Protein AF-0000000069803454 (afdb_homodimer)

Sequence (398 aa):
MAFKSKAVESDEEIYASLGLEVDEYDQKGPSGIPRVILVLSSVLQRIIYRNEKSLKVSKKKDTVTIFHGLRAPNLSIQQYIERIFKYSCCSPSCFVVAYIYLERFTQRTNAYLTTLNAHRLLITTIMVAAKFMDDDCYDNAYYAKVGGVSTAEMNRLEMKFLFTIDFRLHVTAEDFRKYSLQLQKEGLGDYRIDRPKMKMAFKSKAVESDEEIYASLGLEVDEYDQKGPSGIPRVILVLSSVLQRIIYRNEKSLKVSKKKDTVTIFHGLRAPNLSIQQYIERIFKYSCCSPSCFVVAYIYLERFTQRTNAYLTTLNAHRLLITTIMVAAKFMDDDCYDNAYYAKVGGVSTAEMNRLEMKFLFTIDFRLHVTAEDFRKYSLQLQKEGLGDYRIDRPKMK

pLDDT: mean 86.98, std 18.87, range [23.84, 98.75]

Organism: Juglans regia (NCBI:txid51240)

Solvent-accessible surface area (backbone atoms only — not comparable to full-atom values): 22527 Å² total; per-residue (Å²): 131,82,78,75,72,81,72,77,75,50,68,67,55,57,36,50,71,31,42,48,65,71,51,80,84,50,74,70,47,76,100,59,81,45,46,44,58,58,31,50,30,52,53,50,51,50,50,25,52,51,41,50,51,47,38,65,72,65,68,52,81,73,52,84,56,91,47,50,47,96,61,59,69,89,66,49,66,52,58,47,53,50,49,45,47,71,72,64,67,52,62,64,57,26,54,57,48,16,50,51,47,50,50,47,42,30,69,65,61,65,31,71,58,31,72,37,26,41,64,57,48,47,50,40,30,36,50,53,24,24,61,69,72,42,65,60,45,81,32,43,58,56,50,9,59,73,62,73,49,50,47,69,54,41,54,48,49,43,51,53,50,39,58,61,44,67,38,67,70,74,73,50,71,64,56,50,49,52,53,50,50,51,46,52,55,58,40,51,55,55,54,62,68,67,53,72,77,83,120,132,80,78,74,71,80,72,76,75,49,67,66,57,55,35,52,71,31,43,48,65,70,50,81,83,50,75,70,46,77,100,59,82,46,46,45,58,56,33,50,31,51,52,51,52,50,49,25,50,51,41,50,51,47,38,64,71,66,70,53,82,74,55,84,54,92,49,51,47,96,60,60,68,88,64,49,66,51,58,49,53,48,49,45,48,71,73,64,68,54,61,64,56,26,55,58,48,16,51,52,47,50,50,47,42,30,69,65,60,64,30,72,59,32,72,37,26,41,64,58,46,47,51,40,30,36,51,52,25,24,61,70,71,41,64,60,46,80,32,44,59,56,51,10,59,74,64,74,48,50,45,69,53,41,52,49,50,42,51,52,50,40,59,60,45,67,40,67,72,74,74,49,72,65,55,50,48,53,53,49,50,51,47,51,54,58,39,52,55,55,53,62,66,68,54,72,79,83,121

Secondary structure (DSSP, 8-state):
----------HHHHHHHTT----SS--SS-SS--HHHHHHHHHHHHHHHHHHHHHHHHTPPPPP-TT--SS--SS-HHHHHHHHHHHH---THHHHHHHHHHHHHHHHH-PPP-TTTHHHHHHHHHHHHHHHH-S----HHHHHHHHTS-HHHHHHHHHHHHHHTTT-----HHHHHHHHHHHHHHHHHHHHHHS----/----------HHHHHHHTT----SS-S-S-SS--HHHHHHHHHHHHHHHHHHHHHHHHTPPPPP-TT--SS--SS-HHHHHHHHHHHH---THHHHHHHHHHHHHHHHH-PPP-TTTHHHHHHHHHHHHHHHH-S----HHHHHHHHTS-HHHHHHHHHHHHHHTTT-----HHHHHHHHHHHHHHHHHHHHHHS----

Foldseek 3Di:
DPPPPPPPDDLVVLCVLQVQDDPPPPPCDDPDDGNVLVLLLVVLVVQQVVLVVVCVVVVDDFQDDPLFAPDFDPDRSSRLSVLCCVQWVAGSLLQLLLVVLVVLLCVLRVGGDYSRRPLLSSLQSSQVSRVVPPPDGDDLCSSCVSSVHHSVSSVVSNVVSCVSSVVPSDDDPVNSSVSSVVSSVSSVVVVVVPPPPPD/DPPPPPPPDDLVRLCVLQVQDDPPPPPCDDPDDGNVLVLLLVVLVVQQVVLVVVCVVVVDDFQDDPLFAPDFDPDRSSRLSVLCCVQWVAGSLLQLLLVVLVVLLCVLRVGGDYSRRPLLSSLLSSQVSRVVPPPDGDDLCSSCVSSVHHSVSSVVSNVVSCVSSVVPSDDDPVNSSVSSVVSSVSSVVVVVVPPPPPD

Structure (mmCIF, N/CA/C/O backbone):
data_AF-0000000069803454-model_v1
#
loop_
_entity.id
_entity.type
_entity.pdbx_description
1 polymer Cyclin-P3-1-like
#
loop_
_atom_site.group_PDB
_atom_site.id
_atom_site.type_symbol
_atom_site.label_atom_id
_atom_site.label_alt_id
_atom_site.label_comp_id
_atom_site.label_asym_id
_atom_site.label_entity_id
_atom_site.label_seq_id
_atom_site.pdbx_PDB_ins_code
_atom_site.Cartn_x
_atom_site.Cartn_y
_atom_site.Cartn_z
_atom_site.occupancy
_atom_site.B_iso_or_equiv
_atom_site.auth_seq_id
_atom_site.auth_comp_id
_atom_site.auth_asym_id
_atom_site.auth_atom_id
_atom_site.pdbx_PDB_model_num
ATOM 1 N N . MET A 1 1 ? 38.219 36.344 -7.273 1 23.84 1 MET A N 1
ATOM 2 C CA . MET A 1 1 ? 37.094 36.125 -6.367 1 23.84 1 MET A CA 1
ATOM 3 C C . MET A 1 1 ? 36.281 34.906 -6.789 1 23.84 1 MET A C 1
ATOM 5 O O . MET A 1 1 ? 35.531 34.969 -7.758 1 23.84 1 MET A O 1
ATOM 9 N N . ALA A 1 2 ? 36.938 33.688 -6.746 1 31.8 2 ALA A N 1
ATOM 10 C CA . ALA A 1 2 ? 36.438 32.406 -7.191 1 31.8 2 ALA A CA 1
ATOM 11 C C . ALA A 1 2 ? 35.062 32.125 -6.594 1 31.8 2 ALA A C 1
ATOM 13 O O . ALA A 1 2 ? 34.844 32.281 -5.387 1 31.8 2 ALA A O 1
ATOM 14 N N . PHE A 1 3 ? 33.938 32.406 -7.289 1 28.75 3 PHE A N 1
ATOM 15 C CA . PHE A 1 3 ? 32.562 32.062 -6.953 1 28.75 3 PHE A CA 1
ATOM 16 C C . PHE A 1 3 ? 32.5 30.703 -6.262 1 28.75 3 PHE A C 1
ATOM 18 O O . PHE A 1 3 ? 32.875 29.688 -6.855 1 28.75 3 PHE A O 1
ATOM 25 N N . LYS A 1 4 ? 32.781 30.531 -5.012 1 37.75 4 LYS A N 1
ATOM 26 C CA . LYS A 1 4 ? 32.562 29.344 -4.184 1 37.75 4 LYS A CA 1
ATOM 27 C C . LYS A 1 4 ? 31.281 28.609 -4.602 1 37.75 4 LYS A C 1
ATOM 29 O O . LYS A 1 4 ? 30.203 29.188 -4.625 1 37.75 4 LYS A O 1
ATOM 34 N N . SER A 1 5 ? 31.328 27.766 -5.523 1 39.47 5 SER A N 1
ATOM 35 C CA . SER A 1 5 ? 30.281 26.859 -5.969 1 39.47 5 SER A CA 1
ATOM 36 C C . SER A 1 5 ? 29.406 26.406 -4.805 1 39.47 5 SER A C 1
ATOM 38 O O . SER A 1 5 ? 29.922 25.938 -3.781 1 39.47 5 SER A O 1
ATOM 40 N N . LYS A 1 6 ? 28.328 26.984 -4.312 1 42.78 6 LYS A N 1
ATOM 41 C CA . LYS A 1 6 ? 27.375 26.516 -3.311 1 42.78 6 LYS A CA 1
ATOM 42 C C . LYS A 1 6 ? 27.312 24.984 -3.289 1 42.78 6 LYS A C 1
ATOM 44 O O . LYS A 1 6 ? 26.922 24.359 -4.27 1 42.78 6 LYS A O 1
ATOM 49 N N . ALA A 1 7 ? 28.094 24.188 -2.674 1 50.75 7 ALA A N 1
ATOM 50 C CA . ALA A 1 7 ? 28.266 22.75 -2.49 1 50.75 7 ALA A CA 1
ATOM 51 C C . ALA A 1 7 ? 26.906 22.062 -2.283 1 50.75 7 ALA A C 1
ATOM 53 O O . ALA A 1 7 ? 26.156 22.422 -1.376 1 50.75 7 ALA A O 1
ATOM 54 N N . VAL A 1 8 ? 26.25 21.672 -3.348 1 68.75 8 VAL A N 1
ATOM 55 C CA . VAL A 1 8 ? 25.016 20.875 -3.283 1 68.75 8 VAL A CA 1
ATOM 56 C C . VAL A 1 8 ? 25.094 19.922 -2.088 1 68.75 8 VAL A C 1
ATOM 58 O O . VAL A 1 8 ? 26.031 19.141 -1.954 1 68.75 8 VAL A O 1
ATOM 61 N N . GLU A 1 9 ? 24.344 20.328 -1.01 1 78.56 9 GLU A N 1
ATOM 62 C CA . GLU A 1 9 ? 24.281 19.453 0.16 1 78.56 9 GLU A CA 1
ATOM 63 C C . GLU A 1 9 ? 23.984 18.016 -0.242 1 78.56 9 GLU A C 1
ATOM 65 O O . GLU A 1 9 ? 23.125 17.766 -1.1 1 78.56 9 GLU A O 1
ATOM 70 N N . SER A 1 10 ? 24.781 17.172 0.303 1 88.25 10 SER A N 1
ATOM 71 C CA . SER A 1 10 ? 24.562 15.758 0.012 1 88.25 10 SER A CA 1
ATOM 72 C C . SER A 1 10 ? 23.25 15.266 0.593 1 88.25 10 SER A C 1
ATOM 74 O O . SER A 1 10 ? 22.734 15.836 1.556 1 88.25 10 SER A O 1
ATOM 76 N N . ASP A 1 11 ? 22.688 14.312 0.014 1 88.56 11 ASP A N 1
ATOM 77 C CA . ASP A 1 11 ? 21.469 13.688 0.515 1 88.56 11 ASP A CA 1
ATOM 78 C C . ASP A 1 11 ? 21.625 13.281 1.979 1 88.56 11 ASP A C 1
ATOM 80 O O . ASP A 1 11 ? 20.703 13.469 2.781 1 88.56 11 ASP A O 1
ATOM 84 N N . GLU A 1 12 ? 22.766 12.805 2.26 1 88.62 12 GLU A N 1
ATOM 85 C CA . GLU A 1 12 ? 23.031 12.344 3.621 1 88.62 12 GLU A CA 1
ATOM 86 C C . GLU A 1 12 ? 22.906 13.484 4.625 1 88.62 12 GLU A C 1
ATOM 88 O O . GLU A 1 12 ? 22.375 13.297 5.723 1 88.62 12 GLU A O 1
ATOM 93 N N . GLU A 1 13 ? 23.359 14.57 4.262 1 90.62 13 GLU A N 1
ATOM 94 C CA . GLU A 1 13 ? 23.312 15.727 5.145 1 90.62 13 GLU A CA 1
ATOM 95 C C . GLU A 1 13 ? 21.891 16.219 5.328 1 90.62 13 GLU A C 1
ATOM 97 O O . GLU A 1 13 ? 21.484 16.562 6.445 1 90.62 13 GLU A O 1
ATOM 102 N N . ILE A 1 14 ? 21.234 16.234 4.25 1 93.19 14 ILE A N 1
ATOM 103 C CA . ILE A 1 14 ? 19.844 16.672 4.309 1 93.19 14 ILE A CA 1
ATOM 104 C C . ILE A 1 14 ? 19.047 15.742 5.223 1 93.19 14 ILE A C 1
ATOM 106 O O . ILE A 1 14 ? 18.359 16.203 6.133 1 93.19 14 ILE A O 1
ATOM 110 N N . TYR A 1 15 ? 19.203 14.477 5.023 1 94.5 15 TYR A N 1
ATOM 111 C CA . TYR A 1 15 ? 18.422 13.484 5.762 1 94.5 15 TYR A CA 1
ATOM 112 C C . TYR A 1 15 ? 18.828 13.469 7.234 1 94.5 15 TYR A C 1
ATOM 114 O O . TYR A 1 15 ? 17.969 13.359 8.109 1 94.5 15 TYR A O 1
ATOM 122 N N . ALA A 1 16 ? 20.078 13.617 7.488 1 91.62 16 ALA A N 1
ATOM 123 C CA . ALA A 1 16 ? 20.562 13.68 8.867 1 91.62 16 ALA A CA 1
ATOM 124 C C . ALA A 1 16 ? 19.984 14.898 9.586 1 91.62 16 ALA A C 1
ATOM 126 O O . ALA A 1 16 ? 19.625 14.82 10.758 1 91.62 16 ALA A O 1
ATOM 127 N N . SER A 1 17 ? 19.953 15.961 8.891 1 92.38 17 SER A N 1
ATOM 128 C CA . SER A 1 17 ? 19.469 17.203 9.484 1 92.38 17 SER A CA 1
ATOM 129 C C . SER A 1 17 ? 18 17.078 9.875 1 92.38 17 SER A C 1
ATOM 131 O O . SER A 1 17 ? 17.531 17.797 10.773 1 92.38 17 SER A O 1
ATOM 133 N N . LEU A 1 18 ? 17.281 16.188 9.227 1 95.12 18 LEU A N 1
ATOM 134 C CA . LEU A 1 18 ? 15.8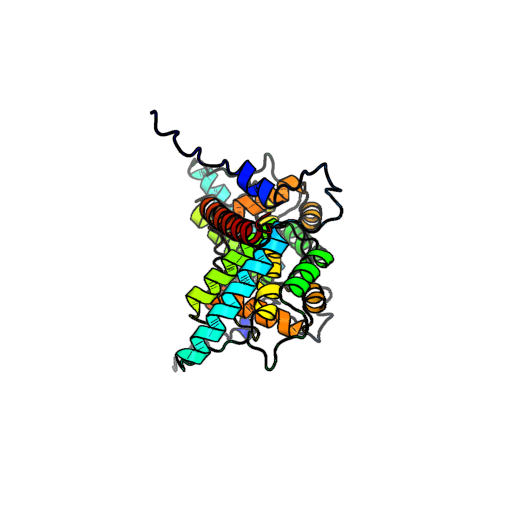59 16.016 9.484 1 95.12 18 LEU A CA 1
ATOM 135 C C . LEU A 1 18 ? 15.617 14.828 10.422 1 95.12 18 LEU A C 1
ATOM 137 O O . LEU A 1 18 ? 14.477 14.539 10.781 1 95.12 18 LEU A O 1
ATOM 141 N N . GLY A 1 19 ? 16.672 14.156 10.734 1 93.44 19 GLY A N 1
ATOM 142 C CA . GLY A 1 19 ? 16.547 13 11.617 1 93.44 19 GLY A CA 1
ATOM 143 C C . GLY A 1 19 ? 16 11.773 10.914 1 93.44 19 GLY A C 1
ATOM 144 O O . GLY A 1 19 ? 15.289 10.977 11.516 1 93.44 19 GLY A O 1
ATOM 145 N N . LEU A 1 20 ? 16.266 11.633 9.641 1 92.69 20 LEU A N 1
ATOM 146 C CA . LEU A 1 20 ? 15.719 10.523 8.867 1 92.69 20 LEU A CA 1
ATOM 147 C C . LEU A 1 20 ? 16.641 9.32 8.922 1 92.69 20 LEU A C 1
ATOM 149 O O . LEU A 1 20 ? 16.281 8.227 8.484 1 92.69 20 LEU A O 1
ATOM 153 N N . GLU A 1 21 ? 17.844 9.43 9.281 1 75.06 21 GLU A N 1
ATOM 154 C CA . GLU A 1 21 ? 18.781 8.32 9.305 1 75.06 21 GLU A CA 1
ATOM 155 C C . GLU A 1 21 ? 18.547 7.43 10.523 1 75.06 21 GLU A C 1
ATOM 157 O O . GLU A 1 21 ? 18.234 7.922 11.609 1 75.06 21 GLU A O 1
ATOM 162 N N . VAL A 1 22 ? 17.891 6.23 10.25 1 56.31 22 VAL A N 1
ATOM 163 C CA . VAL A 1 22 ? 17.781 5.32 11.383 1 56.31 22 VAL A CA 1
ATOM 164 C C . VAL A 1 22 ? 19.109 4.566 11.57 1 56.31 22 VAL A C 1
ATOM 166 O O . VAL A 1 22 ? 19.594 3.924 10.641 1 56.31 22 VAL A O 1
ATOM 169 N N . ASP A 1 23 ? 20.031 4.984 12.117 1 47.16 23 ASP A N 1
ATOM 170 C CA . ASP A 1 23 ? 21.125 4.105 12.484 1 47.16 23 ASP A CA 1
ATOM 171 C C . ASP A 1 23 ? 20.609 2.773 13.023 1 47.16 23 ASP A C 1
ATOM 173 O O . ASP A 1 23 ? 19.797 2.746 13.945 1 47.16 23 ASP A O 1
ATOM 177 N N . GLU A 1 24 ? 20.531 1.67 12.172 1 43.69 24 GLU A N 1
ATOM 178 C CA . GLU A 1 24 ? 20.266 0.34 12.719 1 43.69 24 GLU A CA 1
ATOM 179 C C . GLU A 1 24 ? 20.703 0.253 14.18 1 43.69 24 GLU A C 1
ATOM 181 O O . GLU A 1 24 ? 20.047 -0.422 14.984 1 43.69 24 GLU A O 1
ATOM 186 N N . TYR A 1 25 ? 22.031 0.334 14.359 1 40.19 25 TYR A N 1
ATOM 187 C CA . TYR A 1 25 ? 22.688 0.157 15.656 1 40.19 25 TYR A CA 1
ATOM 188 C C . TYR A 1 25 ? 22.25 1.234 16.641 1 40.19 25 TYR A C 1
ATOM 190 O O . TYR A 1 25 ? 22.594 1.178 17.828 1 40.19 25 TYR A O 1
ATOM 198 N N . ASP A 1 26 ? 22.172 2.354 16.219 1 41.38 26 ASP A N 1
ATOM 199 C CA . ASP A 1 26 ? 21.797 3.365 17.203 1 41.38 26 ASP A CA 1
ATOM 200 C C . ASP A 1 26 ? 20.297 3.332 17.484 1 41.38 26 ASP A C 1
ATOM 202 O O . ASP A 1 26 ? 19.5 3.875 16.703 1 41.38 26 ASP A O 1
ATOM 206 N N . GLN A 1 27 ? 19.781 2.141 17.844 1 41.19 27 GLN A N 1
ATOM 207 C CA . GLN A 1 27 ? 18.469 1.9 18.438 1 41.19 27 GLN A CA 1
ATOM 208 C C . GLN A 1 27 ? 17.859 3.193 18.984 1 41.19 27 GLN A C 1
ATOM 210 O O . GLN A 1 27 ? 16.641 3.299 19.141 1 41.19 27 GLN A O 1
ATOM 215 N N . LYS A 1 28 ? 18.594 3.607 20.109 1 38.44 28 LYS A N 1
ATOM 216 C CA . LYS A 1 28 ? 18.219 4.629 21.078 1 38.44 28 LYS A CA 1
ATOM 217 C C . LYS A 1 28 ? 18.406 6.031 20.516 1 38.44 28 LYS A C 1
ATOM 219 O O . LYS A 1 28 ? 19.484 6.613 20.625 1 38.44 28 LYS A O 1
ATOM 224 N N . GLY A 1 29 ? 18.5 6.125 19.25 1 38.06 29 GLY A N 1
ATOM 225 C CA . GLY A 1 29 ? 18.75 7.551 19.094 1 38.06 29 GLY A CA 1
ATOM 226 C C . GLY A 1 29 ? 18.047 8.391 20.156 1 38.06 29 GLY A C 1
ATOM 227 O O . GLY A 1 29 ? 17.156 7.906 20.859 1 38.06 29 GLY A O 1
ATOM 228 N N . PRO A 1 30 ? 18.531 9.562 20.453 1 42.03 30 PRO A N 1
ATOM 229 C CA . PRO A 1 30 ? 17.906 10.242 21.594 1 42.03 30 PRO A CA 1
ATOM 230 C C . PRO A 1 30 ? 16.391 10.039 21.656 1 42.03 30 PRO A C 1
ATOM 232 O O . PRO A 1 30 ? 15.75 9.875 20.609 1 42.03 30 PRO A O 1
ATOM 235 N N . SER A 1 31 ? 15.875 9.312 22.703 1 53.16 31 SER A N 1
ATOM 236 C CA . SER A 1 31 ? 14.539 9.273 23.297 1 53.16 31 SER A CA 1
ATOM 237 C C . SER A 1 31 ? 13.68 10.43 22.781 1 53.16 31 SER A C 1
ATOM 239 O O . SER A 1 31 ? 12.57 10.648 23.281 1 53.16 31 SER A O 1
ATOM 241 N N . GLY A 1 32 ? 14.148 11.102 21.484 1 77.88 32 GLY A N 1
ATOM 242 C CA . GLY A 1 32 ? 13.438 12.352 21.234 1 77.88 32 GLY A CA 1
ATOM 243 C C . GLY A 1 32 ? 12.695 12.359 19.906 1 77.88 32 GLY A C 1
ATOM 244 O O . GLY A 1 32 ? 12.703 11.367 19.172 1 77.88 32 GLY A O 1
ATOM 245 N N . ILE A 1 33 ? 11.867 13.148 19.719 1 90.19 33 ILE A N 1
ATOM 246 C CA . ILE A 1 33 ? 11.094 13.461 18.516 1 90.19 33 ILE A CA 1
ATOM 247 C C . ILE A 1 33 ? 12.023 13.914 17.406 1 90.19 33 ILE A C 1
ATOM 249 O O . ILE A 1 33 ? 12.75 14.898 17.547 1 90.19 33 ILE A O 1
ATOM 253 N N . PRO A 1 34 ? 12.109 13.047 16.312 1 93.88 34 PRO A N 1
ATOM 254 C CA . PRO A 1 34 ? 12.938 13.484 15.195 1 93.88 34 PRO A CA 1
ATOM 255 C C . PRO A 1 34 ? 12.562 14.875 14.688 1 93.88 34 PRO A C 1
ATOM 257 O O . PRO A 1 34 ? 11.383 15.25 14.711 1 93.88 34 PRO A O 1
ATOM 260 N N . ARG A 1 35 ? 13.5 15.531 14.156 1 94.69 35 ARG A N 1
ATOM 261 C CA . ARG A 1 35 ? 13.32 16.922 13.734 1 94.69 35 ARG A CA 1
ATOM 262 C C . ARG A 1 35 ? 12.258 17.031 12.648 1 94.69 35 ARG A C 1
ATOM 264 O O . ARG A 1 35 ? 11.531 18.016 12.586 1 94.69 35 ARG A O 1
ATOM 271 N N . VAL A 1 36 ? 12.164 16.062 11.797 1 97.06 36 VAL A N 1
ATOM 272 C CA . VAL A 1 36 ? 11.219 16.109 10.68 1 97.06 36 VAL A CA 1
ATOM 273 C C . VAL A 1 36 ? 9.805 16.281 11.219 1 97.06 36 VAL A C 1
ATOM 275 O O . VAL A 1 36 ? 8.969 16.938 10.586 1 97.06 36 VAL A O 1
ATOM 278 N N . ILE A 1 37 ? 9.523 15.758 12.367 1 97.19 37 ILE A N 1
ATOM 279 C CA . ILE A 1 37 ? 8.195 15.844 12.961 1 97.19 37 ILE A CA 1
ATOM 280 C C . ILE A 1 37 ? 7.895 17.297 13.328 1 97.19 37 ILE A C 1
ATOM 282 O O . ILE A 1 37 ? 6.812 17.812 13.023 1 97.19 37 ILE A O 1
ATOM 286 N N . LEU A 1 38 ? 8.82 17.906 13.906 1 95.62 38 LEU A N 1
ATOM 287 C CA . LEU A 1 38 ? 8.664 19.297 14.328 1 95.62 38 LEU A CA 1
ATOM 288 C C . LEU A 1 38 ? 8.562 20.219 13.117 1 95.62 38 LEU A C 1
ATOM 290 O O . LEU A 1 38 ? 7.719 21.109 13.078 1 95.62 38 LEU A O 1
ATOM 294 N N . VAL A 1 39 ? 9.406 19.969 12.172 1 96.94 39 VAL A N 1
ATOM 295 C CA . VAL A 1 39 ? 9.438 20.812 10.984 1 96.94 39 VAL A CA 1
ATOM 296 C C . VAL A 1 39 ? 8.133 20.656 10.203 1 96.94 39 VAL A C 1
ATOM 298 O O . VAL A 1 39 ? 7.535 21.656 9.781 1 96.94 39 VAL A O 1
ATOM 301 N N . LEU A 1 40 ? 7.738 19.406 10.047 1 98.06 40 LEU A N 1
ATOM 302 C CA . LEU A 1 40 ? 6.5 19.141 9.32 1 98.06 40 LEU A CA 1
ATOM 303 C C . LEU A 1 40 ? 5.316 19.812 10.016 1 98.06 40 LEU A C 1
ATOM 305 O O . LEU A 1 40 ? 4.453 20.391 9.352 1 98.06 40 LEU A O 1
ATOM 309 N N . SER A 1 41 ? 5.25 19.719 11.297 1 97.19 41 SER A N 1
ATOM 310 C CA . SER A 1 41 ? 4.176 20.328 12.062 1 97.19 41 SER A CA 1
ATOM 311 C C . SER A 1 41 ? 4.121 21.844 11.828 1 97.19 41 SER A C 1
ATOM 313 O O . SER A 1 41 ? 3.043 22.406 11.625 1 97.19 41 SER A O 1
ATOM 315 N N . SER A 1 42 ? 5.238 22.406 11.875 1 96.44 42 SER A N 1
ATOM 316 C CA . SER A 1 42 ? 5.324 23.859 11.688 1 96.44 42 SER A CA 1
ATOM 317 C C . SER A 1 42 ? 4.91 24.266 10.281 1 96.44 42 SER A C 1
ATOM 319 O O . SER A 1 42 ? 4.172 25.234 10.094 1 96.44 42 SER A O 1
ATOM 321 N N . VAL A 1 43 ? 5.398 23.516 9.336 1 97.31 43 VAL A N 1
ATOM 322 C CA . VAL A 1 43 ? 5.102 23.812 7.934 1 97.31 43 VAL A CA 1
ATOM 323 C C . VAL A 1 43 ? 3.598 23.688 7.691 1 97.31 43 VAL A C 1
ATOM 325 O O . VAL A 1 43 ? 2.992 24.562 7.074 1 97.31 43 VAL A O 1
ATOM 328 N N . LEU A 1 44 ? 2.99 22.656 8.203 1 98.12 44 LEU A N 1
ATOM 329 C CA . LEU A 1 44 ? 1.566 22.438 7.984 1 98.12 44 LEU A CA 1
ATOM 330 C C . LEU A 1 44 ? 0.73 23.5 8.688 1 98.12 44 LEU A C 1
ATOM 332 O O . LEU A 1 44 ? -0.284 23.953 8.148 1 98.12 44 LEU A O 1
ATOM 336 N N . GLN A 1 45 ? 1.179 23.875 9.852 1 96.62 45 GLN A N 1
ATOM 337 C CA . GLN A 1 45 ? 0.478 24.938 10.57 1 96.62 45 GLN A CA 1
ATOM 338 C C . GLN A 1 45 ? 0.473 26.234 9.773 1 96.62 45 GLN A C 1
ATOM 340 O O . GLN A 1 45 ? -0.542 26.938 9.719 1 96.62 45 GLN A O 1
ATOM 345 N N . ARG A 1 46 ? 1.547 26.531 9.164 1 96.62 46 ARG A N 1
ATOM 346 C CA . ARG A 1 46 ? 1.648 27.734 8.352 1 96.62 46 ARG A CA 1
ATOM 347 C C . ARG A 1 46 ? 0.764 27.641 7.117 1 96.62 46 ARG A C 1
ATOM 349 O O . ARG A 1 46 ? 0.092 28.609 6.75 1 96.62 46 ARG A O 1
ATOM 356 N N . ILE A 1 47 ? 0.798 26.516 6.504 1 97.06 47 ILE A N 1
ATOM 357 C CA . ILE A 1 47 ? -0.016 26.297 5.309 1 97.06 47 ILE A CA 1
ATOM 358 C C . ILE A 1 47 ? -1.493 26.469 5.656 1 97.06 47 ILE A C 1
ATOM 360 O O . ILE A 1 47 ? -2.232 27.141 4.945 1 97.06 47 ILE A O 1
ATOM 364 N N . ILE A 1 48 ? -1.907 25.891 6.746 1 97.62 48 ILE A N 1
ATOM 365 C CA . ILE A 1 48 ? -3.297 25.953 7.188 1 97.62 48 ILE A CA 1
ATOM 366 C C . ILE A 1 48 ? -3.691 27.406 7.469 1 97.62 48 ILE A C 1
ATOM 368 O O . ILE A 1 48 ? -4.746 27.859 7.031 1 97.62 48 ILE A O 1
ATOM 372 N N . TYR A 1 49 ? -2.812 28.062 8.133 1 96.5 49 TYR A N 1
ATOM 373 C CA . TYR A 1 49 ? -3.07 29.453 8.469 1 96.5 49 TYR A CA 1
ATOM 374 C C . TYR A 1 49 ? -3.242 30.297 7.203 1 96.5 49 TYR A C 1
ATOM 376 O O . TYR A 1 49 ? -4.195 31.062 7.09 1 96.5 49 TYR A O 1
ATOM 384 N N . ARG A 1 50 ? -2.379 30.141 6.293 1 96.44 50 ARG A N 1
ATOM 385 C CA . ARG A 1 50 ? -2.43 30.875 5.039 1 96.44 50 ARG A CA 1
ATOM 386 C C . ARG A 1 50 ? -3.691 30.547 4.254 1 96.44 50 ARG A C 1
ATOM 388 O O . ARG A 1 50 ? -4.336 31.438 3.691 1 96.44 50 ARG A O 1
ATOM 395 N N . ASN A 1 51 ? -3.965 29.328 4.184 1 96.44 51 ASN A N 1
ATOM 396 C CA . ASN A 1 51 ? -5.152 28.875 3.459 1 96.44 51 ASN A CA 1
ATOM 397 C C . ASN A 1 51 ? -6.426 29.469 4.051 1 96.44 51 ASN A C 1
ATOM 399 O O . ASN A 1 51 ? -7.281 29.969 3.32 1 96.44 51 ASN A O 1
ATOM 403 N N . GLU A 1 52 ? -6.531 29.406 5.32 1 95.31 52 GLU A N 1
ATOM 404 C CA . GLU A 1 52 ? -7.738 29.891 5.988 1 95.31 52 GLU A CA 1
ATOM 405 C C . GLU A 1 52 ? -7.867 31.406 5.871 1 95.31 52 GLU A C 1
ATOM 407 O O . GLU A 1 52 ? -8.969 31.922 5.703 1 95.31 52 GLU A O 1
ATOM 412 N N . LYS A 1 53 ? -6.777 32.031 5.898 1 95.25 53 LYS A N 1
ATOM 413 C CA . LYS A 1 53 ? -6.785 33.469 5.66 1 95.25 53 LYS A CA 1
ATOM 414 C C . LYS A 1 53 ? -7.242 33.781 4.238 1 95.25 53 LYS A C 1
ATOM 416 O O . LYS A 1 53 ? -8.07 34.688 4.031 1 95.25 53 LYS A O 1
ATOM 421 N N . SER A 1 54 ? -6.691 33.031 3.34 1 93.94 54 SER A N 1
ATOM 422 C CA . SER A 1 54 ? -7.039 33.219 1.938 1 93.94 54 SER A CA 1
ATOM 423 C C . SER A 1 54 ? -8.516 32.969 1.688 1 93.94 54 SER A C 1
ATOM 425 O O . SER A 1 54 ? -9.172 33.688 0.93 1 93.94 54 SER A O 1
ATOM 427 N N . LEU A 1 55 ? -8.984 31.922 2.227 1 93.06 55 LEU A N 1
ATOM 428 C CA . LEU A 1 55 ? -10.391 31.562 2.059 1 93.06 55 LEU A CA 1
ATOM 429 C C . LEU A 1 55 ? -11.305 32.625 2.652 1 93.06 55 LEU A C 1
ATOM 431 O O . LEU A 1 5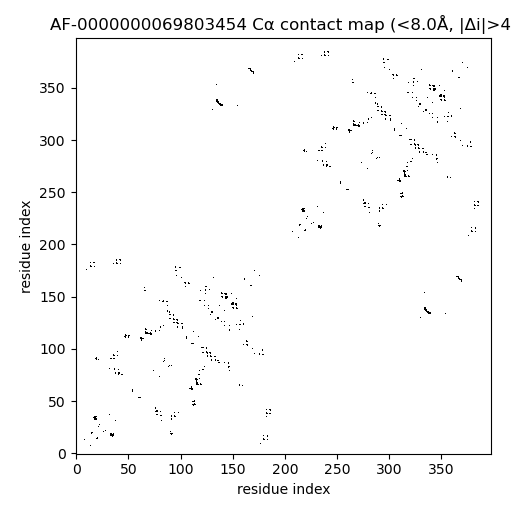5 ? -12.367 32.906 2.098 1 93.06 55 LEU A O 1
ATOM 435 N N . LYS A 1 56 ? -10.906 33.188 3.736 1 91.06 56 LYS A N 1
ATOM 436 C CA . LYS A 1 56 ? -11.695 34.219 4.395 1 91.06 56 LYS A CA 1
ATOM 437 C C . LYS A 1 56 ? -11.711 35.5 3.564 1 91.06 56 LYS A C 1
ATOM 439 O O . LYS A 1 56 ? -12.758 36.125 3.418 1 91.06 56 LYS A O 1
ATOM 444 N N . VAL A 1 57 ? -10.672 35.812 2.973 1 91.5 57 VAL A N 1
ATOM 445 C CA . VAL A 1 57 ? -10.531 37.062 2.24 1 91.5 57 VAL A CA 1
ATOM 446 C C . VAL A 1 57 ? -11.203 36.938 0.876 1 91.5 57 VAL A C 1
ATOM 448 O O . VAL A 1 57 ? -11.906 37.844 0.445 1 91.5 57 VAL A O 1
ATOM 451 N N . SER A 1 58 ? -11.008 35.844 0.171 1 89.56 58 SER A N 1
ATOM 452 C CA . SER A 1 58 ? -11.492 35.656 -1.194 1 89.56 58 SER A CA 1
ATOM 453 C C . SER A 1 58 ? -12.969 35.281 -1.212 1 89.56 58 SER A C 1
ATOM 455 O O . SER A 1 58 ? -13.625 35.344 -2.256 1 89.56 58 SER A O 1
ATOM 457 N N . LYS A 1 59 ? -13.578 34.969 -0.233 1 83.19 59 LYS A N 1
ATOM 458 C CA . LYS A 1 59 ? -14.953 34.469 -0.151 1 83.19 59 LYS A CA 1
ATOM 459 C C . LYS A 1 59 ? -15.172 33.281 -1.089 1 83.19 59 LYS A C 1
ATOM 461 O O . LYS A 1 59 ? -16.25 33.156 -1.67 1 83.19 59 LYS A O 1
ATOM 466 N N . LYS A 1 60 ? -14.117 32.688 -1.364 1 80.75 60 LYS A N 1
ATOM 467 C CA . LYS A 1 60 ? -14.242 31.484 -2.199 1 80.75 60 LYS A CA 1
ATOM 468 C C . LYS A 1 60 ? -14.664 30.281 -1.373 1 80.75 60 LYS A C 1
ATOM 470 O O . LYS A 1 60 ? -14.344 30.188 -0.188 1 80.75 60 LYS A O 1
ATOM 475 N N . LYS A 1 61 ? -15.438 29.469 -2.09 1 86.69 61 LYS A N 1
ATOM 476 C CA . LYS A 1 61 ? -15.859 28.25 -1.407 1 86.69 61 LYS A CA 1
ATOM 477 C C . LYS A 1 61 ? -14.836 27.141 -1.59 1 86.69 61 LYS A C 1
ATOM 479 O O . LYS A 1 61 ? -14.344 26.922 -2.697 1 86.69 61 LYS A O 1
ATOM 484 N N . ASP A 1 62 ? -14.5 26.531 -0.491 1 87.5 62 ASP A N 1
ATOM 485 C CA . ASP A 1 62 ? -13.57 25.406 -0.516 1 87.5 62 ASP A CA 1
ATOM 486 C C . ASP A 1 62 ? -14.242 24.141 -1.058 1 87.5 62 ASP A C 1
ATOM 488 O O . ASP A 1 62 ? -15.469 24.031 -1.019 1 87.5 62 ASP A O 1
ATOM 492 N N . THR A 1 63 ? -13.438 23.312 -1.661 1 88.62 63 THR A N 1
ATOM 493 C CA . THR A 1 63 ? -13.922 21.984 -2.037 1 88.62 63 THR A CA 1
ATOM 494 C C . THR A 1 63 ? -14.031 21.094 -0.812 1 88.62 63 THR A C 1
ATOM 496 O O . THR A 1 63 ? -13.023 20.766 -0.179 1 88.62 63 THR A O 1
ATOM 499 N N . VAL A 1 64 ? -15.227 20.672 -0.531 1 89.44 64 VAL A N 1
ATOM 500 C CA . VAL A 1 64 ? -15.461 19.844 0.652 1 89.44 64 VAL A CA 1
ATOM 501 C C . VAL A 1 64 ? -15.32 18.375 0.293 1 89.44 64 VAL A C 1
ATOM 503 O O . VAL A 1 64 ? -15.836 17.922 -0.734 1 89.44 64 VAL A O 1
ATOM 506 N N . THR A 1 65 ? -14.609 17.672 1.118 1 93.19 65 THR A N 1
ATOM 507 C CA . THR A 1 65 ? -14.43 16.219 0.981 1 93.19 65 THR A CA 1
ATOM 508 C C . THR A 1 65 ? -14.852 15.508 2.258 1 93.19 65 THR A C 1
ATOM 510 O O . THR A 1 65 ? -15.234 16.141 3.24 1 93.19 65 THR A O 1
ATOM 513 N N . ILE A 1 66 ? -14.711 14.18 2.195 1 95.31 66 ILE A N 1
ATOM 514 C CA . ILE A 1 66 ? -15.094 13.375 3.352 1 95.31 66 ILE A CA 1
ATOM 515 C C . ILE A 1 66 ? -14.141 13.656 4.512 1 95.31 66 ILE A C 1
ATOM 517 O O . ILE A 1 66 ? -14.414 13.273 5.652 1 95.31 66 ILE A O 1
ATOM 521 N N . PHE A 1 67 ? -13.07 14.328 4.277 1 97.62 67 PHE A N 1
ATOM 522 C CA . PHE A 1 67 ? -12.047 14.555 5.289 1 97.62 67 PHE A CA 1
ATOM 523 C C . PHE A 1 67 ? -12.406 15.758 6.156 1 97.62 67 PHE A C 1
ATOM 525 O O . PHE A 1 67 ? -11.797 15.977 7.207 1 97.62 67 PHE A O 1
ATOM 532 N N . HIS A 1 68 ? -13.359 16.469 5.688 1 95.5 68 HIS A N 1
ATOM 533 C CA . HIS A 1 68 ? -13.781 17.625 6.465 1 95.5 68 HIS A CA 1
ATOM 534 C C . HIS A 1 68 ? -14.664 17.203 7.637 1 95.5 68 HIS A C 1
ATOM 536 O O . HIS A 1 68 ? -15.672 16.516 7.445 1 95.5 68 HIS A O 1
ATOM 542 N N . GLY A 1 69 ? -14.258 17.625 8.766 1 92.81 69 GLY A N 1
ATOM 543 C CA . GLY A 1 69 ? -15.094 17.438 9.938 1 92.81 69 GLY A CA 1
ATOM 544 C C . GLY A 1 69 ? -16.047 18.594 10.188 1 92.81 69 GLY A C 1
ATOM 545 O O . GLY A 1 69 ? -15.938 19.641 9.539 1 92.81 69 GLY A O 1
ATOM 546 N N . LEU A 1 70 ? -16.922 18.281 11.125 1 89.62 70 LEU A N 1
ATOM 547 C CA . LEU A 1 70 ? -17.891 19.312 11.5 1 89.62 70 LEU A CA 1
ATOM 548 C C . LEU A 1 70 ? -17.234 20.406 12.328 1 89.62 70 LEU A C 1
ATOM 550 O O . LEU A 1 70 ? -17.578 21.578 12.195 1 89.62 70 LEU A O 1
ATOM 554 N N . ARG A 1 71 ? -16.297 19.969 13.172 1 92.06 71 ARG A N 1
ATOM 555 C CA . ARG A 1 71 ? -15.539 20.906 14 1 92.06 71 ARG A CA 1
ATOM 556 C C . ARG A 1 71 ? -14.07 20.516 14.062 1 92.06 71 ARG A C 1
ATOM 558 O O . ARG A 1 71 ? -13.727 19.328 13.922 1 92.06 71 ARG A O 1
ATOM 565 N N . ALA A 1 72 ? -13.289 21.516 14.336 1 90.25 72 ALA A N 1
ATOM 566 C CA . ALA A 1 72 ? -11.859 21.266 14.484 1 90.25 72 ALA A CA 1
ATOM 567 C C . ALA A 1 72 ? -11.57 20.484 15.758 1 90.25 72 ALA A C 1
ATOM 569 O O . ALA A 1 72 ? -12.164 20.734 16.797 1 90.25 72 ALA A O 1
ATOM 570 N N . PRO A 1 73 ? -10.648 19.484 15.617 1 92.19 73 PRO A N 1
ATOM 571 C CA . PRO A 1 73 ? -10.25 18.766 16.828 1 92.19 73 PRO A CA 1
ATOM 572 C C . PRO A 1 73 ? -9.562 19.672 17.859 1 92.19 73 PRO A C 1
ATOM 574 O O . PRO A 1 73 ? -9.023 20.719 17.484 1 92.19 73 PRO A O 1
ATOM 577 N N . ASN A 1 74 ? -9.531 19.188 19.094 1 92.62 74 ASN A N 1
ATOM 578 C CA . ASN A 1 74 ? -8.906 19.938 20.172 1 92.62 74 ASN A CA 1
ATOM 579 C C . ASN A 1 74 ? -7.387 19.828 20.125 1 92.62 74 ASN A C 1
ATOM 581 O O . ASN A 1 74 ? -6.684 20.734 20.578 1 92.62 74 ASN A O 1
ATOM 585 N N . LEU A 1 75 ? -6.926 18.797 19.625 1 95.81 75 LEU A N 1
ATOM 586 C CA . LEU A 1 75 ? -5.48 18.609 19.531 1 95.81 75 LEU A CA 1
ATOM 587 C C . LEU A 1 75 ? -4.891 19.453 18.406 1 95.81 75 LEU A C 1
ATOM 589 O O . LEU A 1 75 ? -5.43 19.484 17.297 1 95.81 75 LEU A O 1
ATOM 593 N N . SER A 1 76 ? -3.816 20.141 18.75 1 96 76 SER A N 1
ATOM 594 C CA . SER A 1 76 ? -3.121 20.875 17.703 1 96 76 SER A CA 1
ATOM 595 C C . SER A 1 76 ? -2.504 19.922 16.672 1 96 76 SER A C 1
ATOM 597 O O . SER A 1 76 ? -2.373 18.734 16.938 1 96 76 SER A O 1
ATOM 599 N N . ILE A 1 77 ? -2.145 20.469 15.555 1 97.19 77 ILE A N 1
ATOM 600 C CA . ILE A 1 77 ? -1.502 19.672 14.508 1 97.19 77 ILE A CA 1
ATOM 601 C C . ILE A 1 77 ? -0.203 19.078 15.039 1 97.19 77 ILE A C 1
ATOM 603 O O . ILE A 1 77 ? 0.09 17.906 14.789 1 97.19 77 ILE A O 1
ATOM 607 N N . GLN A 1 78 ? 0.538 19.859 15.742 1 96.38 78 GLN A N 1
ATOM 608 C CA . GLN A 1 78 ? 1.802 19.391 16.297 1 96.38 78 GLN A CA 1
ATOM 609 C C . GLN A 1 78 ? 1.579 18.234 17.281 1 96.38 78 GLN A C 1
ATOM 611 O O . GLN A 1 78 ? 2.24 17.203 17.172 1 96.38 78 GLN A O 1
ATOM 616 N N . GLN A 1 79 ? 0.708 18.453 18.125 1 97.56 79 GLN A N 1
ATOM 617 C CA . GLN A 1 79 ? 0.395 17.422 19.094 1 97.56 79 GLN A CA 1
ATOM 618 C C . GLN A 1 79 ? -0.08 16.141 18.406 1 97.56 79 GLN A C 1
ATOM 620 O O . GLN A 1 79 ? 0.258 15.039 18.828 1 97.56 79 GLN A O 1
ATOM 625 N N . TYR A 1 80 ? -0.859 16.328 17.406 1 98.19 80 TYR A N 1
ATOM 626 C CA . TYR A 1 80 ? -1.453 15.203 16.688 1 98.19 80 TYR A CA 1
ATOM 627 C C . TYR A 1 80 ? -0.385 14.398 15.961 1 98.19 80 TYR A C 1
ATOM 629 O O . TYR A 1 80 ? -0.378 13.164 16.016 1 98.19 80 TYR A O 1
ATOM 637 N N . ILE A 1 81 ? 0.488 15.055 15.273 1 98.19 81 ILE A N 1
ATOM 638 C CA . ILE A 1 81 ? 1.553 14.383 14.539 1 98.19 81 ILE A CA 1
ATOM 639 C C . ILE A 1 81 ? 2.484 13.672 15.516 1 98.19 81 ILE A C 1
ATOM 641 O O . ILE A 1 81 ? 2.914 12.547 15.273 1 98.19 81 ILE A O 1
ATOM 645 N N . GLU A 1 82 ? 2.77 14.297 16.609 1 96.69 82 GLU A N 1
ATOM 646 C CA . GLU A 1 82 ? 3.611 13.688 17.625 1 96.69 82 GLU A CA 1
ATOM 647 C C . GLU A 1 82 ? 2.953 12.445 18.219 1 96.69 82 GLU A C 1
ATOM 649 O O . GLU A 1 82 ? 3.627 11.445 18.484 1 96.69 82 GLU A O 1
ATOM 654 N N . ARG A 1 83 ? 1.682 12.547 18.422 1 97.06 83 ARG A N 1
ATOM 655 C CA . ARG A 1 83 ? 0.915 11.398 18.906 1 97.06 83 ARG A CA 1
ATOM 656 C C . ARG A 1 83 ? 1.008 10.234 17.938 1 97.06 83 ARG A C 1
ATOM 658 O O . ARG A 1 83 ? 1.232 9.094 18.344 1 97.06 83 ARG A O 1
ATOM 665 N N . ILE A 1 84 ? 0.833 10.492 16.656 1 97.81 84 ILE A N 1
ATOM 666 C CA . ILE A 1 84 ? 0.9 9.438 15.648 1 97.81 84 ILE A CA 1
ATOM 667 C C . ILE A 1 84 ? 2.295 8.812 15.648 1 97.81 84 ILE A C 1
ATOM 669 O O . ILE A 1 84 ? 2.434 7.59 15.648 1 97.81 84 ILE A O 1
ATOM 673 N N . PHE A 1 85 ? 3.295 9.648 15.703 1 97.06 85 PHE A N 1
ATOM 674 C CA . PHE A 1 85 ? 4.668 9.156 15.703 1 97.06 85 PHE A CA 1
ATOM 675 C C . PHE A 1 85 ? 4.926 8.258 16.906 1 97.06 85 PHE A C 1
ATOM 677 O O . PHE A 1 85 ? 5.484 7.172 16.766 1 97.06 85 PHE A O 1
ATOM 684 N N . LYS A 1 86 ? 4.523 8.711 18.031 1 95.56 86 LYS A N 1
ATOM 685 C CA . LYS A 1 86 ? 4.777 8.016 19.297 1 95.56 86 LYS A CA 1
ATOM 686 C C . LYS A 1 86 ? 4.133 6.633 19.297 1 95.56 86 LYS A C 1
ATOM 688 O O . LYS A 1 86 ? 4.742 5.664 19.75 1 95.56 86 LYS A O 1
ATOM 693 N N . TYR A 1 87 ? 2.961 6.504 18.734 1 95.69 87 TYR A N 1
ATOM 694 C CA . TYR A 1 87 ? 2.195 5.277 18.938 1 95.69 87 TYR A CA 1
ATOM 695 C C . TYR A 1 87 ? 2.293 4.375 17.703 1 95.69 87 TYR A C 1
ATOM 697 O O . TYR A 1 87 ? 2.109 3.158 17.812 1 95.69 87 TYR A O 1
ATOM 705 N N . SER A 1 88 ? 2.514 4.918 16.547 1 92.31 88 SER A N 1
ATOM 706 C CA . SER A 1 88 ? 2.6 4.074 15.359 1 92.31 88 SER A CA 1
ATOM 707 C C . SER A 1 88 ? 4.004 3.496 15.188 1 92.31 88 SER A C 1
ATOM 709 O O . SER A 1 88 ? 4.195 2.518 14.461 1 92.31 88 SER A O 1
ATOM 711 N N . CYS A 1 89 ? 5.012 4.105 15.719 1 88.12 89 CYS A N 1
ATOM 712 C CA . CYS A 1 89 ? 6.41 3.688 15.648 1 88.12 89 CYS A CA 1
ATOM 713 C C . CYS A 1 89 ? 6.859 3.52 14.203 1 88.12 89 CYS A C 1
ATOM 715 O O . CYS A 1 89 ? 7.699 2.67 13.906 1 88.12 89 CYS A O 1
ATOM 717 N N . CYS A 1 90 ? 6.18 4.223 13.305 1 91.75 90 CYS A N 1
ATOM 718 C CA . CYS A 1 90 ? 6.633 4.152 11.922 1 91.75 90 CYS A CA 1
ATOM 719 C C . CYS A 1 90 ? 7.883 5 11.711 1 91.75 90 CYS A C 1
ATOM 721 O O . CYS A 1 90 ? 8.195 5.863 12.531 1 91.75 90 CYS A O 1
ATOM 723 N N . SER A 1 91 ? 8.641 4.715 10.68 1 93.12 91 SER A N 1
ATOM 724 C CA . SER A 1 91 ? 9.883 5.418 10.391 1 93.12 91 SER A CA 1
ATOM 725 C C . SER A 1 91 ? 9.633 6.906 10.156 1 93.12 91 SER A C 1
ATOM 727 O O . SER A 1 91 ? 8.602 7.289 9.609 1 93.12 91 SER A O 1
ATOM 729 N N . PRO A 1 92 ? 10.602 7.777 10.586 1 96 92 PRO A N 1
ATOM 730 C CA . PRO A 1 92 ? 10.461 9.211 10.312 1 96 92 PRO A CA 1
ATOM 731 C C . PRO A 1 92 ? 10.266 9.508 8.828 1 96 92 PRO A C 1
ATOM 733 O O . PRO A 1 92 ? 9.609 10.492 8.477 1 96 92 PRO A O 1
ATOM 736 N N . SER A 1 93 ? 10.82 8.664 7.969 1 96.62 93 SER A N 1
ATOM 737 C CA . SER A 1 93 ? 10.68 8.852 6.527 1 96.62 93 SER A CA 1
ATOM 738 C C . SER A 1 93 ? 9.219 8.797 6.102 1 96.62 93 SER A C 1
ATOM 740 O O . SER A 1 93 ? 8.836 9.43 5.113 1 96.62 93 SER A O 1
ATOM 742 N N . CYS A 1 94 ? 8.398 8.102 6.816 1 97.31 94 CYS A N 1
ATOM 743 C CA . CYS A 1 94 ? 6.977 8 6.508 1 97.31 94 CYS A CA 1
ATOM 744 C C . CYS A 1 94 ? 6.305 9.367 6.566 1 97.31 94 CYS A C 1
ATOM 746 O O . CYS A 1 94 ? 5.34 9.617 5.844 1 97.31 94 CYS A O 1
ATOM 748 N N . PHE A 1 95 ? 6.859 10.234 7.332 1 98.25 95 PHE A N 1
ATOM 749 C CA . PHE A 1 95 ? 6.25 11.547 7.492 1 98.25 95 PHE A CA 1
ATOM 750 C C . PHE A 1 95 ? 6.59 12.453 6.309 1 98.25 95 PHE A C 1
ATOM 752 O O . PHE A 1 95 ? 5.789 13.305 5.93 1 98.25 95 PHE A O 1
ATOM 759 N N . VAL A 1 96 ? 7.73 12.258 5.719 1 98.5 96 VAL A N 1
ATOM 760 C CA . VAL A 1 96 ? 8.047 12.953 4.477 1 98.5 96 VAL A CA 1
ATOM 761 C C . VAL A 1 96 ? 7.125 12.461 3.361 1 98.5 96 VAL A C 1
ATOM 763 O O . VAL A 1 96 ? 6.566 13.266 2.607 1 98.5 96 VAL A O 1
ATOM 766 N N . VAL A 1 97 ? 6.953 11.195 3.352 1 98.5 97 VAL A N 1
ATOM 767 C CA . VAL A 1 97 ? 6.117 10.586 2.322 1 98.5 97 VAL A CA 1
ATOM 768 C C . VAL A 1 97 ? 4.664 11.008 2.521 1 98.5 97 VAL A C 1
ATOM 770 O O . VAL A 1 97 ? 3.957 11.297 1.554 1 98.5 97 VAL A O 1
ATOM 773 N N . ALA A 1 98 ? 4.242 11.055 3.725 1 98.69 98 ALA A N 1
ATOM 774 C CA . ALA A 1 98 ? 2.891 11.523 4.035 1 98.69 98 ALA A CA 1
ATOM 775 C C . ALA A 1 98 ? 2.676 12.945 3.541 1 98.69 98 ALA A C 1
ATOM 777 O O . ALA A 1 98 ? 1.601 13.281 3.039 1 98.69 98 ALA A O 1
ATOM 778 N N . TYR A 1 99 ? 3.684 13.742 3.707 1 98.69 99 TYR A N 1
ATOM 779 C CA . TYR A 1 99 ? 3.621 15.109 3.211 1 98.69 99 TYR A CA 1
ATOM 780 C C . TYR A 1 99 ? 3.449 15.133 1.698 1 98.69 99 TYR A C 1
ATOM 782 O O . TYR A 1 99 ? 2.658 15.922 1.17 1 98.69 99 TYR A O 1
ATOM 790 N N . ILE A 1 100 ? 4.176 14.312 1.026 1 98.56 100 ILE A N 1
ATOM 791 C CA . ILE A 1 100 ? 4.055 14.195 -0.422 1 98.56 100 ILE A CA 1
ATOM 792 C C . ILE A 1 100 ? 2.635 13.758 -0.785 1 98.56 100 ILE A C 1
ATOM 794 O O . ILE A 1 100 ? 2.025 14.312 -1.706 1 98.56 100 ILE A O 1
ATOM 798 N N . TYR A 1 101 ? 2.135 12.828 -0.024 1 98.56 101 TYR A N 1
ATOM 799 C CA . TYR A 1 101 ? 0.78 12.336 -0.26 1 98.56 101 TYR A CA 1
ATOM 800 C C . TYR A 1 101 ? -0.242 13.453 -0.049 1 98.56 101 TYR A C 1
ATOM 802 O O . TYR A 1 101 ? -1.22 13.555 -0.794 1 98.56 101 TYR A O 1
ATOM 810 N N . LEU A 1 102 ? -0.046 14.25 0.913 1 98.44 102 LEU A N 1
ATOM 811 C CA . LEU A 1 102 ? -0.923 15.391 1.151 1 98.44 102 LEU A CA 1
ATOM 812 C C . LEU A 1 102 ? -0.94 16.328 -0.053 1 98.44 102 LEU A C 1
ATOM 814 O O . LEU A 1 102 ? -2.002 16.797 -0.46 1 98.44 102 LEU A O 1
ATOM 818 N N . GLU A 1 103 ? 0.182 16.531 -0.569 1 97.5 103 GLU A N 1
ATOM 819 C CA . GLU A 1 103 ? 0.29 17.375 -1.748 1 97.5 103 GLU A CA 1
ATOM 820 C C . GLU A 1 103 ? -0.428 16.766 -2.945 1 97.5 103 GLU A C 1
ATOM 822 O O . GLU A 1 103 ? -1.135 17.453 -3.678 1 97.5 103 GLU A O 1
ATOM 827 N N . ARG A 1 104 ? -0.214 15.516 -3.146 1 97.44 104 ARG A N 1
ATOM 828 C CA . ARG A 1 104 ? -0.908 14.828 -4.23 1 97.44 104 ARG A CA 1
ATOM 829 C C . ARG A 1 104 ? -2.42 14.961 -4.082 1 97.44 104 ARG A C 1
ATOM 831 O O . ARG A 1 104 ? -3.125 15.211 -5.062 1 97.44 104 ARG A O 1
ATOM 838 N N . PHE A 1 105 ? -2.859 14.82 -2.91 1 98.38 105 PHE A N 1
ATOM 839 C CA . PHE A 1 105 ? -4.289 14.875 -2.623 1 98.38 105 PHE A CA 1
ATOM 840 C C . PHE A 1 105 ? -4.848 16.266 -2.934 1 98.38 105 PHE A C 1
ATOM 842 O O . PHE A 1 105 ? -5.875 16.375 -3.602 1 98.38 105 PHE A O 1
ATOM 849 N N . THR A 1 106 ? -4.215 17.266 -2.432 1 97.12 106 THR A N 1
ATOM 850 C CA . THR A 1 106 ? -4.699 18.625 -2.621 1 97.12 106 THR A CA 1
ATOM 851 C C . THR A 1 106 ? -4.645 19.016 -4.094 1 97.12 106 THR A C 1
ATOM 853 O O . THR A 1 106 ? -5.504 19.766 -4.578 1 97.12 106 THR A O 1
ATOM 856 N N . GLN A 1 107 ? -3.666 18.531 -4.801 1 96.31 107 GLN A N 1
ATOM 857 C CA . GLN A 1 107 ? -3.553 18.812 -6.227 1 96.31 107 GLN A CA 1
ATOM 858 C C . GLN A 1 107 ? -4.699 18.172 -7.008 1 96.31 107 GLN A C 1
ATOM 860 O O . GLN A 1 107 ? -5.188 18.75 -7.984 1 96.31 107 GLN A O 1
ATOM 865 N N . ARG A 1 108 ? -5.066 17.078 -6.516 1 96.69 108 ARG A N 1
ATOM 866 C CA . ARG A 1 108 ? -6.105 16.328 -7.223 1 96.69 108 ARG A CA 1
ATOM 867 C C . ARG A 1 108 ? -7.488 16.891 -6.898 1 96.69 108 ARG A C 1
ATOM 869 O O . ARG A 1 108 ? -8.398 16.828 -7.727 1 96.69 108 ARG A O 1
ATOM 876 N N . THR A 1 109 ? -7.641 17.438 -5.766 1 96.94 109 THR A N 1
ATOM 877 C CA . THR A 1 109 ? -8.969 17.828 -5.316 1 96.94 109 THR A CA 1
ATOM 878 C C . THR A 1 109 ? -9.133 19.344 -5.363 1 96.94 109 THR A C 1
ATOM 880 O O . THR A 1 109 ? -10.25 19.859 -5.305 1 96.94 109 THR A O 1
ATOM 883 N N . ASN A 1 110 ? -8.047 20.109 -5.344 1 94.94 110 ASN A N 1
ATOM 884 C CA . ASN A 1 110 ? -8.031 21.547 -5.203 1 94.94 110 ASN A CA 1
ATOM 885 C C . ASN A 1 110 ? -8.594 22 -3.852 1 94.94 110 ASN A C 1
ATOM 887 O O . ASN A 1 110 ? -9.078 23.109 -3.711 1 94.94 110 ASN A O 1
ATOM 891 N N . ALA A 1 111 ? -8.672 21.047 -2.957 1 95.94 111 ALA A N 1
ATOM 892 C CA . ALA A 1 111 ? -9.102 21.391 -1.601 1 95.94 111 ALA A CA 1
ATOM 893 C C . ALA A 1 111 ? -7.977 22.062 -0.826 1 95.94 111 ALA A C 1
ATOM 895 O O . ALA A 1 111 ? -6.801 21.75 -1.013 1 95.94 111 ALA A O 1
ATOM 896 N N . TYR A 1 112 ? -8.359 22.906 0.018 1 96.38 112 TYR A N 1
ATOM 897 C CA . TYR A 1 112 ? -7.398 23.531 0.914 1 96.38 112 TYR A CA 1
ATOM 898 C C . TYR A 1 112 ? -7.227 22.719 2.191 1 96.38 112 TYR A C 1
ATOM 900 O O . TYR A 1 112 ? -8.195 22.172 2.719 1 96.38 112 TYR A O 1
ATOM 908 N N . LEU A 1 113 ? -6.023 22.656 2.607 1 97.81 113 LEU A N 1
ATOM 909 C CA . LEU A 1 113 ? -5.777 22.125 3.939 1 97.81 113 LEU A CA 1
ATOM 910 C C . LEU A 1 113 ? -6.199 23.109 5.016 1 97.81 113 LEU A C 1
ATOM 912 O O . LEU A 1 113 ? -5.723 24.25 5.047 1 97.81 113 LEU A O 1
ATOM 916 N N . THR A 1 114 ? -7.078 22.766 5.875 1 97.31 114 THR A N 1
ATOM 917 C CA . THR A 1 114 ? -7.609 23.609 6.938 1 97.31 114 THR A CA 1
ATOM 918 C C . THR A 1 114 ? -7.656 22.859 8.258 1 97.31 114 THR A C 1
ATOM 920 O O . THR A 1 114 ? -7.348 21.656 8.305 1 97.31 114 THR A O 1
ATOM 923 N N . THR A 1 115 ? -8.062 23.562 9.281 1 96.81 115 THR A N 1
ATOM 924 C CA . THR A 1 115 ? -8.188 22.938 10.594 1 96.81 115 THR A CA 1
ATOM 925 C C . THR A 1 115 ? -9.297 21.891 10.586 1 96.81 115 THR A C 1
ATOM 927 O O . THR A 1 115 ? -9.328 21.016 11.453 1 96.81 115 THR A O 1
ATOM 930 N N . LEU A 1 116 ? -10.141 21.906 9.609 1 96.5 116 LEU A N 1
ATOM 931 C CA . LEU A 1 116 ? -11.305 21.016 9.578 1 96.5 116 LEU A CA 1
ATOM 932 C C . LEU A 1 116 ? -10.953 19.688 8.938 1 96.5 116 LEU A C 1
ATOM 934 O O . LEU A 1 116 ? -11.688 18.703 9.102 1 96.5 116 LEU A O 1
ATOM 938 N N . ASN A 1 117 ? -9.867 19.609 8.211 1 98.12 117 ASN A N 1
ATOM 939 C CA . ASN A 1 117 ? -9.617 18.375 7.488 1 98.12 117 ASN A CA 1
ATOM 940 C C . ASN A 1 117 ? -8.188 17.875 7.703 1 98.12 117 ASN A C 1
ATOM 942 O O . ASN A 1 117 ? -7.859 16.734 7.379 1 98.12 117 ASN A O 1
ATOM 946 N N . ALA A 1 118 ? -7.383 18.656 8.359 1 98.44 118 ALA A N 1
ATOM 947 C CA . ALA A 1 118 ? -5.953 18.375 8.445 1 98.44 118 ALA A CA 1
ATOM 948 C C . ALA A 1 118 ? -5.691 17.094 9.242 1 98.44 118 ALA A C 1
ATOM 950 O O . ALA A 1 118 ? -4.891 16.25 8.82 1 98.44 118 ALA A O 1
ATOM 951 N N . HIS A 1 119 ? -6.344 16.875 10.32 1 98.56 119 HIS A N 1
ATOM 952 C CA . HIS A 1 119 ? -6.086 15.742 11.188 1 98.56 119 HIS A CA 1
ATOM 953 C C . HIS A 1 119 ? -6.449 14.43 10.5 1 98.56 119 HIS A C 1
ATOM 955 O O . HIS A 1 119 ? -5.652 13.492 10.484 1 98.56 119 HIS A O 1
ATOM 961 N N . ARG A 1 120 ? -7.621 14.398 9.914 1 98.44 120 ARG A N 1
ATOM 962 C CA . ARG A 1 120 ? -8.062 13.195 9.227 1 98.44 120 ARG A CA 1
ATOM 963 C C . ARG A 1 120 ? -7.16 12.875 8.039 1 98.44 120 ARG A C 1
ATOM 965 O O . ARG A 1 120 ? -6.863 11.711 7.777 1 98.44 120 ARG A O 1
ATOM 972 N N . LEU A 1 121 ? -6.75 13.891 7.359 1 98.75 121 LEU A N 1
ATOM 973 C CA . LEU A 1 121 ? -5.828 13.68 6.25 1 98.75 121 LEU A CA 1
ATOM 974 C C . LEU A 1 121 ? -4.477 13.18 6.75 1 98.75 121 LEU A C 1
ATOM 976 O O . LEU A 1 121 ? -3.869 12.305 6.129 1 98.75 121 LEU A O 1
ATOM 980 N N . LEU A 1 122 ? -4.047 13.703 7.855 1 98.75 122 LEU A N 1
ATOM 981 C CA . LEU A 1 122 ? -2.746 13.336 8.398 1 98.75 122 LEU A CA 1
ATOM 982 C C . LEU A 1 122 ? -2.725 11.875 8.82 1 98.75 122 LEU A C 1
ATOM 984 O O . LEU A 1 122 ? -1.821 11.125 8.445 1 98.75 122 LEU A O 1
ATOM 988 N N . ILE A 1 123 ? -3.707 11.43 9.586 1 98.75 123 ILE A N 1
ATOM 989 C CA . ILE A 1 123 ? -3.715 10.047 10.039 1 98.75 123 ILE A CA 1
ATOM 990 C C . ILE A 1 123 ? -3.809 9.109 8.844 1 98.75 123 ILE A C 1
ATOM 992 O O . ILE A 1 123 ? -3.188 8.039 8.828 1 98.75 123 ILE A O 1
ATOM 996 N N . THR A 1 124 ? -4.531 9.539 7.855 1 98.62 124 THR A N 1
ATOM 997 C CA . THR A 1 124 ? -4.719 8.711 6.672 1 98.62 124 THR A CA 1
ATOM 998 C C . THR A 1 124 ? -3.426 8.609 5.867 1 98.62 124 THR A C 1
ATOM 1000 O O . THR A 1 124 ? -2.988 7.516 5.516 1 98.62 124 THR A O 1
ATOM 1003 N N . THR A 1 125 ? -2.828 9.719 5.613 1 98.75 125 THR A N 1
ATOM 1004 C CA . THR A 1 125 ? -1.64 9.727 4.77 1 98.75 125 THR A CA 1
ATOM 1005 C C . THR A 1 125 ? -0.468 9.055 5.477 1 98.75 125 THR A C 1
ATOM 1007 O O . THR A 1 125 ? 0.322 8.344 4.848 1 98.75 125 THR A O 1
ATOM 1010 N N . ILE A 1 126 ? -0.362 9.25 6.773 1 98.38 126 ILE A N 1
ATOM 1011 C CA . ILE A 1 126 ? 0.722 8.617 7.52 1 98.38 126 ILE A CA 1
ATOM 1012 C C . ILE A 1 126 ? 0.504 7.105 7.566 1 98.38 126 ILE A C 1
ATOM 1014 O O . ILE A 1 126 ? 1.445 6.332 7.379 1 98.38 126 ILE A O 1
ATOM 1018 N N . MET A 1 127 ? -0.688 6.699 7.816 1 97 127 MET A N 1
ATOM 1019 C CA . MET A 1 127 ? -1.003 5.273 7.816 1 97 127 MET A CA 1
ATOM 1020 C C . MET A 1 127 ? -0.676 4.645 6.469 1 97 127 MET A C 1
ATOM 1022 O O . MET A 1 127 ? -0.035 3.594 6.406 1 97 127 MET A O 1
ATOM 1026 N N . VAL A 1 128 ? -1.088 5.301 5.387 1 96.5 128 VAL A N 1
ATOM 1027 C CA . VAL A 1 128 ? -0.838 4.789 4.043 1 96.5 128 VAL A CA 1
ATOM 1028 C C . VAL A 1 128 ? 0.663 4.777 3.766 1 96.5 128 VAL A C 1
ATOM 1030 O O . VAL A 1 128 ? 1.185 3.82 3.188 1 96.5 128 VAL A O 1
ATOM 1033 N N . ALA A 1 129 ? 1.354 5.797 4.199 1 96.69 129 ALA A N 1
ATOM 1034 C CA . ALA A 1 129 ? 2.805 5.844 4.039 1 96.69 129 ALA A CA 1
ATOM 1035 C C . ALA A 1 129 ? 3.479 4.699 4.793 1 96.69 129 ALA A C 1
ATOM 1037 O O . ALA A 1 129 ? 4.395 4.062 4.27 1 96.69 129 ALA A O 1
ATOM 1038 N N . ALA A 1 130 ? 3.033 4.434 5.945 1 94.06 130 ALA A N 1
ATOM 1039 C CA . ALA A 1 130 ? 3.6 3.352 6.746 1 94.06 130 ALA A CA 1
ATOM 1040 C C . ALA A 1 130 ? 3.377 1.998 6.078 1 94.06 130 ALA A C 1
ATOM 1042 O O . ALA A 1 130 ? 4.285 1.164 6.035 1 94.06 130 ALA A O 1
ATOM 1043 N N . LYS A 1 131 ? 2.176 1.799 5.547 1 90.38 131 LYS A N 1
ATOM 1044 C CA . LYS A 1 131 ? 1.854 0.562 4.84 1 90.38 131 LYS A CA 1
ATOM 1045 C C . LYS A 1 131 ? 2.777 0.358 3.641 1 90.38 131 LYS A C 1
ATOM 1047 O O . LYS A 1 131 ? 3.145 -0.774 3.32 1 90.38 131 LYS A O 1
ATOM 1052 N N . PHE A 1 132 ? 3.117 1.454 3.062 1 89.62 132 PHE A N 1
ATOM 1053 C CA . PHE A 1 132 ? 3.871 1.402 1.815 1 89.62 132 PHE A CA 1
ATOM 1054 C C . PHE A 1 132 ? 5.367 1.345 2.09 1 89.62 132 PHE A C 1
ATOM 1056 O O . PHE A 1 132 ? 6.102 0.627 1.407 1 89.62 132 PHE A O 1
ATOM 1063 N N . MET A 1 133 ? 5.77 2.033 3.055 1 89.38 133 MET A N 1
ATOM 1064 C CA . MET A 1 133 ? 7.195 2.275 3.244 1 89.38 133 MET A CA 1
ATOM 1065 C C . MET A 1 133 ? 7.801 1.245 4.191 1 89.38 133 MET A C 1
ATOM 1067 O O . MET A 1 133 ? 8.938 0.81 3.998 1 89.38 133 MET A O 1
ATOM 1071 N N . ASP A 1 134 ? 7.109 0.944 5.203 1 89 134 ASP A N 1
ATOM 1072 C CA . ASP A 1 134 ? 7.699 0.172 6.289 1 89 134 ASP A CA 1
ATOM 1073 C C . ASP A 1 134 ? 7.418 -1.319 6.125 1 89 134 ASP A C 1
ATOM 1075 O O . ASP A 1 134 ? 6.402 -1.703 5.539 1 89 134 ASP A O 1
ATOM 1079 N N . ASP A 1 135 ? 8.305 -2.135 6.699 1 84.5 135 ASP A N 1
ATOM 1080 C CA . ASP A 1 135 ? 8.148 -3.586 6.688 1 84.5 135 ASP A CA 1
ATOM 1081 C C . ASP A 1 135 ? 7.09 -4.027 7.695 1 84.5 135 ASP A C 1
ATOM 1083 O O . ASP A 1 135 ? 6.52 -5.113 7.566 1 84.5 135 ASP A O 1
ATOM 1087 N N . ASP A 1 136 ? 6.98 -3.219 8.695 1 81.5 136 ASP A N 1
ATOM 1088 C CA . ASP A 1 136 ? 6.004 -3.49 9.742 1 81.5 136 ASP A CA 1
ATOM 1089 C C . ASP A 1 136 ? 4.988 -2.355 9.859 1 81.5 136 ASP A C 1
ATOM 1091 O O . ASP A 1 136 ? 5.359 -1.18 9.836 1 81.5 136 ASP A O 1
ATOM 1095 N N . CYS A 1 137 ? 3.74 -2.791 9.812 1 80.56 137 CYS A N 1
ATOM 1096 C CA . CYS A 1 137 ? 2.713 -1.767 9.961 1 80.56 137 CYS A CA 1
ATOM 1097 C C . CYS A 1 137 ? 1.524 -2.295 10.758 1 80.56 137 CYS A C 1
ATOM 1099 O O . CYS A 1 137 ? 1.245 -3.496 10.742 1 80.56 137 CYS A O 1
ATOM 1101 N N . TYR A 1 138 ? 1 -1.413 11.547 1 89.06 138 TYR A N 1
ATOM 1102 C CA . TYR A 1 138 ? -0.205 -1.731 12.297 1 89.06 138 TYR A CA 1
ATOM 1103 C C . TYR A 1 138 ? -1.433 -1.731 11.398 1 89.06 138 TYR A C 1
ATOM 1105 O O . TYR A 1 138 ? -1.389 -1.211 10.281 1 89.06 138 TYR A O 1
ATOM 1113 N N . ASP A 1 139 ? -2.469 -2.305 11.961 1 90.31 139 ASP A N 1
ATOM 1114 C CA . ASP A 1 139 ? -3.682 -2.383 11.156 1 90.31 139 ASP A CA 1
ATOM 1115 C C . ASP A 1 139 ? -4.508 -1.105 11.281 1 90.31 139 ASP A C 1
ATOM 1117 O O . ASP A 1 139 ? -4.172 -0.215 12.062 1 90.31 139 ASP A O 1
ATOM 1121 N N . ASN A 1 140 ? -5.527 -1.062 10.508 1 94.19 140 ASN A N 1
ATOM 1122 C CA . ASN A 1 140 ? -6.359 0.135 10.461 1 94.19 140 ASN A CA 1
ATOM 1123 C C . ASN A 1 140 ? -7.066 0.381 11.789 1 94.19 140 ASN A C 1
ATOM 1125 O O . ASN A 1 140 ? -7.293 1.529 12.172 1 94.19 140 ASN A O 1
ATOM 1129 N N . ALA A 1 141 ? -7.441 -0.677 12.469 1 95.75 141 ALA A N 1
ATOM 1130 C CA . ALA A 1 141 ? -8.102 -0.525 13.766 1 95.75 141 ALA A CA 1
ATOM 1131 C C . ALA A 1 141 ? -7.195 0.198 14.758 1 95.75 141 ALA A C 1
ATOM 1133 O O . ALA A 1 141 ? -7.656 1.048 15.523 1 95.75 141 ALA A O 1
ATOM 1134 N N . TYR A 1 142 ? -5.992 -0.128 14.742 1 96.12 142 TYR A N 1
ATOM 1135 C CA . TYR A 1 142 ? -5.023 0.526 15.617 1 96.12 142 TYR A CA 1
ATOM 1136 C C . TYR A 1 142 ? -4.879 2.002 15.266 1 96.12 142 TYR A C 1
ATOM 1138 O O . TYR A 1 142 ? -4.914 2.865 16.141 1 96.12 142 TYR A O 1
ATOM 1146 N N . TYR A 1 143 ? -4.719 2.279 14 1 96.81 143 TYR A N 1
ATOM 1147 C CA . TYR A 1 143 ? -4.574 3.662 13.555 1 96.81 143 TYR A CA 1
ATOM 1148 C C . TYR A 1 143 ? -5.836 4.465 13.859 1 96.81 143 TYR A C 1
ATOM 1150 O O . TYR A 1 143 ? -5.762 5.66 14.156 1 96.81 143 TYR A O 1
ATOM 1158 N N . ALA A 1 144 ? -6.949 3.791 13.766 1 98 144 ALA A N 1
ATOM 1159 C CA . ALA A 1 144 ? -8.203 4.441 14.133 1 98 144 ALA A CA 1
ATOM 1160 C C . ALA A 1 144 ? -8.172 4.914 15.578 1 98 144 ALA A C 1
ATOM 1162 O O . ALA A 1 144 ? -8.539 6.051 15.883 1 98 144 ALA A O 1
ATOM 1163 N N . LYS A 1 145 ? -7.699 4.098 16.406 1 98.06 145 LYS A N 1
ATOM 1164 C CA . LYS A 1 145 ? -7.57 4.441 17.828 1 98.06 145 LYS A CA 1
ATOM 1165 C C . LYS A 1 145 ? -6.582 5.59 18.016 1 98.06 145 LYS A C 1
ATOM 1167 O O . LYS A 1 145 ? -6.867 6.539 18.75 1 98.06 145 LYS A O 1
ATOM 1172 N N . VAL A 1 146 ? -5.504 5.492 17.391 1 97.62 146 VAL A N 1
ATOM 1173 C CA . VAL A 1 146 ? -4.484 6.527 17.5 1 97.62 146 VAL A CA 1
ATOM 1174 C C . VAL A 1 146 ? -5.039 7.855 16.984 1 97.62 146 VAL A C 1
ATOM 1176 O O . VAL A 1 146 ? -4.793 8.906 17.578 1 97.62 146 VAL A O 1
ATOM 1179 N N . GLY A 1 147 ? -5.766 7.82 15.906 1 97.62 147 GLY A N 1
ATOM 1180 C CA . GLY A 1 147 ? -6.25 9.016 15.234 1 97.62 147 GLY A CA 1
ATOM 1181 C C . GLY A 1 147 ? -7.527 9.562 15.844 1 97.62 147 GLY A C 1
ATOM 1182 O O . GLY A 1 147 ? -7.953 10.672 15.508 1 97.62 147 GLY A O 1
ATOM 1183 N N . GLY A 1 148 ? -8.141 8.82 16.625 1 97.19 148 GLY A N 1
ATOM 1184 C CA . GLY A 1 148 ? -9.367 9.281 17.25 1 97.19 148 GLY A CA 1
ATOM 1185 C C . GLY A 1 148 ? -10.578 9.18 16.344 1 97.19 148 GLY A C 1
ATOM 1186 O O . GLY A 1 148 ? -11.422 10.07 16.312 1 97.19 148 GLY A O 1
ATOM 1187 N N . VAL A 1 149 ? -10.633 8.164 15.5 1 97.19 149 VAL A N 1
ATOM 1188 C CA . VAL A 1 149 ? -11.766 7.879 14.633 1 97.19 149 VAL A CA 1
ATOM 1189 C C . VAL A 1 149 ? -12.172 6.41 14.758 1 97.19 149 VAL A C 1
ATOM 1191 O O . VAL A 1 149 ? -11.445 5.617 15.367 1 97.19 149 VAL A O 1
ATOM 1194 N N . SER A 1 150 ? -13.336 6.09 14.227 1 97.5 150 SER A N 1
ATOM 1195 C CA . SER A 1 150 ? -13.742 4.688 14.211 1 97.5 150 SER A CA 1
ATOM 1196 C C . SER A 1 150 ? -13.008 3.908 13.133 1 97.5 150 SER A C 1
ATOM 1198 O O . SER A 1 150 ? -12.492 4.496 12.172 1 97.5 150 SER A O 1
ATOM 1200 N N . THR A 1 151 ? -12.938 2.584 13.297 1 96.94 151 THR A N 1
ATOM 1201 C CA . THR A 1 151 ? -12.32 1.729 12.289 1 96.94 151 THR A CA 1
ATOM 1202 C C . THR A 1 151 ? -13.031 1.878 10.945 1 96.94 151 THR A C 1
ATOM 1204 O O . THR A 1 151 ? -12.383 1.938 9.898 1 96.94 151 THR A O 1
ATOM 1207 N N . ALA A 1 152 ? -14.352 1.944 11.008 1 96.5 152 ALA A N 1
ATOM 1208 C CA . ALA A 1 152 ? -15.133 2.115 9.789 1 96.5 152 ALA A CA 1
ATOM 1209 C C . ALA A 1 152 ? -14.773 3.42 9.086 1 96.5 152 ALA A C 1
ATOM 1211 O O . ALA A 1 152 ? -14.609 3.449 7.859 1 96.5 152 ALA A O 1
ATOM 1212 N N . GLU A 1 153 ? -14.641 4.414 9.867 1 97.25 153 GLU A N 1
ATOM 1213 C CA . GLU A 1 153 ? -14.258 5.707 9.305 1 97.25 153 GLU A CA 1
ATOM 1214 C C . GLU A 1 153 ? -12.836 5.664 8.742 1 97.25 153 GLU A C 1
ATOM 1216 O O . GLU A 1 153 ? -12.57 6.191 7.664 1 97.25 153 GLU A O 1
ATOM 1221 N N . MET A 1 154 ? -11.961 5.027 9.438 1 97.56 154 MET A N 1
ATOM 1222 C CA . MET A 1 154 ? -10.578 4.902 8.984 1 97.56 154 MET A CA 1
ATOM 1223 C C . MET A 1 154 ? -10.516 4.188 7.641 1 97.56 154 MET A C 1
ATOM 1225 O O . MET A 1 154 ? -9.781 4.605 6.742 1 97.56 154 MET A O 1
ATOM 1229 N N . ASN A 1 155 ? -11.289 3.139 7.531 1 94.31 155 ASN A N 1
ATOM 1230 C CA . ASN A 1 155 ? -11.328 2.379 6.285 1 94.31 155 ASN A CA 1
ATOM 1231 C C . ASN A 1 155 ? -11.852 3.227 5.129 1 94.31 155 ASN A C 1
ATOM 1233 O O . ASN A 1 155 ? -11.336 3.152 4.016 1 94.31 155 ASN A O 1
ATOM 1237 N N . ARG A 1 156 ? -12.836 3.98 5.422 1 96.81 156 ARG A N 1
ATOM 1238 C CA . ARG A 1 156 ? -13.422 4.848 4.402 1 96.81 156 ARG A CA 1
ATOM 1239 C C . ARG A 1 156 ? -12.438 5.938 3.98 1 96.81 156 ARG A C 1
ATOM 1241 O O . ARG A 1 156 ? -12.312 6.238 2.791 1 96.81 156 ARG A O 1
ATOM 1248 N N . LEU A 1 157 ? -11.828 6.527 4.93 1 98.12 157 LEU A N 1
ATOM 1249 C CA . LEU A 1 157 ? -10.844 7.566 4.641 1 98.12 157 LEU A CA 1
ATOM 1250 C C . LEU A 1 157 ? -9.711 7.016 3.787 1 98.12 157 LEU A C 1
ATOM 1252 O O . LEU A 1 157 ? -9.305 7.645 2.805 1 98.12 157 LEU A O 1
ATOM 1256 N N . GLU A 1 158 ? -9.281 5.863 4.168 1 96.69 158 GLU A N 1
ATOM 1257 C CA . GLU A 1 158 ? -8.211 5.219 3.412 1 96.69 158 GLU A CA 1
ATOM 1258 C C . GLU A 1 158 ? -8.625 4.988 1.961 1 96.69 158 GLU A C 1
ATOM 1260 O O . GLU A 1 158 ? -7.887 5.328 1.036 1 96.69 158 GLU A O 1
ATOM 1265 N N . MET A 1 159 ? -9.758 4.438 1.81 1 93.62 159 MET A N 1
ATOM 1266 C CA . MET A 1 159 ? -10.242 4.125 0.468 1 93.62 159 MET A CA 1
ATOM 1267 C C . MET A 1 159 ? -10.398 5.395 -0.361 1 93.62 159 MET A C 1
ATOM 1269 O O . MET A 1 159 ? -9.969 5.449 -1.514 1 93.62 159 MET A O 1
ATOM 1273 N N . LYS A 1 160 ? -11.031 6.328 0.187 1 96.69 160 LYS A N 1
ATOM 1274 C CA . LYS A 1 160 ? -11.242 7.586 -0.521 1 96.69 160 LYS A CA 1
ATOM 1275 C C . LYS A 1 160 ? -9.914 8.242 -0.889 1 96.69 160 LYS A C 1
ATOM 1277 O O . LYS A 1 160 ? -9.758 8.758 -1.996 1 96.69 160 LYS A O 1
ATOM 1282 N N . PHE A 1 161 ? -9.023 8.227 0.002 1 98.12 161 PHE A N 1
ATOM 1283 C CA . PHE A 1 161 ? -7.711 8.805 -0.258 1 98.12 161 PHE A CA 1
ATOM 1284 C C . PHE A 1 161 ? -7.031 8.117 -1.433 1 98.12 161 PHE A C 1
ATOM 1286 O O . PHE A 1 161 ? -6.574 8.773 -2.369 1 98.12 161 PHE A O 1
ATOM 1293 N N . LEU A 1 162 ? -6.961 6.785 -1.374 1 95.81 162 LEU A N 1
ATOM 1294 C CA . LEU A 1 162 ? -6.309 6 -2.416 1 95.81 162 LEU A CA 1
ATOM 1295 C C . LEU A 1 162 ? -6.953 6.262 -3.775 1 95.81 162 LEU A C 1
ATOM 1297 O O . LEU A 1 162 ? -6.25 6.48 -4.766 1 95.81 162 LEU A O 1
ATOM 1301 N N . PHE A 1 163 ? -8.227 6.418 -3.799 1 93.44 163 PHE A N 1
ATOM 1302 C CA . PHE A 1 163 ? -8.93 6.676 -5.051 1 93.44 163 PHE A CA 1
ATOM 1303 C C . PHE A 1 163 ? -8.633 8.078 -5.562 1 93.44 163 PHE A C 1
ATOM 1305 O O . PHE A 1 163 ? -8.484 8.281 -6.77 1 93.44 163 PHE A O 1
ATOM 1312 N N . THR A 1 164 ? -8.57 8.906 -4.648 1 96.5 164 THR A N 1
ATOM 1313 C CA . THR A 1 164 ? -8.367 10.305 -5.02 1 96.5 164 THR A CA 1
ATOM 1314 C C . THR A 1 164 ? -7.004 10.492 -5.688 1 96.5 164 THR A C 1
ATOM 1316 O O . THR A 1 164 ? -6.891 11.195 -6.691 1 96.5 164 THR A O 1
ATOM 1319 N N . ILE A 1 165 ? -6.027 9.867 -5.203 1 96.44 165 ILE A N 1
ATOM 1320 C CA . ILE A 1 165 ? -4.695 10.07 -5.762 1 96.44 165 ILE A CA 1
ATOM 1321 C C . ILE A 1 165 ? -4.418 9.008 -6.824 1 96.44 165 ILE A C 1
ATOM 1323 O O . ILE A 1 165 ? -3.277 8.844 -7.266 1 96.44 165 ILE A O 1
ATOM 1327 N N . ASP A 1 166 ? -5.418 8.234 -7.16 1 91.75 166 ASP A N 1
ATOM 1328 C CA . ASP A 1 166 ? -5.355 7.195 -8.188 1 91.75 166 ASP A CA 1
ATOM 1329 C C . ASP A 1 166 ? -4.297 6.152 -7.848 1 91.75 166 ASP A C 1
ATOM 1331 O O . ASP A 1 166 ? -3.576 5.684 -8.734 1 91.75 166 ASP A O 1
ATOM 1335 N N . PHE A 1 167 ? -4.051 5.941 -6.609 1 90.06 167 PHE A N 1
ATOM 1336 C CA . PHE A 1 167 ? -3.152 4.922 -6.078 1 90.06 167 PHE A CA 1
ATOM 1337 C C . PHE A 1 167 ? -1.708 5.219 -6.461 1 90.06 167 PHE A C 1
ATOM 1339 O O . PHE A 1 167 ? -0.891 4.301 -6.574 1 90.06 167 PHE A O 1
ATOM 1346 N N . ARG A 1 168 ? -1.469 6.41 -6.703 1 91.81 168 ARG A N 1
ATOM 1347 C CA . ARG A 1 168 ? -0.099 6.812 -7.012 1 91.81 168 ARG A CA 1
ATOM 1348 C C . ARG A 1 168 ? 0.73 6.949 -5.738 1 91.81 168 ARG A C 1
ATOM 1350 O O . ARG A 1 168 ? 0.991 8.062 -5.277 1 91.81 168 ARG A O 1
ATOM 1357 N N . LEU A 1 169 ? 1.232 5.82 -5.312 1 94.44 169 LEU A N 1
ATOM 1358 C CA . LEU A 1 169 ? 1.897 5.766 -4.016 1 94.44 169 LEU A CA 1
ATOM 1359 C C . LEU A 1 169 ? 3.412 5.832 -4.176 1 94.44 169 LEU A C 1
ATOM 1361 O O . LEU A 1 169 ? 4.133 6.07 -3.207 1 94.44 169 LEU A O 1
ATOM 1365 N N . HIS A 1 170 ? 3.916 5.664 -5.367 1 94.69 170 HIS A N 1
ATOM 1366 C CA . HIS A 1 170 ? 5.359 5.641 -5.578 1 94.69 170 HIS A CA 1
ATOM 1367 C C . HIS A 1 170 ? 5.973 7.023 -5.355 1 94.69 170 HIS A C 1
ATOM 1369 O O . HIS A 1 170 ? 5.48 8.016 -5.895 1 94.69 170 HIS A O 1
ATOM 1375 N N . VAL A 1 171 ? 6.965 6.98 -4.555 1 95.81 171 VAL A N 1
ATOM 1376 C CA . VAL A 1 171 ? 7.758 8.188 -4.352 1 95.81 171 VAL A CA 1
ATOM 1377 C C . VAL A 1 171 ? 9.188 7.949 -4.836 1 95.81 171 VAL A C 1
ATOM 1379 O O . VAL A 1 171 ? 9.898 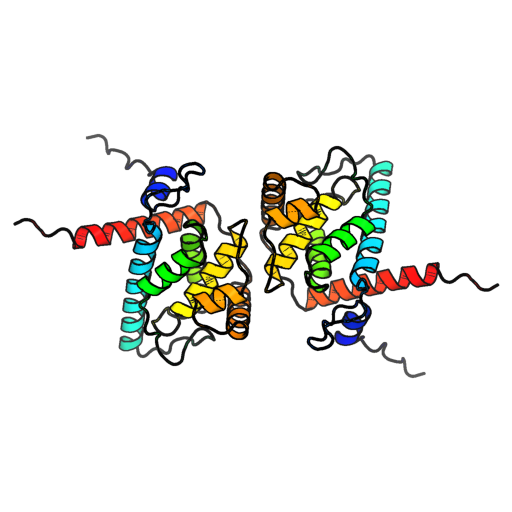7.094 -4.305 1 95.81 171 VAL A O 1
ATOM 1382 N N . THR A 1 172 ? 9.586 8.711 -5.809 1 94.75 172 THR A N 1
ATOM 1383 C CA . THR A 1 172 ? 10.938 8.562 -6.328 1 94.75 172 THR A CA 1
ATOM 1384 C C . THR A 1 172 ? 11.961 9.156 -5.355 1 94.75 172 THR A C 1
ATOM 1386 O O . THR A 1 172 ? 11.602 9.961 -4.496 1 94.75 172 THR A O 1
ATOM 1389 N N . ALA A 1 173 ? 13.188 8.75 -5.566 1 93.06 173 ALA A N 1
ATOM 1390 C CA . ALA A 1 173 ? 14.266 9.328 -4.77 1 93.06 173 ALA A CA 1
ATOM 1391 C C . ALA A 1 173 ? 14.359 10.836 -4.988 1 93.06 173 ALA A C 1
ATOM 1393 O O . ALA A 1 173 ? 14.656 11.586 -4.055 1 93.06 173 ALA A O 1
ATOM 1394 N N . GLU A 1 174 ? 14.078 11.219 -6.176 1 96.19 174 GLU A N 1
ATOM 1395 C CA . GLU A 1 174 ? 14.125 12.633 -6.516 1 96.19 174 GLU A CA 1
ATOM 1396 C C . GLU A 1 174 ? 13.039 13.414 -5.781 1 96.19 174 GLU A C 1
ATOM 1398 O O . GLU A 1 174 ? 13.305 14.469 -5.207 1 96.19 174 GLU A O 1
ATOM 1403 N N . ASP A 1 175 ? 11.883 12.898 -5.848 1 96.81 175 ASP A N 1
ATOM 1404 C CA . ASP A 1 175 ? 10.781 13.547 -5.141 1 96.81 175 ASP A CA 1
ATOM 1405 C C . ASP A 1 175 ? 11.039 13.57 -3.633 1 96.81 175 ASP A C 1
ATOM 1407 O O . ASP A 1 175 ? 10.797 14.578 -2.971 1 96.81 175 ASP A O 1
ATOM 1411 N N . PHE A 1 176 ? 11.508 12.5 -3.193 1 97.31 176 PHE A N 1
ATOM 1412 C CA . PHE A 1 176 ? 11.805 12.422 -1.768 1 97.31 176 PHE A CA 1
ATOM 1413 C C . PHE A 1 176 ? 12.836 13.469 -1.369 1 97.31 176 PHE A C 1
ATOM 1415 O O . PHE A 1 176 ? 12.672 14.156 -0.356 1 97.31 176 PHE A O 1
ATOM 1422 N N . ARG A 1 177 ? 13.828 13.57 -2.088 1 96.75 177 ARG A N 1
ATOM 1423 C CA . ARG A 1 177 ? 14.875 14.562 -1.843 1 96.75 177 ARG A CA 1
ATOM 1424 C C . ARG A 1 177 ? 14.305 15.977 -1.926 1 96.75 177 ARG A C 1
ATOM 1426 O O . ARG A 1 177 ? 14.602 16.812 -1.072 1 96.75 177 ARG A O 1
ATOM 1433 N N . LYS A 1 178 ? 13.594 16.188 -2.916 1 97.81 178 LYS A N 1
ATOM 1434 C CA . LYS A 1 178 ? 12.992 17.5 -3.139 1 97.81 178 LYS A CA 1
ATOM 1435 C C . LYS A 1 178 ? 12.18 17.938 -1.929 1 97.81 178 LYS A C 1
ATOM 1437 O O . LYS A 1 178 ? 12.352 19.047 -1.425 1 97.81 178 LYS A O 1
ATOM 1442 N N . TYR A 1 179 ? 11.352 17.109 -1.499 1 97.81 179 TYR A N 1
ATOM 1443 C CA . TYR A 1 179 ? 10.469 17.469 -0.399 1 97.81 179 TYR A CA 1
ATOM 1444 C C . TYR A 1 179 ? 11.219 17.484 0.925 1 97.81 179 TYR A C 1
ATOM 1446 O O . TYR A 1 179 ? 10.898 18.281 1.812 1 97.81 179 TYR A O 1
ATOM 1454 N N . SER A 1 180 ? 12.227 16.656 1.046 1 97.31 180 SER A N 1
ATOM 1455 C CA . SER A 1 180 ? 13.094 16.734 2.217 1 97.31 180 SER A CA 1
ATOM 1456 C C . SER A 1 180 ? 13.805 18.094 2.285 1 97.31 180 SER A C 1
ATOM 1458 O O . SER A 1 180 ? 13.898 18.688 3.355 1 97.31 180 SER A O 1
ATOM 1460 N N . LEU A 1 181 ? 14.289 18.484 1.207 1 96.94 181 LEU A N 1
ATOM 1461 C CA . LEU A 1 181 ? 14.969 19.781 1.13 1 96.94 181 LEU A CA 1
ATOM 1462 C C . LEU A 1 181 ? 14.008 20.922 1.461 1 96.94 181 LEU A C 1
ATOM 1464 O O . LEU A 1 181 ? 14.383 21.875 2.146 1 96.94 181 LEU A O 1
ATOM 1468 N N . GLN A 1 182 ? 12.867 20.828 0.915 1 96.56 182 GLN A N 1
ATOM 1469 C CA . GLN A 1 182 ? 11.852 21.844 1.207 1 96.56 182 GLN A CA 1
ATOM 1470 C C . GLN A 1 182 ? 11.57 21.922 2.705 1 96.56 182 GLN A C 1
ATOM 1472 O O . GLN A 1 182 ? 11.492 23.016 3.27 1 96.56 182 GLN A O 1
ATOM 1477 N N . LEU A 1 183 ? 11.406 20.797 3.285 1 96.81 183 LEU A N 1
ATOM 1478 C CA . LEU A 1 183 ? 11.156 20.75 4.723 1 96.81 183 LEU A CA 1
ATOM 1479 C C . LEU A 1 183 ? 12.352 21.297 5.5 1 96.81 183 LEU A C 1
ATOM 1481 O O . LEU A 1 183 ? 12.172 22.047 6.469 1 96.81 183 LEU A O 1
ATOM 1485 N N . GLN A 1 184 ? 13.492 20.922 5.086 1 94.69 184 GLN A N 1
ATOM 1486 C CA . GLN A 1 184 ? 14.703 21.422 5.746 1 94.69 184 GLN A CA 1
ATOM 1487 C C . GLN A 1 184 ? 14.781 22.938 5.688 1 94.69 184 GLN A C 1
ATOM 1489 O O . GLN A 1 184 ? 15.07 23.594 6.691 1 94.69 184 GLN A O 1
ATOM 1494 N N . LYS A 1 185 ? 14.531 23.484 4.566 1 94.31 185 LYS A N 1
ATOM 1495 C CA . LYS A 1 185 ? 14.609 24.922 4.367 1 94.31 185 LYS A CA 1
ATOM 1496 C C . LYS A 1 185 ? 13.562 25.656 5.203 1 94.31 185 LYS A C 1
ATOM 1498 O O . LYS A 1 185 ? 13.844 26.703 5.789 1 94.31 185 LYS A O 1
ATOM 1503 N N . GLU A 1 186 ? 12.414 25.062 5.215 1 90.94 186 GLU A N 1
ATOM 1504 C CA . GLU A 1 186 ? 11.328 25.672 5.977 1 90.94 186 GLU A CA 1
ATOM 1505 C C . GLU A 1 186 ? 11.609 25.609 7.477 1 90.94 186 GLU A C 1
ATOM 1507 O O . GLU A 1 186 ? 11.156 26.469 8.234 1 90.94 186 GLU A O 1
ATOM 1512 N N . GLY A 1 187 ? 12.273 24.609 7.855 1 86.62 187 GLY A N 1
ATOM 1513 C CA . GLY A 1 187 ? 12.633 24.469 9.258 1 86.62 187 GLY A CA 1
ATOM 1514 C C . GLY A 1 187 ? 13.695 25.453 9.703 1 86.62 187 GLY A C 1
ATOM 1515 O O . GLY A 1 187 ? 13.758 25.812 10.883 1 86.62 187 GLY A O 1
ATOM 1516 N N . LEU A 1 188 ? 14.586 25.75 8.883 1 76.44 188 LEU A N 1
ATOM 1517 C CA . LEU A 1 188 ? 15.641 26.703 9.18 1 76.44 188 LEU A CA 1
ATOM 1518 C C . LEU A 1 188 ? 15.086 28.125 9.297 1 76.44 188 LEU A C 1
ATOM 1520 O O . LEU A 1 188 ? 15.617 28.938 10.047 1 76.44 188 LEU A O 1
ATOM 1524 N N . GLY A 1 189 ? 14.133 28.328 8.523 1 67.69 189 GLY A N 1
ATOM 1525 C CA . GLY A 1 189 ? 13.531 29.641 8.633 1 67.69 189 GLY A CA 1
ATOM 1526 C C . GLY A 1 189 ? 12.852 29.875 9.977 1 67.69 189 GLY A C 1
ATOM 1527 O O . GLY A 1 189 ? 12.82 31.016 10.469 1 67.69 189 GLY A O 1
ATOM 1528 N N . ASP A 1 190 ? 12.43 28.875 10.516 1 58.22 190 ASP A N 1
ATOM 1529 C CA . ASP A 1 190 ? 11.812 29 11.828 1 58.22 190 ASP A CA 1
ATOM 1530 C C . ASP A 1 190 ? 12.859 29.297 12.906 1 58.22 190 ASP A C 1
ATOM 1532 O O . ASP A 1 190 ? 12.562 29.984 13.891 1 58.22 190 ASP A O 1
ATOM 1536 N N . TYR A 1 191 ? 14.055 28.703 12.766 1 50.41 191 TYR A N 1
ATOM 1537 C CA . TYR A 1 191 ? 15.125 28.984 13.711 1 50.41 191 TYR A CA 1
ATOM 1538 C C . TYR A 1 191 ? 15.562 30.438 13.617 1 50.41 191 TYR A C 1
ATOM 1540 O O . TYR A 1 191 ? 15.969 31.047 14.617 1 50.41 191 TYR A O 1
ATOM 1548 N N . ARG A 1 192 ? 15.602 31.062 12.57 1 45.25 192 ARG A N 1
ATOM 1549 C CA . ARG A 1 192 ? 16.031 32.438 12.469 1 45.25 192 ARG A CA 1
ATOM 1550 C C . ARG A 1 192 ? 15.062 33.375 13.18 1 45.25 192 ARG A C 1
ATOM 1552 O O . ARG A 1 192 ? 15.461 34.438 13.68 1 45.25 192 ARG A O 1
ATOM 1559 N N . ILE A 1 193 ? 13.906 33 13.195 1 44.59 193 ILE A N 1
ATOM 1560 C CA . ILE A 1 193 ? 12.969 33.938 13.828 1 44.59 193 ILE A CA 1
ATOM 1561 C C . ILE A 1 193 ? 13.133 33.875 15.344 1 44.59 193 ILE A C 1
ATOM 1563 O O . ILE A 1 193 ? 13 34.875 16.031 1 44.59 193 ILE A O 1
ATOM 1567 N N . ASP A 1 194 ? 13.453 32.75 15.844 1 44.88 194 ASP A N 1
ATOM 1568 C CA . ASP A 1 194 ? 13.484 32.688 17.297 1 44.88 194 ASP A CA 1
ATOM 1569 C C . ASP A 1 194 ? 14.805 33.219 17.844 1 44.88 194 ASP A C 1
ATOM 1571 O O . ASP A 1 194 ? 15.055 33.156 19.047 1 44.88 194 ASP A O 1
ATOM 1575 N N . ARG A 1 195 ? 15.805 33.438 17.062 1 41.12 195 ARG A N 1
ATOM 1576 C CA . ARG A 1 195 ? 16.984 34 17.719 1 41.12 195 ARG A CA 1
ATOM 1577 C C . ARG A 1 195 ? 16.766 35.469 18.078 1 41.12 195 ARG A C 1
ATOM 1579 O O . ARG A 1 195 ? 16.453 36.281 17.203 1 41.12 195 ARG A O 1
ATOM 1586 N N . PRO A 1 196 ? 16.469 35.781 19.328 1 40.75 196 PRO A N 1
ATOM 1587 C CA . PRO A 1 196 ? 16.359 37.188 19.781 1 40.75 196 PRO A CA 1
ATOM 1588 C C . PRO A 1 196 ? 17.516 38.062 19.266 1 40.75 196 PRO A C 1
ATOM 1590 O O . PRO A 1 196 ? 18.641 37.562 19.109 1 40.75 196 PRO A O 1
ATOM 1593 N N . LYS A 1 197 ? 17.328 39.062 18.469 1 39.44 197 LYS A N 1
ATOM 1594 C CA . LYS A 1 197 ? 18.297 40.094 18.203 1 39.44 197 LYS A CA 1
ATOM 1595 C C . LYS A 1 197 ? 19.016 40.531 19.484 1 39.44 197 LYS A C 1
ATOM 1597 O O . LYS A 1 197 ? 18.375 40.938 20.453 1 39.44 197 LYS A O 1
ATOM 1602 N N . MET A 1 198 ? 20 39.875 19.938 1 34.19 198 MET A N 1
ATOM 1603 C CA . MET A 1 198 ? 20.812 40.469 21 1 34.19 198 MET A CA 1
ATOM 1604 C C . MET A 1 198 ? 21.156 41.906 20.703 1 34.19 198 MET A C 1
ATOM 1606 O O . MET A 1 198 ? 21.828 42.188 19.703 1 34.19 198 MET A O 1
ATOM 1610 N N . LYS A 1 199 ? 20.188 42.812 20.828 1 29.16 199 LYS A N 1
ATOM 1611 C CA . LYS A 1 199 ? 20.609 44.188 21.062 1 29.16 199 LYS A CA 1
ATOM 1612 C C . LYS A 1 199 ? 21.188 44.344 22.469 1 29.16 199 LYS A C 1
ATOM 1614 O O . LYS A 1 199 ? 20.734 43.688 23.406 1 29.16 199 LYS A O 1
ATOM 1619 N N . MET B 1 1 ? -38.406 -19.328 -31.969 1 24.69 1 MET B N 1
ATOM 1620 C CA . MET B 1 1 ? -37.344 -19.875 -31.141 1 24.69 1 MET B CA 1
ATOM 1621 C C . MET B 1 1 ? -36.469 -18.766 -30.578 1 24.69 1 MET B C 1
ATOM 1623 O O . MET B 1 1 ? -35.688 -18.172 -31.312 1 24.69 1 MET B O 1
ATOM 1627 N N . ALA B 1 2 ? -37.062 -17.922 -29.641 1 31.19 2 ALA B N 1
ATOM 1628 C CA . ALA B 1 2 ? -36.469 -16.719 -29.062 1 31.19 2 ALA B CA 1
ATOM 1629 C C . ALA B 1 2 ? -35.094 -17.016 -28.469 1 31.19 2 ALA B C 1
ATOM 1631 O O . ALA B 1 2 ? -34.938 -18 -27.766 1 31.19 2 ALA B O 1
ATOM 1632 N N . PHE B 1 3 ? -34 -16.703 -29.156 1 28.28 3 PHE B N 1
ATOM 1633 C CA . PHE B 1 3 ? -32.625 -16.734 -28.672 1 28.28 3 PHE B CA 1
ATOM 1634 C C . PHE B 1 3 ? -32.562 -16.328 -27.219 1 28.28 3 PHE B C 1
ATOM 1636 O O . PHE B 1 3 ? -32.875 -15.195 -26.859 1 28.28 3 PHE B O 1
ATOM 1643 N N . LYS B 1 4 ? -32.781 -17.141 -26.234 1 37.56 4 LYS B N 1
ATOM 1644 C CA . LYS B 1 4 ? -32.562 -16.938 -24.812 1 37.56 4 LYS B CA 1
ATOM 1645 C C . LYS B 1 4 ? -31.281 -16.125 -24.578 1 37.56 4 LYS B C 1
ATOM 1647 O O . LYS B 1 4 ? -30.203 -16.516 -25.031 1 37.56 4 LYS B O 1
ATOM 1652 N N . SER B 1 5 ? -31.312 -14.898 -24.578 1 39.44 5 SER B N 1
ATOM 1653 C CA . SER B 1 5 ? -30.266 -13.953 -24.203 1 39.44 5 SER B CA 1
ATOM 1654 C C . SER B 1 5 ? -29.359 -14.523 -23.109 1 39.44 5 SER B C 1
ATOM 1656 O O . SER B 1 5 ? -29.859 -15.008 -22.094 1 39.44 5 SER B O 1
ATOM 1658 N N . LYS B 1 6 ? -28.266 -15.266 -23.234 1 43.56 6 LYS B N 1
ATOM 1659 C CA . LYS B 1 6 ? -27.312 -15.711 -22.234 1 43.56 6 LYS B CA 1
ATOM 1660 C C . LYS B 1 6 ? -27.234 -14.734 -21.062 1 43.56 6 LYS B C 1
ATOM 1662 O O . LYS B 1 6 ? -26.844 -13.578 -21.234 1 43.56 6 LYS B O 1
ATOM 1667 N N . ALA B 1 7 ? -27.984 -14.68 -20.047 1 50.69 7 ALA B N 1
ATOM 1668 C CA . ALA B 1 7 ? -28.141 -13.883 -18.844 1 50.69 7 ALA B CA 1
ATOM 1669 C C . ALA B 1 7 ? -26.797 -13.578 -18.203 1 50.69 7 ALA B C 1
ATOM 1671 O O . ALA B 1 7 ? -26.016 -14.492 -17.906 1 50.69 7 ALA B O 1
ATOM 1672 N N . VAL B 1 8 ? -26.141 -12.516 -18.594 1 68.25 8 VAL B N 1
ATOM 1673 C CA . VAL B 1 8 ? -24.906 -12.039 -17.969 1 68.25 8 VAL B CA 1
ATOM 1674 C C . VAL B 1 8 ? -24.938 -12.328 -16.469 1 68.25 8 VAL B C 1
ATOM 1676 O O . VAL B 1 8 ? -25.875 -11.93 -15.773 1 68.25 8 VAL B O 1
ATOM 1679 N N . GLU B 1 9 ? -24.203 -13.406 -16.078 1 78.31 9 GLU B N 1
ATOM 1680 C CA . GLU B 1 9 ? -24.109 -13.734 -14.664 1 78.31 9 GLU B CA 1
ATOM 1681 C C . GLU B 1 9 ? -23.797 -12.492 -13.836 1 78.31 9 GLU B C 1
ATOM 1683 O O . GLU B 1 9 ? -22.969 -11.672 -14.219 1 78.31 9 GLU B O 1
ATOM 1688 N N . SER B 1 10 ? -24.594 -12.367 -12.828 1 88.31 10 SER B N 1
ATOM 1689 C CA . SER B 1 10 ? -24.359 -11.219 -11.945 1 88.31 10 SER B CA 1
ATOM 1690 C C . SER B 1 10 ? -23.031 -11.336 -11.219 1 88.31 10 SER B C 1
ATOM 1692 O O . SER B 1 10 ? -22.5 -12.438 -11.039 1 88.31 10 SER B O 1
ATOM 1694 N N . ASP B 1 11 ? -22.469 -10.281 -10.883 1 88.56 11 ASP B N 1
ATOM 1695 C CA . ASP B 1 11 ? -21.234 -10.258 -10.109 1 88.56 11 ASP B CA 1
ATOM 1696 C C . ASP B 1 11 ? -21.359 -11.109 -8.844 1 88.56 11 ASP B C 1
ATOM 1698 O O . ASP B 1 11 ? -20.438 -11.836 -8.484 1 88.56 11 ASP B O 1
ATOM 1702 N N . GLU B 1 12 ? -22.5 -11.023 -8.273 1 88.56 12 GLU B N 1
ATOM 1703 C CA . GLU B 1 12 ? -22.734 -11.766 -7.035 1 88.56 12 GLU B CA 1
ATOM 1704 C C . GLU B 1 12 ? -22.609 -13.266 -7.262 1 88.56 12 GLU B C 1
ATOM 1706 O O . GLU B 1 12 ? -22.062 -13.984 -6.414 1 88.56 12 GLU B O 1
ATOM 1711 N N . GLU B 1 13 ? -23.078 -13.695 -8.305 1 90.62 13 GLU B N 1
ATOM 1712 C CA . GLU B 1 13 ? -23.031 -15.125 -8.625 1 90.62 13 GLU B CA 1
ATOM 1713 C C . GLU B 1 13 ? -21.594 -15.57 -8.906 1 90.62 13 GLU B C 1
ATOM 1715 O O . GLU B 1 13 ? -21.172 -16.641 -8.445 1 90.62 13 GLU B O 1
ATOM 1720 N N . ILE B 1 14 ? -20.969 -14.75 -9.625 1 93.19 14 ILE B N 1
ATOM 1721 C CA . ILE B 1 14 ? -19.578 -15.062 -9.945 1 93.19 14 ILE B CA 1
ATOM 1722 C C . ILE B 1 14 ? -18.75 -15.156 -8.664 1 93.19 14 ILE B C 1
ATOM 1724 O O . ILE B 1 14 ? -18.047 -16.141 -8.43 1 93.19 14 ILE B O 1
ATOM 1728 N N . TYR B 1 15 ? -18.906 -14.188 -7.828 1 94.44 15 TYR B N 1
ATOM 1729 C CA . TYR B 1 15 ? -18.109 -14.102 -6.609 1 94.44 15 TYR B CA 1
ATOM 1730 C C . TYR B 1 15 ? -18.484 -15.219 -5.637 1 94.44 15 TYR B C 1
ATOM 1732 O O . TYR B 1 15 ? -17.609 -15.812 -4.996 1 94.44 15 TYR B O 1
ATOM 1740 N N . ALA B 1 16 ? -19.734 -15.508 -5.566 1 91.56 16 ALA B N 1
ATOM 1741 C CA . ALA B 1 16 ? -20.188 -16.609 -4.719 1 91.56 16 ALA B CA 1
ATOM 1742 C C . ALA B 1 16 ? -19.625 -17.938 -5.195 1 91.56 16 ALA B C 1
ATOM 1744 O O . ALA B 1 16 ? -19.234 -18.781 -4.379 1 91.56 16 ALA B O 1
ATOM 1745 N N . SER B 1 17 ? -19.609 -18.094 -6.449 1 92.38 17 SER B N 1
ATOM 1746 C CA . SER B 1 17 ? -19.125 -19.344 -7.023 1 92.38 17 SER B CA 1
ATOM 1747 C C . SER B 1 17 ? -17.641 -19.562 -6.703 1 92.38 17 SER B C 1
ATOM 1749 O O . SER B 1 17 ? -17.172 -20.703 -6.672 1 92.38 17 SER B O 1
ATOM 1751 N N . LEU B 1 18 ? -16.938 -18.484 -6.449 1 95.12 18 LEU B N 1
ATOM 1752 C CA . LEU B 1 18 ? -15.508 -18.547 -6.172 1 95.12 18 LEU B CA 1
ATOM 1753 C C . LEU B 1 18 ? -15.25 -18.5 -4.668 1 95.12 18 LEU B C 1
ATOM 1755 O O . LEU B 1 18 ? -14.094 -18.594 -4.234 1 95.12 18 LEU B O 1
ATOM 1759 N N . GLY B 1 19 ? -16.297 -18.328 -3.932 1 93.44 19 GLY B N 1
ATOM 1760 C CA . GLY B 1 19 ? -16.141 -18.25 -2.486 1 93.44 19 GLY B CA 1
ATOM 1761 C C . GLY B 1 19 ? -15.602 -16.906 -2.01 1 93.44 19 GLY B C 1
ATOM 1762 O O . GLY B 1 19 ? -14.867 -16.859 -1.019 1 93.44 19 GLY B O 1
ATOM 1763 N N . LEU B 1 20 ? -15.867 -15.852 -2.732 1 92.69 20 LEU B N 1
ATOM 1764 C CA . LEU B 1 20 ? -15.32 -14.547 -2.389 1 92.69 20 LEU B CA 1
ATOM 1765 C C . LEU B 1 20 ? -16.234 -13.812 -1.417 1 92.69 20 LEU B C 1
ATOM 1767 O O . LEU B 1 20 ? -15.867 -12.773 -0.864 1 92.69 20 LEU B O 1
ATOM 1771 N N . GLU B 1 21 ? -17.422 -14.164 -1.255 1 74.88 21 GLU B N 1
ATOM 1772 C CA . GLU B 1 21 ? -18.359 -13.469 -0.37 1 74.88 21 GLU B CA 1
ATOM 1773 C C . GLU B 1 21 ? -18.109 -13.836 1.09 1 74.88 21 GLU B C 1
ATOM 1775 O O . GLU B 1 21 ? -17.797 -14.992 1.401 1 74.88 21 GLU B O 1
ATOM 1780 N N . VAL B 1 22 ? -17.406 -12.914 1.818 1 56.28 22 VAL B N 1
ATOM 1781 C CA . VAL B 1 22 ? -17.281 -13.219 3.24 1 56.28 22 VAL B CA 1
ATOM 1782 C C . VAL B 1 22 ? -18.562 -12.805 3.961 1 56.28 22 VAL B C 1
ATOM 1784 O O . VAL B 1 22 ? -19 -11.656 3.871 1 56.28 22 VAL B O 1
ATOM 1787 N N . ASP B 1 23 ? -19.516 -13.461 4.027 1 47.03 23 ASP B N 1
ATOM 1788 C CA . ASP B 1 23 ? -20.594 -13.141 4.965 1 47.03 23 ASP B CA 1
ATOM 1789 C C . ASP B 1 23 ? -20.031 -12.688 6.309 1 47.03 23 ASP B C 1
ATOM 1791 O O . ASP B 1 23 ? -19.188 -13.367 6.895 1 47.03 23 ASP B O 1
ATOM 1795 N N . GLU B 1 24 ? -19.922 -11.312 6.594 1 43.94 24 GLU B N 1
ATOM 1796 C CA . GLU B 1 24 ? -19.609 -10.852 7.941 1 43.94 24 GLU B CA 1
ATOM 1797 C C . GLU B 1 24 ? -19.984 -11.906 8.984 1 43.94 24 GLU B C 1
ATOM 1799 O O . GLU B 1 24 ? -19.281 -12.062 9.984 1 43.94 24 GLU B O 1
ATOM 1804 N N . TYR B 1 25 ? -21.297 -12.102 9.109 1 40.12 25 TYR B N 1
ATOM 1805 C CA . TYR B 1 25 ? -21.906 -12.969 10.117 1 40.12 25 TYR B CA 1
ATOM 1806 C C . TYR B 1 25 ? -21.438 -14.414 9.953 1 40.12 25 TYR B C 1
ATOM 1808 O O . TYR B 1 25 ? -21.703 -15.266 10.797 1 40.12 25 TYR B O 1
ATOM 1816 N N . ASP B 1 26 ? -21.422 -14.883 8.812 1 41.34 26 ASP B N 1
ATOM 1817 C CA . ASP B 1 26 ? -21.062 -16.297 8.703 1 41.34 26 ASP B CA 1
ATOM 1818 C C . ASP B 1 26 ? -19.547 -16.469 8.812 1 41.34 26 ASP B C 1
ATOM 1820 O O . ASP B 1 26 ? -18.812 -16.281 7.832 1 41.34 26 ASP B O 1
ATOM 1824 N N . GLN B 1 27 ? -18.953 -15.914 9.867 1 41.19 27 GLN B N 1
ATOM 1825 C CA . GLN B 1 27 ? -17.625 -16.234 10.352 1 41.19 27 GLN B CA 1
ATOM 1826 C C . GLN B 1 27 ? -17.109 -17.547 9.742 1 41.19 27 GLN B C 1
ATOM 1828 O O . GLN B 1 27 ? -15.906 -17.797 9.734 1 41.19 27 GLN B O 1
ATOM 1833 N N . LYS B 1 28 ? -17.891 -18.609 10.195 1 38.38 28 LYS B N 1
ATOM 1834 C CA . LYS B 1 28 ? -17.578 -20.031 10.062 1 38.38 28 LYS B CA 1
ATOM 1835 C C . LYS B 1 28 ? -17.828 -20.516 8.641 1 38.38 28 LYS B C 1
ATOM 1837 O O . LYS B 1 28 ? -18.922 -21 8.32 1 38.38 28 LYS B O 1
ATOM 1842 N N . GLY B 1 29 ? -17.984 -19.625 7.734 1 38 29 GLY B N 1
ATOM 1843 C CA . GLY B 1 29 ? -18.281 -20.469 6.582 1 38 29 GLY B CA 1
ATOM 1844 C C . GLY B 1 29 ? -17.531 -21.781 6.598 1 38 29 GLY B C 1
ATOM 1845 O O . GLY B 1 29 ? -16.609 -21.969 7.383 1 38 29 GLY B O 1
ATOM 1846 N N . PRO B 1 30 ? -18 -22.797 5.895 1 42.16 30 PRO B N 1
ATOM 1847 C CA . PRO B 1 30 ? -17.359 -24.094 6.09 1 42.16 30 PRO B CA 1
ATOM 1848 C C . PRO B 1 30 ? -15.844 -23.984 6.25 1 42.16 30 PRO B C 1
ATOM 1850 O O . PRO B 1 30 ? -15.219 -23.078 5.68 1 42.16 30 PRO B O 1
ATOM 1853 N N . SER B 1 31 ? -15.289 -24.281 7.469 1 53.19 31 SER B N 1
ATOM 1854 C CA . SER B 1 31 ? -13.945 -24.688 7.863 1 53.19 31 SER B CA 1
ATOM 1855 C C . SER B 1 31 ? -13.094 -25.047 6.648 1 53.19 31 SER B C 1
ATOM 1857 O O . SER B 1 31 ? -11.977 -25.547 6.789 1 53.19 31 SER B O 1
ATOM 1859 N N . GLY B 1 32 ? -13.57 -24.516 5.285 1 77.88 32 GLY B N 1
ATOM 1860 C CA . GLY B 1 32 ? -12.859 -25.125 4.176 1 77.88 32 GLY B CA 1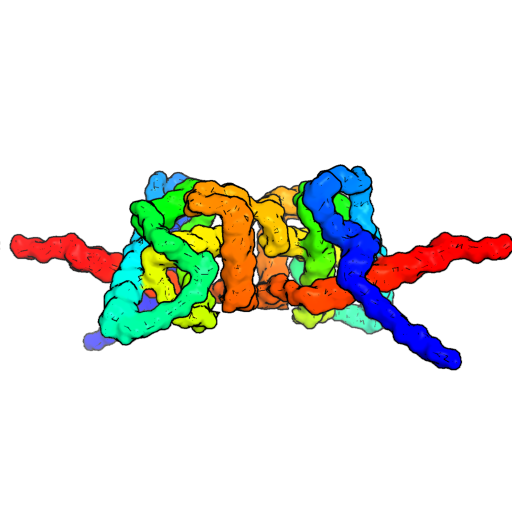
ATOM 1861 C C . GLY B 1 32 ? -12.148 -24.109 3.295 1 77.88 32 GLY B C 1
ATOM 1862 O O . GLY B 1 32 ? -12.18 -22.922 3.57 1 77.88 32 GLY B O 1
ATOM 1863 N N . ILE B 1 33 ? -11.32 -24.469 2.564 1 90.12 33 ILE B N 1
ATOM 1864 C CA . ILE B 1 33 ? -10.562 -23.75 1.543 1 90.12 33 ILE B CA 1
ATOM 1865 C C . ILE B 1 33 ? -11.523 -23.203 0.49 1 90.12 33 ILE B C 1
ATOM 1867 O O . ILE B 1 33 ? -12.258 -23.953 -0.146 1 90.12 33 ILE B O 1
ATOM 1871 N N . PRO B 1 34 ? -11.609 -21.812 0.452 1 93.81 34 PRO B N 1
ATOM 1872 C CA . PRO B 1 34 ? -12.453 -21.234 -0.598 1 93.81 34 PRO B CA 1
ATOM 1873 C C . PRO B 1 34 ? -12.102 -21.75 -1.989 1 93.81 34 PRO B C 1
ATOM 1875 O O . PRO B 1 34 ? -10.93 -22 -2.279 1 93.81 34 PRO B O 1
ATOM 1878 N N . ARG B 1 35 ? -13.055 -21.781 -2.822 1 94.69 35 ARG B N 1
ATOM 1879 C CA . ARG B 1 35 ? -12.898 -22.359 -4.152 1 94.69 35 ARG B CA 1
ATOM 1880 C C . ARG B 1 35 ? -11.859 -21.594 -4.961 1 94.69 35 ARG B C 1
ATOM 1882 O O . ARG B 1 35 ? -11.141 -22.188 -5.77 1 94.69 35 ARG B O 1
ATOM 1889 N N . VAL B 1 36 ? -11.773 -20.312 -4.777 1 97.06 36 VAL B N 1
ATOM 1890 C CA . VAL B 1 36 ? -10.852 -19.5 -5.551 1 97.06 36 VAL B CA 1
ATOM 1891 C C . VAL B 1 36 ? -9.422 -20.016 -5.363 1 97.06 36 VAL B C 1
ATOM 1893 O O . VAL B 1 36 ? -8.609 -19.953 -6.289 1 97.06 36 VAL B O 1
ATOM 1896 N N . ILE B 1 37 ? -9.125 -20.547 -4.227 1 97.19 37 ILE B N 1
ATOM 1897 C CA . ILE B 1 37 ? -7.789 -21.047 -3.928 1 97.19 37 ILE B CA 1
ATOM 1898 C C . ILE B 1 37 ? -7.488 -22.266 -4.793 1 97.19 37 ILE B C 1
ATOM 1900 O O . ILE B 1 37 ? -6.422 -22.344 -5.402 1 97.19 37 ILE B O 1
ATOM 1904 N N . LEU B 1 38 ? -8.406 -23.094 -4.867 1 95.69 38 LEU B N 1
ATOM 1905 C CA . LEU B 1 38 ? -8.25 -24.312 -5.656 1 95.69 38 LEU B CA 1
ATOM 1906 C C . LEU B 1 38 ? -8.18 -24 -7.145 1 95.69 38 LEU B C 1
ATOM 1908 O O . LEU B 1 38 ? -7.34 -24.547 -7.863 1 95.69 38 LEU B O 1
ATOM 1912 N N . VAL B 1 39 ? -9.039 -23.125 -7.555 1 97 39 VAL B N 1
ATOM 1913 C CA . VAL B 1 39 ? -9.094 -22.766 -8.969 1 97 39 VAL B CA 1
ATOM 1914 C C . VAL B 1 39 ? -7.801 -22.062 -9.375 1 97 39 VAL B C 1
ATOM 1916 O O . VAL B 1 39 ? -7.219 -22.375 -10.414 1 97 39 VAL B O 1
ATOM 1919 N N . LEU B 1 40 ? -7.398 -21.141 -8.531 1 98.06 40 LEU B N 1
ATOM 1920 C CA . LEU B 1 40 ? -6.172 -20.406 -8.828 1 98.06 40 LEU B CA 1
ATOM 1921 C C . LEU B 1 40 ? -4.98 -21.359 -8.906 1 98.06 40 LEU B C 1
ATOM 1923 O O . LEU B 1 40 ? -4.137 -21.234 -9.797 1 98.06 40 LEU B O 1
ATOM 1927 N N . SER B 1 41 ? -4.902 -22.266 -8.008 1 97.19 41 SER B N 1
ATOM 1928 C CA . SER B 1 41 ? -3.818 -23.25 -8 1 97.19 41 SER B CA 1
ATOM 1929 C C . SER B 1 41 ? -3.779 -24.047 -9.297 1 97.19 41 SER B C 1
ATOM 1931 O O . SER B 1 41 ? -2.711 -24.25 -9.883 1 97.19 41 SER B O 1
ATOM 1933 N N . SER B 1 42 ? -4.902 -24.453 -9.68 1 96.44 42 SER B N 1
ATOM 1934 C CA . SER B 1 42 ? -5.004 -25.25 -10.898 1 96.44 42 SER B CA 1
ATOM 1935 C C . SER B 1 42 ? -4.613 -24.438 -12.133 1 96.44 42 SER B C 1
ATOM 1937 O O . SER B 1 42 ? -3.885 -24.922 -13 1 96.44 42 SER B O 1
ATOM 1939 N N . VAL B 1 43 ? -5.105 -23.25 -12.18 1 97.38 43 VAL B N 1
ATOM 1940 C CA . VAL B 1 43 ? -4.832 -22.359 -13.305 1 97.38 43 VAL B CA 1
ATOM 1941 C C . VAL B 1 43 ? -3.33 -22.094 -13.398 1 97.38 43 VAL B C 1
ATOM 1943 O O . VAL B 1 43 ? -2.742 -22.188 -14.477 1 97.38 43 VAL B O 1
ATOM 1946 N N . LEU B 1 44 ? -2.713 -21.812 -12.297 1 98.12 44 LEU B N 1
ATOM 1947 C CA . LEU B 1 44 ? -1.291 -21.484 -12.281 1 98.12 44 LEU B CA 1
ATOM 1948 C C . LEU B 1 44 ? -0.452 -22.703 -12.648 1 98.12 44 LEU B C 1
ATOM 1950 O O . LEU B 1 44 ? 0.55 -22.578 -13.359 1 98.12 44 LEU B O 1
ATOM 1954 N N . GLN B 1 45 ? -0.884 -23.844 -12.188 1 96.56 45 GLN B N 1
ATOM 1955 C CA . GLN B 1 45 ? -0.18 -25.078 -12.531 1 96.56 45 GLN B CA 1
ATOM 1956 C C . GLN B 1 45 ? -0.196 -25.312 -14.039 1 96.56 45 GLN B C 1
ATOM 1958 O O . GLN B 1 45 ? 0.813 -25.703 -14.625 1 96.56 45 GLN B O 1
ATOM 1963 N N . ARG B 1 46 ? -1.278 -25.031 -14.648 1 96.56 46 ARG B N 1
ATOM 1964 C CA . ARG B 1 46 ? -1.401 -25.203 -16.094 1 96.56 46 ARG B CA 1
ATOM 1965 C C . ARG B 1 46 ? -0.535 -24.188 -16.828 1 96.56 46 ARG B C 1
ATOM 1967 O O . ARG B 1 46 ? 0.123 -24.531 -17.812 1 96.56 46 ARG B O 1
ATOM 1974 N N . ILE B 1 47 ? -0.565 -23 -16.359 1 97.06 47 ILE B N 1
ATOM 1975 C CA . ILE B 1 47 ? 0.231 -21.938 -16.984 1 97.06 47 ILE B CA 1
ATOM 1976 C C . ILE B 1 47 ? 1.713 -22.297 -16.906 1 97.06 47 ILE B C 1
ATOM 1978 O O . ILE B 1 47 ? 2.436 -22.203 -17.906 1 97.06 47 ILE B O 1
ATOM 1982 N N . ILE B 1 48 ? 2.145 -22.766 -15.781 1 97.62 48 ILE B N 1
ATOM 1983 C CA . ILE B 1 48 ? 3.539 -23.125 -15.555 1 97.62 48 ILE B CA 1
ATOM 1984 C C . ILE B 1 48 ? 3.926 -24.281 -16.484 1 97.62 48 ILE B C 1
ATOM 1986 O O . ILE B 1 48 ? 4.973 -24.234 -17.141 1 97.62 48 ILE B O 1
ATOM 1990 N N . TYR B 1 49 ? 3.055 -25.203 -16.547 1 96.44 49 TYR B N 1
ATOM 1991 C CA . TYR B 1 49 ? 3.307 -26.359 -17.391 1 96.44 49 TYR B CA 1
ATOM 1992 C C . TYR B 1 49 ? 3.451 -25.938 -18.859 1 96.44 49 TYR B C 1
ATOM 1994 O O . TYR B 1 49 ? 4.395 -26.359 -19.531 1 96.44 49 TYR B O 1
ATOM 2002 N N . ARG B 1 50 ? 2.576 -25.172 -19.297 1 96.38 50 ARG B N 1
ATOM 2003 C CA . ARG B 1 50 ? 2.602 -24.703 -20.688 1 96.38 50 ARG B CA 1
ATOM 2004 C C . ARG B 1 50 ? 3.854 -23.875 -20.953 1 96.38 50 ARG B C 1
ATOM 2006 O O . ARG B 1 50 ? 4.484 -24.016 -22 1 96.38 50 ARG B O 1
ATOM 2013 N N . ASN B 1 51 ? 4.133 -23.031 -20.078 1 96.31 51 ASN B N 1
ATOM 2014 C CA . ASN B 1 51 ? 5.312 -22.172 -20.219 1 96.31 51 ASN B CA 1
ATOM 2015 C C . ASN B 1 51 ? 6.59 -23 -20.312 1 96.31 51 ASN B C 1
ATOM 2017 O O . ASN B 1 51 ? 7.43 -22.766 -21.188 1 96.31 51 ASN B O 1
ATOM 2021 N N . GLU B 1 52 ? 6.719 -23.922 -19.438 1 95.25 52 GLU B N 1
ATOM 2022 C CA . GLU B 1 52 ? 7.93 -24.734 -19.391 1 95.25 52 GLU B CA 1
ATOM 2023 C C . GLU B 1 52 ? 8.047 -25.625 -20.625 1 95.25 52 GLU B C 1
ATOM 2025 O O . GLU B 1 52 ? 9.141 -25.828 -21.156 1 95.25 52 GLU B O 1
ATOM 2030 N N . LYS B 1 53 ? 6.953 -26.078 -21.078 1 95.12 53 LYS B N 1
ATOM 2031 C CA . LYS B 1 53 ? 6.945 -26.828 -22.328 1 95.12 53 LYS B CA 1
ATOM 2032 C C . LYS B 1 53 ? 7.375 -25.953 -23.5 1 95.12 53 LYS B C 1
ATOM 2034 O O . LYS B 1 53 ? 8.195 -26.359 -24.312 1 95.12 53 LYS B O 1
ATOM 2039 N N . SER B 1 54 ? 6.809 -24.766 -23.484 1 93.75 54 SER B N 1
ATOM 2040 C CA . SER B 1 54 ? 7.129 -23.828 -24.547 1 93.75 54 SER B CA 1
ATOM 2041 C C . SER B 1 54 ? 8.609 -23.453 -24.531 1 93.75 54 SER B C 1
ATOM 2043 O O . SER B 1 54 ? 9.242 -23.344 -25.578 1 93.75 54 SER B O 1
ATOM 2045 N N . LEU B 1 55 ? 9.109 -23.188 -23.406 1 93 55 LEU B N 1
ATOM 2046 C CA . LEU B 1 55 ? 10.508 -22.812 -23.25 1 93 55 LEU B CA 1
ATOM 2047 C C . LEU B 1 55 ? 11.43 -23.938 -23.688 1 93 55 LEU B C 1
ATOM 2049 O O . LEU B 1 55 ? 12.484 -23.703 -24.281 1 93 55 LEU B O 1
ATOM 2053 N N . LYS B 1 56 ? 11.039 -25.141 -23.406 1 91 56 LYS B N 1
ATOM 2054 C CA . LYS B 1 56 ? 11.828 -26.312 -23.797 1 91 56 LYS B CA 1
ATOM 2055 C C . LYS B 1 56 ? 11.82 -26.5 -25.312 1 91 56 LYS B C 1
ATOM 2057 O O . LYS B 1 56 ? 12.859 -26.797 -25.906 1 91 56 LYS B O 1
ATOM 2062 N N . VAL B 1 57 ? 10.773 -26.25 -25.891 1 91.56 57 VAL B N 1
ATOM 2063 C CA . VAL B 1 57 ? 10.609 -26.516 -27.328 1 91.56 57 VAL B CA 1
ATOM 2064 C C . VAL B 1 57 ? 11.266 -25.391 -28.125 1 91.56 57 VAL B C 1
ATOM 2066 O O . VAL B 1 57 ? 11.953 -25.641 -29.109 1 91.56 57 VAL B O 1
ATOM 2069 N N . SER B 1 58 ? 11.055 -24.141 -27.734 1 89.44 58 SER B N 1
ATOM 2070 C CA . SER B 1 58 ? 11.523 -22.984 -28.5 1 89.44 58 SER B CA 1
ATOM 2071 C C . SER B 1 58 ? 13 -22.719 -28.234 1 89.44 58 SER B C 1
ATOM 2073 O O . SER B 1 58 ? 13.633 -21.953 -28.969 1 89.44 58 SER B O 1
ATOM 2075 N N . LYS B 1 59 ? 13.656 -23.266 -27.375 1 83.38 59 LYS B N 1
ATOM 2076 C CA . LYS B 1 59 ? 15.039 -23 -26.969 1 83.38 59 LYS B CA 1
ATOM 2077 C C . LYS B 1 59 ? 15.258 -21.516 -26.688 1 83.38 59 LYS B C 1
ATOM 2079 O O . LYS B 1 59 ? 16.328 -20.984 -26.969 1 83.38 59 LYS B O 1
ATOM 2084 N N . LYS B 1 60 ? 14.18 -20.875 -26.344 1 81.69 60 LYS B N 1
ATOM 2085 C CA . LYS B 1 60 ? 14.297 -19.469 -25.984 1 81.69 60 LYS B CA 1
ATOM 2086 C C . LYS B 1 60 ? 14.742 -19.297 -24.547 1 81.69 60 LYS B C 1
ATOM 2088 O O . LYS B 1 60 ? 14.43 -20.141 -23.688 1 81.69 60 LYS B O 1
ATOM 2093 N N . LYS B 1 61 ? 15.531 -18.25 -24.422 1 86.44 61 LYS B N 1
ATOM 2094 C CA . LYS B 1 61 ? 15.969 -17.969 -23.062 1 86.44 61 LYS B CA 1
ATOM 2095 C C . LYS B 1 61 ? 14.945 -17.109 -22.312 1 86.44 61 LYS B C 1
ATOM 2097 O O . LYS B 1 61 ? 14.438 -16.125 -22.859 1 86.44 61 LYS B O 1
ATOM 2102 N N . ASP B 1 62 ? 14.617 -17.562 -21.141 1 87.25 62 ASP B N 1
ATOM 2103 C CA . ASP B 1 62 ? 13.688 -16.828 -20.297 1 87.25 62 ASP B CA 1
ATOM 2104 C C . ASP B 1 62 ? 14.352 -15.594 -19.703 1 87.25 62 ASP B C 1
ATOM 2106 O O . ASP B 1 62 ? 15.578 -15.531 -19.594 1 87.25 62 ASP B O 1
ATOM 2110 N N . THR B 1 63 ? 13.555 -14.594 -19.438 1 88.25 63 THR B N 1
ATOM 2111 C CA . THR B 1 63 ? 14.031 -13.445 -18.672 1 88.25 63 THR B CA 1
ATOM 2112 C C . THR B 1 63 ? 14.172 -13.797 -17.203 1 88.25 63 THR B C 1
ATOM 2114 O O . THR B 1 63 ? 13.18 -14.07 -16.516 1 88.25 63 THR B O 1
ATOM 2117 N N . VAL B 1 64 ? 15.375 -13.727 -16.719 1 89.19 64 VAL B N 1
ATOM 2118 C CA . VAL B 1 64 ? 15.633 -14.094 -15.328 1 89.19 64 VAL B CA 1
ATOM 2119 C C . VAL B 1 64 ? 15.492 -12.867 -14.438 1 89.19 64 VAL B C 1
ATOM 2121 O O . VAL B 1 64 ? 15.992 -11.789 -14.766 1 89.19 64 VAL B O 1
ATOM 2124 N N . THR B 1 65 ? 14.789 -13.047 -13.359 1 93.12 65 THR B N 1
ATOM 2125 C CA . THR B 1 65 ? 14.617 -12.008 -12.352 1 93.12 65 THR B CA 1
ATOM 2126 C C . THR B 1 65 ? 15.07 -12.508 -10.984 1 93.12 65 THR B C 1
ATOM 2128 O O . THR B 1 65 ? 15.453 -13.672 -10.836 1 93.12 65 THR B O 1
ATOM 2131 N N . ILE B 1 66 ? 14.953 -11.594 -10.008 1 95.25 66 ILE B N 1
ATOM 2132 C CA . ILE B 1 66 ? 15.367 -11.953 -8.656 1 95.25 66 ILE B CA 1
ATOM 2133 C C . ILE B 1 66 ? 14.43 -13.023 -8.094 1 95.25 66 ILE B C 1
ATOM 2135 O O . ILE B 1 66 ? 14.727 -13.641 -7.07 1 95.25 66 ILE B O 1
ATOM 2139 N N . PHE B 1 67 ? 13.352 -13.297 -8.742 1 97.56 67 PHE B N 1
ATOM 2140 C CA . PHE B 1 67 ? 12.344 -14.219 -8.242 1 97.56 67 PHE B CA 1
ATOM 2141 C C . PHE B 1 67 ? 12.703 -15.656 -8.602 1 97.56 67 PHE B C 1
ATOM 2143 O O . PHE B 1 67 ? 12.117 -16.609 -8.07 1 97.56 67 PHE B O 1
ATOM 2150 N N . HIS B 1 68 ? 13.641 -15.758 -9.461 1 95.44 68 HIS B N 1
ATOM 2151 C CA . HIS B 1 68 ? 14.07 -17.094 -9.844 1 95.44 68 HIS B CA 1
ATOM 2152 C C . HIS B 1 68 ? 14.977 -17.703 -8.773 1 95.44 68 HIS B C 1
ATOM 2154 O O . HIS B 1 68 ? 15.977 -17.109 -8.391 1 95.44 68 HIS B O 1
ATOM 2160 N N . GLY B 1 69 ? 14.578 -18.828 -8.352 1 92.69 69 GLY B N 1
ATOM 2161 C CA . GLY B 1 69 ? 15.438 -19.594 -7.461 1 92.69 69 GLY B CA 1
ATOM 2162 C C . GLY B 1 69 ? 16.391 -20.531 -8.195 1 92.69 69 GLY B C 1
ATOM 2163 O O . GLY B 1 69 ? 16.25 -20.719 -9.406 1 92.69 69 GLY B O 1
ATOM 2164 N N . LEU B 1 70 ? 17.281 -21.047 -7.375 1 89.44 70 LEU B N 1
ATOM 2165 C CA . LEU B 1 70 ? 18.25 -21.984 -7.93 1 89.44 70 LEU B CA 1
ATOM 2166 C C . LEU B 1 70 ? 17.609 -23.328 -8.211 1 89.44 70 LEU B C 1
ATOM 2168 O O . LEU B 1 70 ? 17.953 -24 -9.195 1 89.44 70 LEU B O 1
ATOM 2172 N N . ARG B 1 71 ? 16.672 -23.688 -7.324 1 92 71 ARG B N 1
ATOM 2173 C CA . ARG B 1 71 ? 15.922 -24.938 -7.484 1 92 71 ARG B CA 1
ATOM 2174 C C . ARG B 1 71 ? 14.453 -24.734 -7.117 1 92 71 ARG B C 1
ATOM 2176 O O . ARG B 1 71 ? 14.117 -23.875 -6.301 1 92 71 ARG B O 1
ATOM 2183 N N . ALA B 1 72 ? 13.68 -25.609 -7.703 1 90.06 72 ALA B N 1
ATOM 2184 C CA . ALA B 1 72 ? 12.25 -25.562 -7.391 1 90.06 72 ALA B CA 1
ATOM 2185 C C . ALA B 1 72 ? 11.992 -26.016 -5.961 1 90.06 72 ALA B C 1
ATOM 2187 O O . ALA B 1 72 ? 12.602 -26.984 -5.488 1 90.06 72 ALA B O 1
ATOM 2188 N N . PRO B 1 73 ? 11.078 -25.281 -5.273 1 92.06 73 PRO B N 1
ATOM 2189 C CA . PRO B 1 73 ? 10.711 -25.75 -3.936 1 92.06 73 PRO B CA 1
ATOM 2190 C C . PRO B 1 73 ? 10.023 -27.109 -3.955 1 92.06 73 PRO B C 1
ATOM 2192 O O . PRO B 1 73 ? 9.477 -27.516 -4.984 1 92.06 73 PRO B O 1
ATOM 2195 N N . ASN B 1 74 ? 10.008 -27.75 -2.793 1 92.62 74 ASN B N 1
ATOM 2196 C CA . ASN B 1 74 ? 9.406 -29.062 -2.668 1 92.62 74 ASN B CA 1
ATOM 2197 C C . ASN B 1 74 ? 7.883 -28.969 -2.586 1 92.62 74 ASN B C 1
ATOM 2199 O O . ASN B 1 74 ? 7.18 -29.906 -2.977 1 92.62 74 ASN B O 1
ATOM 2203 N N . LEU B 1 75 ? 7.414 -27.922 -2.117 1 95.75 75 LEU B N 1
ATOM 2204 C CA . LEU B 1 75 ? 5.969 -27.734 -2.014 1 95.75 75 LEU B CA 1
ATOM 2205 C C . LEU B 1 75 ? 5.359 -27.453 -3.381 1 95.75 75 LEU B C 1
ATOM 2207 O O . LEU B 1 75 ? 5.883 -26.625 -4.141 1 95.75 75 LEU B O 1
ATOM 2211 N N . SER B 1 76 ? 4.281 -28.156 -3.654 1 96.06 76 SER B N 1
ATOM 2212 C CA . SER B 1 76 ? 3.562 -27.844 -4.883 1 96.06 76 SER B CA 1
ATOM 2213 C C . SER B 1 76 ? 2.939 -26.453 -4.812 1 96.06 76 SER B C 1
ATOM 2215 O O . SER B 1 76 ? 2.82 -25.875 -3.729 1 96.06 76 SER B O 1
ATOM 2217 N N . ILE B 1 77 ? 2.561 -25.938 -5.93 1 97.19 77 ILE B N 1
ATOM 2218 C CA . ILE B 1 77 ? 1.909 -24.641 -6 1 97.19 77 ILE B CA 1
ATOM 2219 C C . ILE B 1 77 ? 0.625 -24.656 -5.172 1 97.19 77 ILE B C 1
ATOM 2221 O O . ILE B 1 77 ? 0.341 -23.703 -4.434 1 97.19 77 ILE B O 1
ATOM 2225 N N . GLN B 1 78 ? -0.111 -25.719 -5.305 1 96.38 78 GLN B N 1
ATOM 2226 C CA . GLN B 1 78 ? -1.363 -25.844 -4.566 1 96.38 78 GLN B CA 1
ATOM 2227 C C . GLN B 1 78 ? -1.117 -25.844 -3.061 1 96.38 78 GLN B C 1
ATOM 2229 O O . GLN B 1 78 ? -1.772 -25.094 -2.322 1 96.38 78 GLN B O 1
ATOM 2234 N N . GLN B 1 79 ? -0.229 -26.625 -2.686 1 97.56 79 GLN B N 1
ATOM 2235 C CA . GLN B 1 79 ? 0.108 -26.688 -1.267 1 97.56 79 GLN B CA 1
ATOM 2236 C C . GLN B 1 79 ? 0.58 -25.328 -0.758 1 97.56 79 GLN B C 1
ATOM 2238 O O . GLN B 1 79 ? 0.259 -24.938 0.365 1 97.56 79 GLN B O 1
ATOM 2243 N N . TYR B 1 80 ? 1.34 -24.688 -1.561 1 98.19 80 TYR B N 1
ATOM 2244 C CA . TYR B 1 80 ? 1.932 -23.406 -1.182 1 98.19 80 TYR B CA 1
ATOM 2245 C C . TYR B 1 80 ? 0.859 -22.328 -1.021 1 98.19 80 TYR B C 1
ATOM 2247 O O . TYR B 1 80 ? 0.864 -21.578 -0.043 1 98.19 80 TYR B O 1
ATOM 2255 N N . ILE B 1 81 ? -0.038 -22.25 -1.953 1 98.12 81 ILE B N 1
ATOM 2256 C CA . ILE B 1 81 ? -1.108 -21.25 -1.897 1 98.12 81 ILE B CA 1
ATOM 2257 C C . ILE B 1 81 ? -2.02 -21.547 -0.707 1 98.12 81 ILE B C 1
ATOM 2259 O O . ILE B 1 81 ? -2.443 -20.625 -0.004 1 98.12 81 ILE B O 1
ATOM 2263 N N . GLU B 1 82 ? -2.285 -22.766 -0.473 1 96.62 82 GLU B N 1
ATOM 2264 C CA . GLU B 1 82 ? -3.105 -23.156 0.67 1 96.62 82 GLU B CA 1
ATOM 2265 C C . GLU B 1 82 ? -2.426 -22.797 1.986 1 96.62 82 GLU B C 1
ATOM 2267 O O . GLU B 1 82 ? -3.088 -22.359 2.932 1 96.62 82 GLU B O 1
ATOM 2272 N N . ARG B 1 83 ? -1.156 -23.016 2.027 1 97.06 83 ARG B N 1
ATOM 2273 C CA . ARG B 1 83 ? -0.372 -22.641 3.197 1 97.06 83 ARG B CA 1
ATOM 2274 C C . ARG B 1 83 ? -0.473 -21.141 3.457 1 97.06 83 ARG B C 1
ATOM 2276 O O . ARG B 1 83 ? -0.685 -20.703 4.594 1 97.06 83 ARG B O 1
ATOM 2283 N N . ILE B 1 84 ? -0.32 -20.328 2.424 1 97.75 84 ILE B N 1
ATOM 2284 C CA . ILE B 1 84 ? -0.395 -18.891 2.57 1 97.75 84 ILE B CA 1
ATOM 2285 C C . ILE B 1 84 ? -1.783 -18.484 3.066 1 97.75 84 ILE B C 1
ATOM 2287 O O . ILE B 1 84 ? -1.911 -17.688 4 1 97.75 84 ILE B O 1
ATOM 2291 N N . PHE B 1 85 ? -2.787 -19.078 2.486 1 97 85 PHE B N 1
ATOM 2292 C CA . PHE B 1 85 ? -4.156 -18.766 2.881 1 97 85 PHE B CA 1
ATOM 2293 C C . PHE B 1 85 ? -4.387 -19.094 4.352 1 97 85 PHE B C 1
ATOM 2295 O O . PHE B 1 85 ? -4.941 -18.281 5.098 1 97 85 PHE B O 1
ATOM 2302 N N . LYS B 1 86 ? -3.965 -20.25 4.738 1 95.5 86 LYS B N 1
ATOM 2303 C CA . LYS B 1 86 ? -4.191 -20.75 6.086 1 95.5 86 LYS B CA 1
ATOM 2304 C C . LYS B 1 86 ? -3.533 -19.844 7.129 1 95.5 86 LYS B C 1
ATOM 2306 O O . LYS B 1 86 ? -4.125 -19.562 8.172 1 95.5 86 LYS B O 1
ATOM 2311 N N . TYR B 1 87 ? -2.369 -19.328 6.84 1 95.62 87 TYR B N 1
ATOM 2312 C CA . TYR B 1 87 ? -1.587 -18.688 7.887 1 95.62 87 TYR B CA 1
ATOM 2313 C C . TYR B 1 87 ? -1.691 -17.172 7.781 1 95.62 87 TYR B C 1
ATOM 2315 O O . TYR B 1 87 ? -1.47 -16.453 8.766 1 95.62 87 TYR B O 1
ATOM 2323 N N . SER B 1 88 ? -1.952 -16.625 6.613 1 92.19 88 SER B N 1
ATOM 2324 C CA . SER B 1 88 ? -2.051 -15.18 6.488 1 92.19 88 SER B CA 1
ATOM 2325 C C . SER B 1 88 ? -3.449 -14.688 6.848 1 92.19 88 SER B C 1
ATOM 2327 O O . SER B 1 88 ? -3.643 -13.5 7.129 1 92.19 88 SER B O 1
ATOM 2329 N N . CYS B 1 89 ? -4.461 -15.484 6.754 1 88 89 CYS B N 1
ATOM 2330 C CA . CYS B 1 89 ? -5.852 -15.172 7.055 1 88 89 CYS B CA 1
ATOM 2331 C C . CYS B 1 89 ? -6.324 -13.969 6.254 1 88 89 CYS B C 1
ATOM 2333 O O . CYS B 1 89 ? -7.16 -13.195 6.727 1 88 89 CYS B O 1
ATOM 2335 N N . CYS B 1 90 ? -5.676 -13.742 5.117 1 91.75 90 CYS B N 1
ATOM 2336 C CA . CYS B 1 90 ? -6.148 -12.648 4.277 1 91.75 90 CYS B CA 1
ATOM 2337 C C . CYS B 1 90 ? -7.41 -13.047 3.52 1 91.75 90 CYS B C 1
ATOM 2339 O O . CYS B 1 90 ? -7.719 -14.234 3.4 1 91.75 90 CYS B O 1
ATOM 2341 N N . SER B 1 91 ? -8.172 -12.078 3.076 1 93 91 SER B N 1
ATOM 2342 C CA . SER B 1 91 ? -9.422 -12.32 2.369 1 93 91 SER B CA 1
ATOM 2343 C C . SER B 1 91 ? -9.188 -13.109 1.085 1 93 91 SER B C 1
ATOM 2345 O O . SER B 1 91 ? -8.164 -12.93 0.418 1 93 91 SER B O 1
ATOM 2347 N N . PRO B 1 92 ? -10.156 -14.016 0.714 1 95.94 92 PRO B N 1
ATOM 2348 C CA . PRO B 1 92 ? -10.031 -14.742 -0.556 1 95.94 92 PRO B CA 1
ATOM 2349 C C . PRO B 1 92 ? -9.867 -13.805 -1.751 1 95.94 92 PRO B C 1
ATOM 2351 O O . PRO B 1 92 ? -9.219 -14.164 -2.738 1 95.94 92 PRO B O 1
ATOM 2354 N N . SER B 1 93 ? -10.43 -12.609 -1.648 1 96.5 93 SER B N 1
ATOM 2355 C CA . SER B 1 93 ? -10.32 -11.633 -2.729 1 96.5 93 SER B CA 1
ATOM 2356 C C . SER B 1 93 ? -8.867 -11.258 -2.99 1 96.5 93 SER B C 1
ATOM 2358 O O . SER B 1 93 ? -8.5 -10.906 -4.113 1 96.5 93 SER B O 1
ATOM 2360 N N . CYS B 1 94 ? -8.023 -11.352 -2.004 1 97.25 94 CYS B N 1
ATOM 2361 C CA . CYS B 1 94 ? -6.605 -11.031 -2.152 1 97.25 94 CYS B CA 1
ATOM 2362 C C . CYS B 1 94 ? -5.945 -11.961 -3.166 1 97.25 94 CYS B C 1
ATOM 2364 O O . CYS B 1 94 ? -4.992 -11.57 -3.846 1 97.25 94 CYS B O 1
ATOM 2366 N N . PHE B 1 95 ? -6.492 -13.102 -3.33 1 98.25 95 PHE B N 1
ATOM 2367 C CA . PHE B 1 95 ? -5.891 -14.07 -4.238 1 98.25 95 PHE B CA 1
ATOM 2368 C C . PHE B 1 95 ? -6.254 -13.758 -5.684 1 98.25 95 PHE B C 1
ATOM 2370 O O . PHE B 1 95 ? -5.469 -14.023 -6.598 1 98.25 95 PHE B O 1
ATOM 2377 N N . VAL B 1 96 ? -7.406 -13.203 -5.898 1 98.44 96 VAL B N 1
ATOM 2378 C CA . VAL B 1 96 ? -7.746 -12.711 -7.227 1 98.44 96 VAL B CA 1
ATOM 2379 C C . VAL B 1 96 ? -6.844 -11.531 -7.594 1 98.44 96 VAL B C 1
ATOM 2381 O O . VAL B 1 96 ? -6.305 -11.477 -8.703 1 98.44 96 VAL B O 1
ATOM 2384 N N . VAL B 1 97 ? -6.664 -10.703 -6.633 1 98.5 97 VAL B N 1
ATOM 2385 C CA . VAL B 1 97 ? -5.84 -9.516 -6.855 1 98.5 97 VAL B CA 1
ATOM 2386 C C . VAL B 1 97 ? -4.387 -9.93 -7.07 1 98.5 97 VAL B C 1
ATOM 2388 O O . VAL B 1 97 ? -3.699 -9.383 -7.938 1 98.5 97 VAL B O 1
ATOM 2391 N N . ALA B 1 98 ? -3.943 -10.867 -6.336 1 98.69 98 ALA B N 1
ATOM 2392 C CA . ALA B 1 98 ? -2.594 -11.398 -6.512 1 98.69 98 ALA B CA 1
ATOM 2393 C C . ALA B 1 98 ? -2.4 -11.945 -7.922 1 98.69 98 ALA B C 1
ATOM 2395 O O . ALA B 1 98 ? -1.337 -11.773 -8.523 1 98.69 98 ALA B O 1
ATOM 2396 N N . TYR B 1 99 ? -3.408 -12.594 -8.398 1 98.69 99 TYR B N 1
ATOM 2397 C CA . TYR B 1 99 ? -3.367 -13.109 -9.766 1 98.69 99 TYR B CA 1
ATOM 2398 C C . TYR B 1 99 ? -3.219 -11.969 -10.766 1 98.69 99 TYR B C 1
ATOM 2400 O O . TYR B 1 99 ? -2.443 -12.07 -11.719 1 98.69 99 TYR B O 1
ATOM 2408 N N . ILE B 1 100 ? -3.945 -10.93 -10.562 1 98.56 100 ILE B N 1
ATOM 2409 C CA . ILE B 1 100 ? -3.846 -9.75 -11.414 1 98.56 100 ILE B CA 1
ATOM 2410 C C . ILE B 1 100 ? -2.43 -9.18 -11.344 1 98.56 100 ILE B C 1
ATOM 2412 O O . ILE B 1 100 ? -1.842 -8.828 -12.367 1 98.56 100 ILE B O 1
ATOM 2416 N N . TYR B 1 101 ? -1.909 -9.148 -10.148 1 98.56 101 TYR B N 1
ATOM 2417 C CA . TYR B 1 101 ? -0.555 -8.648 -9.953 1 98.56 101 TYR B CA 1
ATOM 2418 C C . TYR B 1 101 ? 0.461 -9.516 -10.68 1 98.56 101 TYR B C 1
ATOM 2420 O O . TYR B 1 101 ? 1.425 -9.008 -11.258 1 98.56 101 TYR B O 1
ATOM 2428 N N . LEU B 1 102 ? 0.271 -10.773 -10.656 1 98.44 102 LEU B N 1
ATOM 2429 C CA . LEU B 1 102 ? 1.145 -11.688 -11.383 1 98.44 102 LEU B CA 1
ATOM 2430 C C . LEU B 1 102 ? 1.134 -11.375 -12.875 1 98.44 102 LEU B C 1
ATOM 2432 O O . LEU B 1 102 ? 2.186 -11.367 -13.523 1 98.44 102 LEU B O 1
ATOM 2436 N N . GLU B 1 103 ? -0.002 -11.125 -13.352 1 97.5 103 GLU B N 1
ATOM 2437 C CA . GLU B 1 103 ? -0.138 -10.781 -14.766 1 97.5 103 GLU B CA 1
ATOM 2438 C C . GLU B 1 103 ? 0.567 -9.461 -15.078 1 97.5 103 GLU B C 1
ATOM 2440 O O . GLU B 1 103 ? 1.254 -9.352 -16.094 1 97.5 103 GLU B O 1
ATOM 2445 N N . ARG B 1 104 ? 0.36 -8.5 -14.258 1 97.44 104 ARG B N 1
ATOM 2446 C CA . ARG B 1 104 ? 1.041 -7.227 -14.445 1 97.44 104 ARG B CA 1
ATOM 2447 C C . ARG B 1 104 ? 2.555 -7.414 -14.477 1 97.44 104 ARG B C 1
ATOM 2449 O O . ARG B 1 104 ? 3.242 -6.82 -15.312 1 97.44 104 ARG B O 1
ATOM 2456 N N . PHE B 1 105 ? 3.008 -8.219 -13.617 1 98.38 105 PHE B N 1
ATOM 2457 C CA . PHE B 1 105 ? 4.441 -8.469 -13.5 1 98.38 105 PHE B CA 1
ATOM 2458 C C . PHE B 1 105 ? 4.98 -9.125 -14.766 1 98.38 105 PHE B C 1
ATOM 2460 O O . PHE B 1 105 ? 5.996 -8.688 -15.312 1 98.38 105 PHE B O 1
ATOM 2467 N N . THR B 1 106 ? 4.352 -10.156 -15.188 1 97.06 106 THR B N 1
ATOM 2468 C CA . THR B 1 106 ? 4.82 -10.891 -16.359 1 97.06 106 THR B CA 1
ATOM 2469 C C . THR B 1 106 ? 4.738 -10.023 -17.609 1 97.06 106 THR B C 1
ATOM 2471 O O . THR B 1 106 ? 5.586 -10.125 -18.5 1 97.06 106 THR B O 1
ATOM 2474 N N . GLN B 1 107 ? 3.748 -9.18 -17.688 1 96.31 107 GLN B N 1
ATOM 2475 C CA . GLN B 1 107 ? 3.611 -8.281 -18.812 1 96.31 107 GLN B CA 1
ATOM 2476 C C . GLN B 1 107 ? 4.746 -7.262 -18.859 1 96.31 107 GLN B C 1
ATOM 2478 O O . GLN B 1 107 ? 5.219 -6.891 -19.938 1 96.31 107 GLN B O 1
ATOM 2483 N N . ARG B 1 108 ? 5.133 -6.906 -17.703 1 96.69 108 ARG B N 1
ATOM 2484 C CA . ARG B 1 108 ? 6.168 -5.883 -17.609 1 96.69 108 ARG B CA 1
ATOM 2485 C C . ARG B 1 108 ? 7.555 -6.48 -17.859 1 96.69 108 ARG B C 1
ATOM 2487 O O . ARG B 1 108 ? 8.445 -5.801 -18.359 1 96.69 108 ARG B O 1
ATOM 2494 N N . THR B 1 109 ? 7.727 -7.699 -17.547 1 96.94 109 THR B N 1
ATOM 2495 C CA . THR B 1 109 ? 9.062 -8.289 -17.578 1 96.94 109 THR B CA 1
ATOM 2496 C C . THR B 1 109 ? 9.203 -9.234 -18.766 1 96.94 109 THR B C 1
ATOM 2498 O O . THR B 1 109 ? 10.32 -9.602 -19.141 1 96.94 109 THR B O 1
ATOM 2501 N N . ASN B 1 110 ? 8.117 -9.742 -19.297 1 94.88 110 ASN B N 1
ATOM 2502 C CA . ASN B 1 110 ? 8.086 -10.797 -20.312 1 94.88 110 ASN B CA 1
ATOM 2503 C C . ASN B 1 110 ? 8.672 -12.102 -19.781 1 94.88 110 ASN B C 1
ATOM 2505 O O . ASN B 1 110 ? 9.156 -12.93 -20.562 1 94.88 110 ASN B O 1
ATOM 2509 N N . ALA B 1 111 ? 8.773 -12.18 -18.484 1 95.81 111 ALA B N 1
ATOM 2510 C CA . ALA B 1 111 ? 9.227 -13.422 -17.875 1 95.81 111 ALA B CA 1
ATOM 2511 C C . ALA B 1 111 ? 8.109 -14.469 -17.875 1 95.81 111 ALA B C 1
ATOM 2513 O O . ALA B 1 111 ? 6.934 -14.125 -17.734 1 95.81 111 ALA B O 1
ATOM 2514 N N . TYR B 1 112 ? 8.508 -15.656 -17.969 1 96.25 112 TYR B N 1
ATOM 2515 C CA . TYR B 1 112 ? 7.559 -16.75 -17.859 1 96.25 112 TYR B CA 1
ATOM 2516 C C . TYR B 1 112 ? 7.414 -17.203 -16.406 1 96.25 112 TYR B C 1
ATOM 2518 O O . TYR B 1 112 ? 8.398 -17.234 -15.656 1 96.25 112 TYR B O 1
ATOM 2526 N N . LEU B 1 113 ? 6.219 -17.484 -16.062 1 97.75 113 LEU B N 1
ATOM 2527 C CA . LEU B 1 113 ? 6 -18.156 -14.781 1 97.75 113 LEU B CA 1
ATOM 2528 C C . LEU B 1 113 ? 6.434 -19.609 -14.844 1 97.75 113 LEU B C 1
ATOM 2530 O O . LEU B 1 113 ? 5.949 -20.375 -15.68 1 97.75 113 LEU B O 1
ATOM 2534 N N . THR B 1 114 ? 7.324 -20.031 -14.031 1 97.25 114 THR B N 1
ATOM 2535 C CA . THR B 1 114 ? 7.867 -21.391 -13.992 1 97.25 114 THR B CA 1
ATOM 2536 C C . THR B 1 114 ? 7.941 -21.891 -12.555 1 97.25 114 THR B C 1
ATOM 2538 O O . THR B 1 114 ? 7.641 -21.156 -11.617 1 97.25 114 THR B O 1
ATOM 2541 N N . THR B 1 115 ? 8.352 -23.141 -12.438 1 96.69 115 THR B N 1
ATOM 2542 C CA . THR B 1 115 ? 8.508 -23.719 -11.117 1 96.69 115 THR B CA 1
ATOM 2543 C C . THR B 1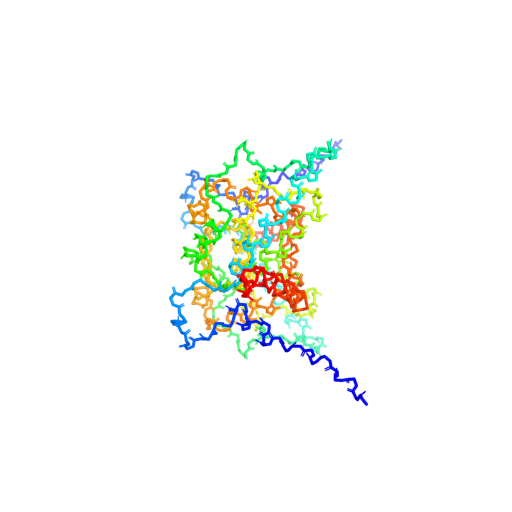 115 ? 9.625 -23.031 -10.344 1 96.69 115 THR B C 1
ATOM 2545 O O . THR B 1 115 ? 9.68 -23.125 -9.109 1 96.69 115 THR B O 1
ATOM 2548 N N . LEU B 1 116 ? 10.445 -22.281 -11 1 96.44 116 LEU B N 1
ATOM 2549 C CA . LEU B 1 116 ? 11.617 -21.688 -10.375 1 96.44 116 LEU B CA 1
ATOM 2550 C C . LEU B 1 116 ? 11.273 -20.328 -9.758 1 96.44 116 LEU B C 1
ATOM 2552 O O . LEU B 1 116 ? 12.016 -19.812 -8.922 1 96.44 116 LEU B O 1
ATOM 2556 N N . ASN B 1 117 ? 10.172 -19.734 -10.172 1 98.12 117 ASN B N 1
ATOM 2557 C CA . ASN B 1 117 ? 9.914 -18.391 -9.688 1 98.12 117 ASN B CA 1
ATOM 2558 C C . ASN B 1 117 ? 8.492 -18.25 -9.156 1 98.12 117 ASN B C 1
ATOM 2560 O O . ASN B 1 117 ? 8.172 -17.25 -8.492 1 98.12 117 ASN B O 1
ATOM 2564 N N . ALA B 1 118 ? 7.695 -19.266 -9.297 1 98.38 118 ALA B N 1
ATOM 2565 C CA . ALA B 1 118 ? 6.27 -19.156 -9.008 1 98.38 118 ALA B CA 1
ATOM 2566 C C . ALA B 1 118 ? 6.027 -18.922 -7.516 1 98.38 118 ALA B C 1
ATOM 2568 O O . ALA B 1 118 ? 5.23 -18.062 -7.129 1 98.38 118 ALA B O 1
ATOM 2569 N N . HIS B 1 119 ? 6.703 -19.609 -6.656 1 98.56 119 HIS B N 1
ATOM 2570 C CA . HIS B 1 119 ? 6.469 -19.531 -5.219 1 98.56 119 HIS B CA 1
ATOM 2571 C C . HIS B 1 119 ? 6.828 -18.156 -4.68 1 98.56 119 HIS B C 1
ATOM 2573 O O . HIS B 1 119 ? 6.035 -17.531 -3.965 1 98.56 119 HIS B O 1
ATOM 2579 N N . ARG B 1 120 ? 7.988 -17.672 -5.055 1 98.38 120 ARG B N 1
ATOM 2580 C CA . ARG B 1 120 ? 8.43 -16.359 -4.59 1 98.38 120 ARG B CA 1
ATOM 2581 C C . ARG B 1 120 ? 7.512 -15.258 -5.105 1 98.38 120 ARG B C 1
ATOM 2583 O O . ARG B 1 120 ? 7.219 -14.305 -4.387 1 98.38 120 ARG B O 1
ATOM 2590 N N . LEU B 1 121 ? 7.082 -15.406 -6.312 1 98.75 121 LEU B N 1
ATOM 2591 C CA . LEU B 1 121 ? 6.145 -14.438 -6.863 1 98.75 121 LEU B CA 1
ATOM 2592 C C . LEU B 1 121 ? 4.809 -14.5 -6.133 1 98.75 121 LEU B C 1
ATOM 2594 O O . LEU B 1 121 ? 4.199 -13.461 -5.859 1 98.75 121 LEU B O 1
ATOM 2598 N N . LEU B 1 122 ? 4.395 -15.68 -5.805 1 98.75 122 LEU B N 1
ATOM 2599 C CA . LEU B 1 122 ? 3.102 -15.867 -5.152 1 98.75 122 LEU B CA 1
ATOM 2600 C C . LEU B 1 122 ? 3.098 -15.242 -3.764 1 98.75 122 LEU B C 1
ATOM 2602 O O . LEU B 1 122 ? 2.189 -14.477 -3.428 1 98.75 122 LEU B O 1
ATOM 2606 N N . ILE B 1 123 ? 4.094 -15.516 -2.947 1 98.69 123 ILE B N 1
ATOM 2607 C CA . ILE B 1 123 ? 4.117 -14.969 -1.597 1 98.69 123 ILE B CA 1
ATOM 2608 C C . ILE B 1 123 ? 4.195 -13.445 -1.662 1 98.69 123 ILE B C 1
ATOM 2610 O O . ILE B 1 123 ? 3.582 -12.75 -0.849 1 98.69 123 ILE B O 1
ATOM 2614 N N . THR B 1 124 ? 4.906 -12.969 -2.645 1 98.56 124 THR B N 1
ATOM 2615 C CA . THR B 1 124 ? 5.082 -11.531 -2.783 1 98.56 124 THR B CA 1
ATOM 2616 C C . THR B 1 124 ? 3.775 -10.867 -3.211 1 98.56 124 THR B C 1
ATOM 2618 O O . THR B 1 124 ? 3.342 -9.891 -2.598 1 98.56 124 THR B O 1
ATOM 2621 N N . THR B 1 125 ? 3.158 -11.398 -4.203 1 98.75 125 THR B N 1
ATOM 2622 C CA . THR B 1 125 ? 1.955 -10.766 -4.738 1 98.75 125 THR B CA 1
ATOM 2623 C C . THR B 1 125 ? 0.801 -10.875 -3.746 1 98.75 125 THR B C 1
ATOM 2625 O O . THR B 1 125 ? 0.008 -9.945 -3.602 1 98.75 125 THR B O 1
ATOM 2628 N N . ILE B 1 126 ? 0.717 -11.984 -3.055 1 98.31 126 ILE B N 1
ATOM 2629 C CA . ILE B 1 126 ? -0.349 -12.156 -2.072 1 98.31 126 ILE B CA 1
ATOM 2630 C C . ILE B 1 126 ? -0.12 -11.211 -0.895 1 98.31 126 ILE B C 1
ATOM 2632 O O . ILE B 1 126 ? -1.058 -10.57 -0.41 1 98.31 126 ILE B O 1
ATOM 2636 N N . MET B 1 127 ? 1.086 -11.133 -0.438 1 97 127 MET B N 1
ATOM 2637 C CA . MET B 1 127 ? 1.412 -10.203 0.644 1 97 127 MET B CA 1
ATOM 2638 C C . MET B 1 127 ? 1.068 -8.773 0.255 1 97 127 MET B C 1
ATOM 2640 O O . MET B 1 127 ? 0.438 -8.047 1.028 1 97 127 MET B O 1
ATOM 2644 N N . VAL B 1 128 ? 1.454 -8.375 -0.962 1 96.44 128 VAL B N 1
ATOM 2645 C CA . VAL B 1 128 ? 1.188 -7.023 -1.44 1 96.44 128 VAL B CA 1
ATOM 2646 C C . VAL B 1 128 ? -0.318 -6.812 -1.584 1 96.44 128 VAL B C 1
ATOM 2648 O O . VAL B 1 128 ? -0.841 -5.754 -1.224 1 96.44 128 VAL B O 1
ATOM 2651 N N . ALA B 1 129 ? -1.014 -7.805 -2.062 1 96.62 129 ALA B N 1
ATOM 2652 C CA . ALA B 1 129 ? -2.469 -7.723 -2.18 1 96.62 129 ALA B CA 1
ATOM 2653 C C . ALA B 1 129 ? -3.119 -7.562 -0.809 1 96.62 129 ALA B C 1
ATOM 2655 O O . ALA B 1 129 ? -4.043 -6.762 -0.646 1 96.62 129 ALA B O 1
ATOM 2656 N N . ALA B 1 130 ? -2.646 -8.258 0.139 1 94.06 130 ALA B N 1
ATOM 2657 C CA . ALA B 1 130 ? -3.191 -8.172 1.491 1 94.06 130 ALA B CA 1
ATOM 2658 C C . ALA B 1 130 ? -2.967 -6.785 2.086 1 94.06 130 ALA B C 1
ATOM 2660 O O . ALA B 1 130 ? -3.871 -6.215 2.703 1 94.06 130 ALA B O 1
ATOM 2661 N N . LYS B 1 131 ? -1.777 -6.242 1.871 1 90.25 131 LYS B N 1
ATOM 2662 C CA . LYS B 1 131 ? -1.458 -4.902 2.348 1 90.25 131 LYS B CA 1
ATOM 2663 C C . LYS B 1 131 ? -2.396 -3.863 1.741 1 90.25 131 LYS B C 1
ATOM 2665 O O . LYS B 1 131 ? -2.76 -2.887 2.398 1 90.25 131 LYS B O 1
ATOM 2670 N N . PHE B 1 132 ? -2.748 -4.137 0.532 1 89.62 132 PHE B N 1
ATOM 2671 C CA . PHE B 1 132 ? -3.52 -3.16 -0.228 1 89.62 132 PHE B CA 1
ATOM 2672 C C . PHE B 1 132 ? -5.012 -3.34 0.021 1 89.62 132 PHE B C 1
ATOM 2674 O O . PHE B 1 132 ? -5.75 -2.359 0.139 1 89.62 132 PHE B O 1
ATOM 2681 N N . MET B 1 133 ? -5.406 -4.523 0.128 1 89.31 133 MET B N 1
ATOM 2682 C CA . MET B 1 133 ? -6.832 -4.832 0.094 1 89.31 133 MET B CA 1
ATOM 2683 C C . MET B 1 133 ? -7.41 -4.891 1.504 1 89.31 133 MET B C 1
ATOM 2685 O O . MET B 1 133 ? -8.547 -4.465 1.732 1 89.31 133 MET B O 1
ATOM 2689 N N . ASP B 1 134 ? -6.699 -5.453 2.373 1 89 134 ASP B N 1
ATOM 2690 C CA . ASP B 1 134 ? -7.258 -5.781 3.68 1 89 134 ASP B CA 1
ATOM 2691 C C . ASP B 1 134 ? -6.961 -4.68 4.695 1 89 134 ASP B C 1
ATOM 2693 O O . ASP B 1 134 ? -5.957 -3.977 4.582 1 89 134 ASP B O 1
ATOM 2697 N N . ASP B 1 135 ? -7.828 -4.605 5.719 1 84.62 135 ASP B N 1
ATOM 2698 C CA . ASP B 1 135 ? -7.648 -3.652 6.809 1 84.62 135 ASP B CA 1
ATOM 2699 C C . ASP B 1 135 ? -6.582 -4.129 7.789 1 84.62 135 ASP B C 1
ATOM 2701 O O . ASP B 1 135 ? -5.996 -3.326 8.516 1 84.62 135 ASP B O 1
ATOM 2705 N N . ASP B 1 136 ? -6.461 -5.414 7.812 1 81.44 136 ASP B N 1
ATOM 2706 C CA . ASP B 1 136 ? -5.473 -6.035 8.688 1 81.44 136 ASP B CA 1
ATOM 2707 C C . ASP B 1 136 ? -4.461 -6.852 7.883 1 81.44 136 ASP B C 1
ATOM 2709 O O . ASP B 1 136 ? -4.84 -7.598 6.98 1 81.44 136 ASP B O 1
ATOM 2713 N N . CYS B 1 137 ? -3.219 -6.516 8.148 1 80.62 137 CYS B N 1
ATOM 2714 C CA . CYS B 1 137 ? -2.197 -7.285 7.449 1 80.62 137 CYS B CA 1
ATOM 2715 C C . CYS B 1 137 ? -0.991 -7.531 8.344 1 80.62 137 CYS B C 1
ATOM 2717 O O . CYS B 1 137 ? -0.701 -6.734 9.234 1 80.62 137 CYS B O 1
ATOM 2719 N N . TYR B 1 138 ? -0.456 -8.68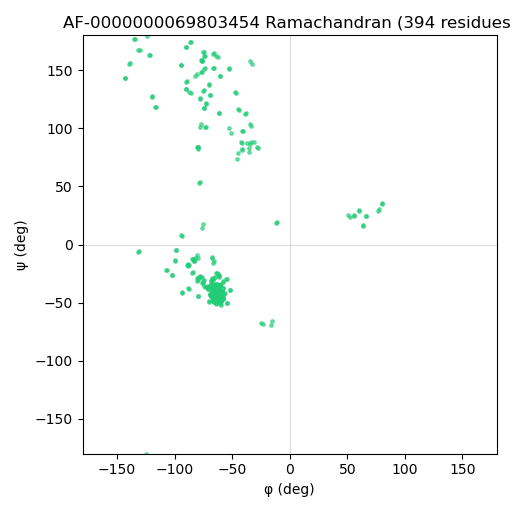8 8.172 1 89.06 138 TYR B N 1
ATOM 2720 C CA . TYR B 1 138 ? 0.765 -9.047 8.883 1 89.06 138 TYR B CA 1
ATOM 2721 C C . TYR B 1 138 ? 1.977 -8.352 8.281 1 89.06 138 TYR B C 1
ATOM 2723 O O . TYR B 1 138 ? 1.906 -7.836 7.16 1 89.06 138 TYR B O 1
ATOM 2731 N N . ASP B 1 139 ? 3.023 -8.414 9.062 1 90.25 139 ASP B N 1
ATOM 2732 C CA . ASP B 1 139 ? 4.223 -7.742 8.57 1 90.25 139 ASP B CA 1
ATOM 2733 C C . ASP B 1 139 ? 5.039 -8.664 7.668 1 90.25 139 ASP B C 1
ATOM 2735 O O . ASP B 1 139 ? 4.703 -9.836 7.504 1 90.25 139 ASP B O 1
ATOM 2739 N N . ASN B 1 140 ? 6.043 -8.102 7.117 1 94.06 140 ASN B N 1
ATOM 2740 C CA . ASN B 1 140 ? 6.867 -8.836 6.164 1 94.06 140 ASN B CA 1
ATOM 2741 C C . ASN B 1 140 ? 7.59 -10 6.828 1 94.06 140 ASN B C 1
ATOM 2743 O O . ASN B 1 140 ? 7.812 -11.039 6.199 1 94.06 140 ASN B O 1
ATOM 2747 N N . ALA B 1 141 ? 7.992 -9.836 8.07 1 95.69 141 ALA B N 1
ATOM 2748 C CA . ALA B 1 141 ? 8.664 -10.914 8.781 1 95.69 141 ALA B CA 1
ATOM 2749 C C . ALA B 1 141 ? 7.77 -12.148 8.891 1 95.69 141 ALA B C 1
ATOM 2751 O O . ALA B 1 141 ? 8.234 -13.273 8.727 1 95.69 141 ALA B O 1
ATOM 2752 N N . TYR B 1 142 ? 6.566 -11.938 9.141 1 96 142 TYR B N 1
ATOM 2753 C CA . TYR B 1 142 ? 5.609 -13.031 9.227 1 96 142 TYR B CA 1
ATOM 2754 C C . TYR B 1 142 ? 5.445 -13.719 7.879 1 96 142 TYR B C 1
ATOM 2756 O O . TYR B 1 142 ? 5.484 -14.945 7.793 1 96 142 TYR B O 1
ATOM 2764 N N . TYR B 1 143 ? 5.258 -12.938 6.844 1 96.75 143 TYR B N 1
ATOM 2765 C CA . TYR B 1 143 ? 5.098 -13.508 5.508 1 96.75 143 TYR B CA 1
ATOM 2766 C C . TYR B 1 143 ? 6.355 -14.25 5.074 1 96.75 143 TYR B C 1
ATOM 2768 O O . TYR B 1 143 ? 6.277 -15.25 4.359 1 96.75 143 TYR B O 1
ATOM 2776 N N . ALA B 1 144 ? 7.473 -13.719 5.516 1 97.94 144 ALA B N 1
ATOM 2777 C CA . ALA B 1 144 ? 8.727 -14.414 5.238 1 97.94 144 ALA B CA 1
ATOM 2778 C C . ALA B 1 144 ? 8.719 -15.828 5.82 1 97.94 144 ALA B C 1
ATOM 2780 O O . ALA B 1 144 ? 9.078 -16.781 5.137 1 97.94 144 ALA B O 1
ATOM 2781 N N . LYS B 1 145 ? 8.258 -15.93 6.98 1 98 145 LYS B N 1
ATOM 2782 C CA . LYS B 1 145 ? 8.148 -17.234 7.637 1 98 145 LYS B CA 1
ATOM 2783 C C . LYS B 1 145 ? 7.16 -18.125 6.906 1 98 145 LYS B C 1
ATOM 2785 O O . LYS B 1 145 ? 7.445 -19.297 6.652 1 98 145 LYS B O 1
ATOM 2790 N N . VAL B 1 146 ? 6.066 -17.594 6.582 1 97.56 146 VAL B N 1
ATOM 2791 C CA . VAL B 1 146 ? 5.039 -18.359 5.879 1 97.56 146 VAL B CA 1
ATOM 2792 C C . VAL B 1 146 ? 5.578 -18.828 4.531 1 97.56 146 VAL B C 1
ATOM 2794 O O . VAL B 1 146 ? 5.336 -19.969 4.125 1 97.56 146 VAL B O 1
ATOM 2797 N N . GLY B 1 147 ? 6.289 -17.984 3.836 1 97.56 147 GLY B N 1
ATOM 2798 C CA . GLY B 1 147 ? 6.754 -18.234 2.482 1 97.56 147 GLY B CA 1
ATOM 2799 C C . GLY B 1 147 ? 8.039 -19.047 2.438 1 97.56 147 GLY B C 1
ATOM 2800 O O . GLY B 1 147 ? 8.453 -19.5 1.372 1 97.56 147 GLY B O 1
ATOM 2801 N N . GLY B 1 148 ? 8.672 -19.156 3.506 1 97.19 148 GLY B N 1
ATOM 2802 C CA . GLY B 1 148 ? 9.914 -19.922 3.539 1 97.19 148 GLY B CA 1
ATOM 2803 C C . GLY B 1 148 ? 11.102 -19.141 3.008 1 97.19 148 GLY B C 1
ATOM 2804 O O . GLY B 1 148 ? 11.938 -19.703 2.289 1 97.19 148 GLY B O 1
ATOM 2805 N N . VAL B 1 149 ? 11.156 -17.859 3.252 1 97.19 149 VAL B N 1
ATOM 2806 C CA . VAL B 1 149 ? 12.281 -17 2.879 1 97.19 149 VAL B CA 1
ATOM 2807 C C . VAL B 1 149 ? 12.695 -16.141 4.07 1 97.19 149 VAL B C 1
ATOM 2809 O O . VAL B 1 149 ? 11.992 -16.094 5.082 1 97.19 149 VAL B O 1
ATOM 2812 N N . SER B 1 150 ? 13.852 -15.516 3.959 1 97.44 150 SER B N 1
ATOM 2813 C CA . SER B 1 150 ? 14.273 -14.602 5.012 1 97.44 150 SER B CA 1
ATOM 2814 C C . SER B 1 150 ? 13.523 -13.273 4.918 1 97.44 150 SER B C 1
ATOM 2816 O O . SER B 1 150 ? 12.992 -12.93 3.859 1 97.44 150 SER B O 1
ATOM 2818 N N . THR B 1 151 ? 13.469 -12.555 6.027 1 96.94 151 THR B N 1
ATOM 2819 C CA . THR B 1 151 ? 12.836 -11.234 6.031 1 96.94 151 THR B CA 1
ATOM 2820 C C . THR B 1 151 ? 13.516 -10.305 5.039 1 96.94 151 THR B C 1
ATOM 2822 O O . THR B 1 151 ? 12.852 -9.547 4.324 1 96.94 151 THR B O 1
ATOM 2825 N N . ALA B 1 152 ? 14.836 -10.367 5.008 1 96.5 152 ALA B N 1
ATOM 2826 C CA . ALA B 1 152 ? 15.594 -9.547 4.07 1 96.5 152 ALA B CA 1
ATOM 2827 C C . ALA B 1 152 ? 15.211 -9.859 2.627 1 96.5 152 ALA B C 1
ATOM 2829 O O . ALA B 1 152 ? 15.023 -8.945 1.815 1 96.5 152 ALA B O 1
ATOM 2830 N N . GLU B 1 153 ? 15.086 -11.109 2.375 1 97.25 153 GLU B N 1
ATOM 2831 C CA . GLU B 1 153 ? 14.68 -11.523 1.034 1 97.25 153 GLU B CA 1
ATOM 2832 C C . GLU B 1 153 ? 13.25 -11.086 0.73 1 97.25 153 GLU B C 1
ATOM 2834 O O . GLU B 1 153 ? 12.961 -10.609 -0.37 1 97.25 153 GLU B O 1
ATOM 2839 N N . MET B 1 154 ? 12.406 -11.203 1.689 1 97.5 154 MET B N 1
ATOM 2840 C CA . MET B 1 154 ? 11.016 -10.789 1.511 1 97.5 154 MET B CA 1
ATOM 2841 C C . MET B 1 154 ? 10.93 -9.297 1.188 1 97.5 154 MET B C 1
ATOM 2843 O O . MET B 1 154 ? 10.18 -8.898 0.298 1 97.5 154 MET B O 1
ATOM 2847 N N . ASN B 1 155 ? 11.711 -8.539 1.892 1 94.31 155 ASN B N 1
ATOM 2848 C CA . ASN B 1 155 ? 11.734 -7.094 1.66 1 94.31 155 ASN B CA 1
ATOM 2849 C C . ASN B 1 155 ? 12.227 -6.762 0.256 1 94.31 155 ASN B C 1
ATOM 2851 O O . ASN B 1 155 ? 11.688 -5.871 -0.402 1 94.31 155 ASN B O 1
ATOM 2855 N N . ARG B 1 156 ? 13.211 -7.461 -0.143 1 96.75 156 ARG B N 1
ATOM 2856 C CA . ARG B 1 156 ? 13.773 -7.242 -1.472 1 96.75 156 ARG B CA 1
ATOM 2857 C C . ARG B 1 156 ? 12.781 -7.633 -2.559 1 96.75 156 ARG B C 1
ATOM 2859 O O . ARG B 1 156 ? 12.625 -6.922 -3.555 1 96.75 156 ARG B O 1
ATOM 2866 N N . LEU B 1 157 ? 12.18 -8.75 -2.383 1 98.12 157 LEU B N 1
ATOM 2867 C CA . LEU B 1 157 ? 11.18 -9.211 -3.34 1 98.12 157 LEU B CA 1
ATOM 2868 C C . LEU B 1 157 ? 10.039 -8.211 -3.455 1 98.12 157 LEU B C 1
ATOM 2870 O O . LEU B 1 157 ? 9.609 -7.871 -4.562 1 98.12 157 LEU B O 1
ATOM 2874 N N . GLU B 1 158 ? 9.625 -7.746 -2.316 1 96.69 158 GLU B N 1
ATOM 2875 C CA . GLU B 1 158 ? 8.555 -6.754 -2.301 1 96.69 158 GLU B CA 1
ATOM 2876 C C . GLU B 1 158 ? 8.945 -5.5 -3.076 1 96.69 158 GLU B C 1
ATOM 2878 O O . GLU B 1 158 ? 8.188 -5.023 -3.924 1 96.69 158 GLU B O 1
ATOM 2883 N N . MET B 1 159 ? 10.078 -5.031 -2.781 1 93.69 159 MET B N 1
ATOM 2884 C CA . MET B 1 159 ? 10.547 -3.805 -3.424 1 93.69 159 MET B CA 1
ATOM 2885 C C . MET B 1 159 ? 10.688 -3.996 -4.93 1 93.69 159 MET B C 1
ATOM 2887 O O . MET B 1 159 ? 10.234 -3.156 -5.711 1 93.69 159 MET B O 1
ATOM 2891 N N . LYS B 1 160 ? 11.305 -5.012 -5.293 1 96.69 160 LYS B N 1
ATOM 2892 C CA . LYS B 1 160 ? 11.5 -5.289 -6.715 1 96.69 160 LYS B CA 1
ATOM 2893 C C . LYS B 1 160 ? 10.156 -5.441 -7.43 1 96.69 160 LYS B C 1
ATOM 2895 O O . LYS B 1 160 ? 9.977 -4.93 -8.539 1 96.69 160 LYS B O 1
ATOM 2900 N N . PHE B 1 161 ? 9.273 -6.113 -6.824 1 98.12 161 PHE B N 1
ATOM 2901 C CA . PHE B 1 161 ? 7.949 -6.301 -7.414 1 98.12 161 PHE B CA 1
ATOM 2902 C C . PHE B 1 161 ? 7.258 -4.961 -7.633 1 98.12 161 PHE B C 1
ATOM 2904 O O . PHE B 1 161 ? 6.777 -4.676 -8.727 1 98.12 161 PHE B O 1
ATOM 2911 N N . LEU B 1 162 ? 7.207 -4.145 -6.586 1 95.81 162 LEU B N 1
ATOM 2912 C CA . LEU B 1 162 ? 6.543 -2.844 -6.652 1 95.81 162 LEU B CA 1
ATOM 2913 C C . LEU B 1 162 ? 7.16 -1.975 -7.742 1 95.81 162 LEU B C 1
ATOM 2915 O O . LEU B 1 162 ? 6.441 -1.37 -8.539 1 95.81 162 LEU B O 1
ATOM 2919 N N . PHE B 1 163 ? 8.438 -2.051 -7.898 1 93.56 163 PHE B N 1
ATOM 2920 C CA . PHE B 1 163 ? 9.117 -1.26 -8.914 1 93.56 163 PHE B CA 1
ATOM 2921 C C . PHE B 1 163 ? 8.797 -1.781 -10.312 1 93.56 163 PHE B C 1
ATOM 2923 O O . PHE B 1 163 ? 8.625 -0.998 -11.25 1 93.56 163 PHE B O 1
ATOM 2930 N N . THR B 1 164 ? 8.742 -3.02 -10.352 1 96.5 164 THR B N 1
ATOM 2931 C CA . THR B 1 164 ? 8.523 -3.641 -11.656 1 96.5 164 THR B CA 1
ATOM 2932 C C . THR B 1 164 ? 7.148 -3.27 -12.203 1 96.5 164 THR B C 1
ATOM 2934 O O . THR B 1 164 ? 7.008 -2.965 -13.391 1 96.5 164 THR B O 1
ATOM 2937 N N . ILE B 1 165 ? 6.18 -3.23 -11.391 1 96.44 165 ILE B N 1
ATOM 2938 C CA . ILE B 1 165 ? 4.836 -2.945 -11.883 1 96.44 165 ILE B CA 1
ATOM 2939 C C . ILE B 1 165 ? 4.547 -1.451 -11.758 1 96.44 165 ILE B C 1
ATOM 2941 O O . ILE B 1 165 ? 3.4 -1.022 -11.891 1 96.44 165 ILE B O 1
ATOM 2945 N N . ASP B 1 166 ? 5.559 -0.688 -11.406 1 91.81 166 ASP B N 1
ATOM 2946 C CA . ASP B 1 166 ? 5.484 0.765 -11.281 1 91.81 166 ASP B CA 1
ATOM 2947 C C . ASP B 1 166 ? 4.441 1.174 -10.242 1 91.81 166 ASP B C 1
ATOM 2949 O O . ASP B 1 166 ? 3.697 2.137 -10.453 1 91.81 166 ASP B O 1
ATOM 2953 N N . PHE B 1 167 ? 4.223 0.367 -9.281 1 90.06 167 PHE B N 1
ATOM 2954 C CA . PHE B 1 167 ? 3.344 0.615 -8.141 1 90.06 167 PHE B CA 1
ATOM 2955 C C . PHE B 1 167 ? 1.891 0.704 -8.594 1 90.06 167 PHE B C 1
ATOM 2957 O O . PHE B 1 167 ? 1.079 1.379 -7.957 1 90.06 167 PHE B O 1
ATOM 2964 N N . ARG B 1 168 ? 1.634 0.117 -9.656 1 91.88 168 ARG B N 1
ATOM 2965 C CA . ARG B 1 168 ? 0.256 0.08 -10.133 1 91.88 168 ARG B CA 1
ATOM 2966 C C . ARG B 1 168 ? -0.553 -0.98 -9.398 1 91.88 168 ARG B C 1
ATOM 2968 O O . ARG B 1 168 ? -0.81 -2.059 -9.938 1 91.88 168 ARG B O 1
ATOM 2975 N N . LEU B 1 169 ? -1.039 -0.577 -8.258 1 94.44 169 LEU B N 1
ATOM 2976 C CA . LEU B 1 169 ? -1.684 -1.528 -7.355 1 94.44 169 LEU B CA 1
ATOM 2977 C C . LEU B 1 169 ? -3.201 -1.458 -7.488 1 94.44 169 LEU B C 1
ATOM 2979 O O . LEU B 1 169 ? -3.91 -2.355 -7.027 1 94.44 169 LEU B O 1
ATOM 2983 N N . HIS B 1 170 ? -3.719 -0.444 -8.117 1 94.56 170 HIS B N 1
ATOM 2984 C CA . HIS B 1 170 ? -5.164 -0.278 -8.219 1 94.56 170 HIS B CA 1
ATOM 2985 C C . HIS B 1 170 ? -5.781 -1.344 -9.117 1 94.56 170 HIS B C 1
ATOM 2987 O O . HIS B 1 170 ? -5.312 -1.57 -10.234 1 94.56 170 HIS B O 1
ATOM 2993 N N . VAL B 1 171 ? -6.758 -1.947 -8.555 1 95.75 171 VAL B N 1
ATOM 2994 C CA . VAL B 1 171 ? -7.562 -2.885 -9.328 1 95.75 171 VAL B CA 1
ATOM 2995 C C . VAL B 1 171 ? -9 -2.373 -9.438 1 95.75 171 VAL B C 1
ATOM 2997 O O . VAL B 1 171 ? -9.688 -2.23 -8.422 1 95.75 171 VAL B O 1
ATOM 3000 N N . THR B 1 172 ? -9.414 -2.125 -10.633 1 94.69 172 THR B N 1
ATOM 3001 C CA . THR B 1 172 ? -10.773 -1.647 -10.836 1 94.69 172 THR B CA 1
ATOM 3002 C C . THR B 1 172 ? -11.781 -2.779 -10.641 1 94.69 172 THR B C 1
ATOM 3004 O O . THR B 1 172 ? -11.422 -3.955 -10.711 1 94.69 172 THR B O 1
ATOM 3007 N N . ALA B 1 173 ? -13.008 -2.367 -10.438 1 92.94 173 ALA B N 1
ATOM 3008 C CA . ALA B 1 173 ? -14.078 -3.357 -10.344 1 92.94 173 ALA B CA 1
ATOM 3009 C C . ALA B 1 173 ? -14.188 -4.168 -11.633 1 92.94 173 ALA B C 1
ATOM 3011 O O . ALA B 1 173 ? -14.477 -5.367 -11.594 1 92.94 173 ALA B O 1
ATOM 3012 N N . GLU B 1 174 ? -13.938 -3.502 -12.695 1 96.06 174 GLU B N 1
ATOM 3013 C CA . GLU B 1 174 ? -14.008 -4.16 -14 1 96.06 174 GLU B CA 1
ATOM 3014 C C . GLU B 1 174 ? -12.914 -5.219 -14.133 1 96.06 174 GLU B C 1
ATOM 3016 O O . GLU B 1 174 ? -13.188 -6.344 -14.562 1 96.06 174 GLU B O 1
ATOM 3021 N N . ASP B 1 175 ? -11.758 -4.828 -13.812 1 96.75 175 ASP B N 1
ATOM 3022 C CA . ASP B 1 175 ? -10.656 -5.781 -13.867 1 96.75 175 ASP B CA 1
ATOM 3023 C C . ASP B 1 175 ? -10.883 -6.945 -12.898 1 96.75 175 ASP B C 1
ATOM 3025 O O . ASP B 1 175 ? -10.641 -8.102 -13.25 1 96.75 175 ASP B O 1
ATOM 3029 N N . PHE B 1 176 ? -11.328 -6.59 -11.789 1 97.25 176 PHE B N 1
ATOM 3030 C CA . PHE B 1 176 ? -11.602 -7.625 -10.797 1 97.25 176 PHE B CA 1
ATOM 3031 C C . PHE B 1 176 ? -12.633 -8.617 -11.32 1 97.25 176 PHE B C 1
ATOM 3033 O O . PHE B 1 176 ? -12.453 -9.828 -11.188 1 97.25 176 PHE B O 1
ATOM 3040 N N . ARG B 1 177 ? -13.641 -8.133 -11.852 1 96.75 177 ARG B N 1
ATOM 3041 C CA . ARG B 1 177 ? -14.688 -8.977 -12.43 1 96.75 177 ARG B CA 1
ATOM 3042 C C . ARG B 1 177 ? -14.133 -9.828 -13.57 1 96.75 177 ARG B C 1
ATOM 3044 O O . ARG B 1 177 ? -14.422 -11.023 -13.648 1 96.75 177 ARG B O 1
ATOM 3051 N N . LYS B 1 178 ? -13.445 -9.211 -14.383 1 97.75 178 LYS B N 1
ATOM 3052 C CA . LYS B 1 178 ? -12.859 -9.883 -15.539 1 97.75 178 LYS B CA 1
ATOM 3053 C C . LYS B 1 178 ? -12.023 -11.086 -15.102 1 97.75 178 LYS B C 1
ATOM 3055 O O . LYS B 1 178 ? -12.203 -12.195 -15.617 1 97.75 178 LYS B O 1
ATOM 3060 N N . TYR B 1 179 ? -11.195 -10.875 -14.203 1 97.81 179 TYR B N 1
ATOM 3061 C CA . TYR B 1 179 ? -10.289 -11.93 -13.781 1 97.81 179 TYR B CA 1
ATOM 3062 C C . TYR B 1 179 ? -11.023 -12.961 -12.93 1 97.81 179 TYR B C 1
ATOM 3064 O O . TYR B 1 179 ? -10.688 -14.148 -12.961 1 97.81 179 TYR B O 1
ATOM 3072 N N . SER B 1 180 ? -12.023 -12.516 -12.195 1 97.25 180 SER B N 1
ATOM 3073 C CA . SER B 1 180 ? -12.867 -13.469 -11.477 1 97.25 180 SER B CA 1
ATOM 3074 C C . SER B 1 180 ? -13.594 -14.398 -12.445 1 97.25 180 SER B C 1
ATOM 3076 O O . SER B 1 180 ? -13.68 -15.602 -12.211 1 97.25 180 SER B O 1
ATOM 3078 N N . LEU B 1 181 ? -14.094 -13.828 -13.453 1 96.94 181 LEU B N 1
ATOM 3079 C CA . LEU B 1 181 ? -14.789 -14.609 -14.477 1 96.94 181 LEU B CA 1
ATOM 3080 C C . LEU B 1 181 ? -13.836 -15.594 -15.148 1 96.94 181 LEU B C 1
ATOM 3082 O O . LEU B 1 181 ? -14.203 -16.734 -15.422 1 96.94 181 LEU B O 1
ATOM 3086 N N . GLN B 1 182 ? -12.695 -15.133 -15.453 1 96.56 182 GLN B N 1
ATOM 3087 C CA . GLN B 1 182 ? -11.688 -16 -16.047 1 96.56 182 GLN B CA 1
ATOM 3088 C C . GLN B 1 182 ? -11.383 -17.188 -15.141 1 96.56 182 GLN B C 1
ATOM 3090 O O . GLN B 1 182 ? -11.305 -18.328 -15.609 1 96.56 182 GLN B O 1
ATOM 3095 N N . LEU B 1 183 ? -11.195 -16.906 -13.906 1 96.81 183 LEU B N 1
ATOM 3096 C CA . LEU B 1 183 ? -10.922 -17.969 -12.945 1 96.81 183 LEU B CA 1
ATOM 3097 C C . LEU B 1 183 ? -12.109 -18.922 -12.836 1 96.81 183 LEU B C 1
ATOM 3099 O O . L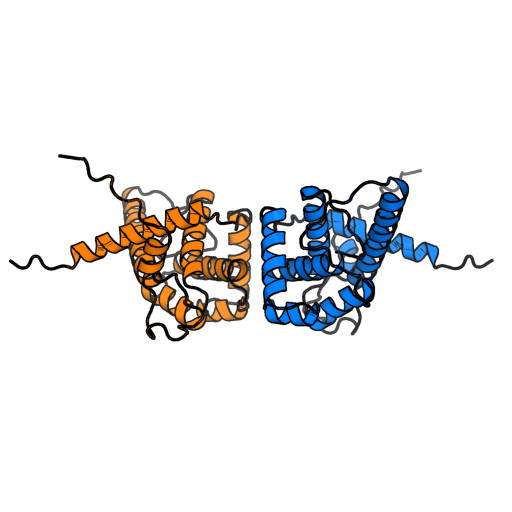EU B 1 183 ? -11.93 -20.141 -12.789 1 96.81 183 LEU B O 1
ATOM 3103 N N . GLN B 1 184 ? -13.258 -18.359 -12.812 1 94.69 184 GLN B N 1
ATOM 3104 C CA . GLN B 1 184 ? -14.461 -19.188 -12.742 1 94.69 184 GLN B CA 1
ATOM 3105 C C . GLN B 1 184 ? -14.555 -20.141 -13.938 1 94.69 184 GLN B C 1
ATOM 3107 O O . GLN B 1 184 ? -14.836 -21.328 -13.781 1 94.69 184 GLN B O 1
ATOM 3112 N N . LYS B 1 185 ? -14.32 -19.641 -15.07 1 94.31 185 LYS B N 1
ATOM 3113 C CA . LYS B 1 185 ? -14.406 -20.422 -16.297 1 94.31 185 LYS B CA 1
ATOM 3114 C C . LYS B 1 185 ? -13.359 -21.516 -16.328 1 94.31 185 LYS B C 1
ATOM 3116 O O . LYS B 1 185 ? -13.641 -22.656 -16.734 1 94.31 185 LYS B O 1
ATOM 3121 N N . GLU B 1 186 ? -12.211 -21.141 -15.883 1 90.94 186 GLU B N 1
ATOM 3122 C CA . GLU B 1 186 ? -11.117 -22.109 -15.867 1 90.94 186 GLU B CA 1
ATOM 3123 C C . GLU B 1 186 ? -11.375 -23.203 -14.836 1 90.94 186 GLU B C 1
ATOM 3125 O O . GLU B 1 186 ? -10.922 -24.344 -15.008 1 90.94 186 GLU B O 1
ATOM 3130 N N . GLY B 1 187 ? -12.031 -22.859 -13.828 1 86.81 187 GLY B N 1
ATOM 3131 C CA . GLY B 1 187 ? -12.367 -23.828 -12.805 1 86.81 187 GLY B CA 1
ATOM 3132 C C . GLY B 1 187 ? -13.438 -24.812 -13.25 1 86.81 187 GLY B C 1
ATOM 3133 O O . GLY B 1 187 ? -13.484 -25.953 -12.758 1 86.81 187 GLY B O 1
ATOM 3134 N N . LEU B 1 188 ? -14.344 -24.375 -13.984 1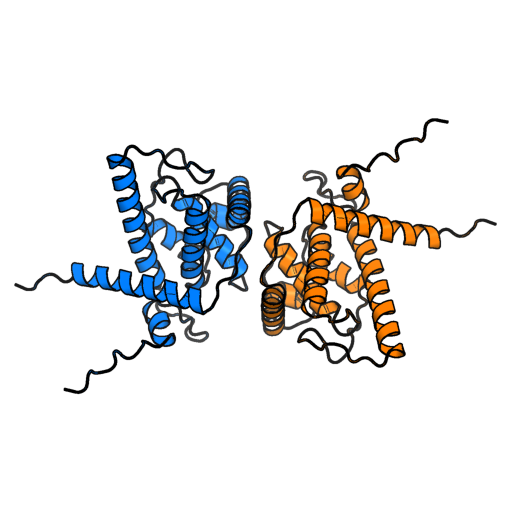 76.44 188 LEU B N 1
ATOM 3135 C CA . LEU B 1 188 ? -15.414 -25.234 -14.508 1 76.44 188 LEU B CA 1
ATOM 3136 C C . LEU B 1 188 ? -14.867 -26.234 -15.516 1 76.44 188 LEU B C 1
ATOM 3138 O O . LEU B 1 188 ? -15.398 -27.328 -15.656 1 76.44 188 LEU B O 1
ATOM 3142 N N . GLY B 1 189 ? -13.914 -25.766 -16.203 1 67.5 189 GLY B N 1
ATOM 3143 C CA . GLY B 1 189 ? -13.32 -26.703 -17.141 1 67.5 189 GLY B CA 1
ATOM 3144 C C . GLY B 1 189 ? -12.625 -27.875 -16.469 1 67.5 189 GLY B C 1
ATOM 3145 O O . GLY B 1 189 ? -12.594 -28.969 -17.016 1 67.5 189 GLY B O 1
ATOM 3146 N N . ASP B 1 190 ? -12.188 -27.625 -15.352 1 58.19 190 ASP B N 1
ATOM 3147 C CA . ASP B 1 190 ? -11.555 -28.703 -14.602 1 58.19 190 ASP B CA 1
ATOM 3148 C C . ASP B 1 190 ? -12.586 -29.719 -14.117 1 58.19 190 ASP B C 1
ATOM 3150 O O . ASP B 1 190 ? -12.281 -30.906 -14 1 58.19 190 ASP B O 1
ATOM 3154 N N . TYR B 1 191 ? -13.781 -29.219 -13.734 1 50.44 191 TYR B N 1
ATOM 3155 C CA . TYR B 1 191 ? -14.844 -30.125 -13.312 1 50.44 191 TYR B CA 1
ATOM 3156 C C . TYR B 1 191 ? -15.305 -31 -14.477 1 50.44 191 TYR B C 1
ATOM 3158 O O . TYR B 1 191 ? -15.695 -32.156 -14.273 1 50.44 191 TYR B O 1
ATOM 3166 N N . ARG B 1 192 ? -15.367 -30.594 -15.633 1 45.34 192 ARG B N 1
ATOM 3167 C CA . ARG B 1 192 ? -15.836 -31.422 -16.75 1 45.34 192 ARG B CA 1
ATOM 3168 C C . ARG B 1 192 ? -14.867 -32.562 -17.031 1 45.34 192 ARG B C 1
ATOM 3170 O O . ARG B 1 192 ? -15.281 -33.625 -17.5 1 45.34 192 ARG B O 1
ATOM 3177 N N . ILE B 1 193 ? -13.703 -32.344 -16.75 1 44.22 193 ILE B N 1
ATOM 3178 C CA . ILE B 1 193 ? -12.781 -33.438 -17.062 1 44.22 193 ILE B CA 1
ATOM 3179 C C . ILE B 1 193 ? -12.922 -34.531 -16.031 1 44.22 193 ILE B C 1
ATOM 3181 O O . ILE B 1 193 ? -12.812 -35.719 -16.359 1 44.22 193 ILE B O 1
ATOM 3185 N N . ASP B 1 194 ? -13.203 -34.188 -14.844 1 44.41 194 ASP B N 1
ATOM 3186 C CA . ASP B 1 194 ? -13.203 -35.25 -13.859 1 44.41 194 ASP B CA 1
ATOM 3187 C C . ASP B 1 194 ? -14.539 -36 -13.867 1 44.41 194 ASP B C 1
ATOM 3189 O O . ASP B 1 194 ? -14.773 -36.875 -13.023 1 44.41 194 ASP B O 1
ATOM 3193 N N . ARG B 1 195 ? -15.578 -35.531 -14.477 1 40.91 195 ARG B N 1
ATOM 3194 C CA . ARG B 1 195 ? -16.766 -36.375 -14.43 1 40.91 195 ARG B CA 1
ATOM 3195 C C . ARG B 1 195 ? -16.609 -37.594 -15.32 1 40.91 195 ARG B C 1
ATOM 3197 O O . ARG B 1 195 ? -16.344 -37.469 -16.516 1 40.91 195 ARG B O 1
ATOM 3204 N N . PRO B 1 196 ? -16.297 -38.75 -14.758 1 40.44 196 PRO B N 1
ATOM 3205 C CA . PRO B 1 196 ? -16.266 -40 -15.531 1 40.44 196 PRO B CA 1
ATOM 3206 C C . PRO B 1 196 ? -17.453 -40.156 -16.469 1 40.44 196 PRO B C 1
ATOM 3208 O O . PRO B 1 196 ? -18.562 -39.688 -16.156 1 40.44 196 PRO B O 1
ATOM 3211 N N . LYS B 1 197 ? -17.328 -40.188 -17.766 1 39.28 197 LYS B N 1
ATOM 3212 C CA . LYS B 1 197 ? -18.359 -40.625 -18.688 1 39.28 197 LYS B CA 1
ATOM 3213 C C . LYS B 1 197 ? -19.078 -41.875 -18.141 1 39.28 197 LYS B C 1
ATOM 3215 O O . LYS B 1 197 ? -18.453 -42.875 -17.859 1 39.28 197 LYS B O 1
ATOM 3220 N N . MET B 1 198 ? -20.016 -41.75 -17.25 1 33.94 198 MET B N 1
ATOM 3221 C CA . MET B 1 198 ? -20.844 -42.938 -16.984 1 33.94 198 MET B CA 1
ATOM 3222 C C . MET B 1 198 ? -21.266 -43.625 -18.281 1 33.94 198 MET B C 1
ATOM 3224 O O . MET B 1 198 ? -21.969 -43 -19.094 1 33.94 198 MET B O 1
ATOM 3228 N N . LYS B 1 199 ? -20.375 -44.406 -18.891 1 29.23 199 LYS B N 1
ATOM 3229 C CA . LYS B 1 199 ? -20.891 -45.438 -19.766 1 29.23 199 LYS B CA 1
ATOM 3230 C C . LYS B 1 199 ? -21.656 -46.5 -18.969 1 29.23 199 LYS B C 1
ATOM 3232 O O . LYS B 1 199 ? -21.281 -46.812 -17.844 1 29.23 199 LYS B O 1
#

Nearest PDB structures (foldseek):
  2pk9-assembly1_B  TM=8.943E-01  e=7.293E-09  Saccharomyces cerevisiae
  2pk9-assembly3_D  TM=8.762E-01  e=6.593E-09  Saccharomyces cerevisiae
  2pmi-assembly2_D  TM=8.043E-01  e=4.046E-08  Saccharomyces cerevisiae
  4krc-assembly1_B  TM=7.592E-01  e=4.392E-06  Saccharomyces cerevisiae S288C
  4krd-assembly1_B  TM=6.833E-01  e=1.865E-06  Saccharomyces cerevisiae S288C

InterPro domains:
  IPR012389 Cyclin P/U [PIRSF027110] (24-186)
  IPR013922 Cyclin PHO80-like [PF08613] (36-169)
  IPR013922 Cyclin PHO80-like [PTHR15615] (31-186)
  IPR036915 Cyclin-like superfamily [SSF47954] (79-170)

Radius of gyration: 25.1 Å; Cα contacts (8 Å, |Δi|>4): 427; chains: 2; bounding box: 74×90×54 Å